Protein AF-0000000066325345 (afdb_homodimer)

InterPro domains:
  IPR009777 Cell division protein ZapD [MF_01092] (6-254)
  IPR009777 Cell division protein ZapD [PF07072] (21-230)
  IPR009777 Cell division protein ZapD [PTHR39455] (7-254)
  IPR027462 Z ring-associated protein D, C-terminal [G3DSA:2.60.440.10] (178-254)
  IPR036268 ZapD domain superfamily [SSF160950] (6-254)

Radius of gyration: 27.65 Å; Cα contacts (8 Å, |Δi|>4): 750; chains: 2; bounding box: 58×88×64 Å

pLDDT: mean 92.8, std 8.81, range [29.48, 98.69]

Structure (mmCIF, N/CA/C/O backbone):
data_AF-0000000066325345-model_v1
#
loop_
_entity.id
_entity.type
_entity.pdbx_description
1 polymer 'Cell division protein ZapD'
#
loop_
_atom_site.group_PDB
_atom_site.id
_atom_site.type_symbol
_atom_site.label_atom_id
_atom_site.label_alt_id
_atom_site.label_comp_id
_atom_site.label_asym_id
_atom_site.label_entity_id
_atom_site.label_seq_id
_atom_site.pdbx_PDB_ins_code
_atom_site.Cartn_x
_atom_site.Cartn_y
_atom_site.Cartn_z
_atom_site.occupancy
_atom_site.B_iso_or_equiv
_atom_site.auth_seq_id
_atom_site.auth_comp_id
_atom_site.auth_asym_id
_atom_site.auth_atom_id
_atom_site.pdbx_PDB_model_num
ATOM 1 N N . MET A 1 1 ? 19.5 -32.844 7.855 1 29.48 1 MET A N 1
ATOM 2 C CA . MET A 1 1 ? 20 -31.844 6.93 1 29.48 1 MET A CA 1
ATOM 3 C C . MET A 1 1 ? 19.016 -30.703 6.785 1 29.48 1 MET A C 1
ATOM 5 O O . MET A 1 1 ? 17.875 -30.906 6.383 1 29.48 1 MET A O 1
ATOM 9 N N . ARG A 1 2 ? 19.109 -29.625 7.355 1 42.72 2 ARG A N 1
ATOM 10 C CA . ARG A 1 2 ? 18.156 -28.516 7.395 1 42.72 2 ARG A CA 1
ATOM 11 C C . ARG A 1 2 ? 17.844 -28.016 5.988 1 42.72 2 ARG A C 1
ATOM 13 O O . ARG A 1 2 ? 18.75 -27.828 5.172 1 42.72 2 ARG A O 1
ATOM 20 N N . ALA A 1 3 ? 16.625 -28.297 5.566 1 53.5 3 ALA A N 1
ATOM 21 C CA . ALA A 1 3 ? 16.266 -27.938 4.195 1 53.5 3 ALA A CA 1
ATOM 22 C C . ALA A 1 3 ? 16.859 -26.594 3.805 1 53.5 3 ALA A C 1
ATOM 24 O O . ALA A 1 3 ? 16.766 -25.625 4.562 1 53.5 3 ALA A O 1
ATOM 25 N N . GLN A 1 4 ? 17.969 -26.531 2.982 1 66.69 4 GLN A N 1
ATOM 26 C CA . GLN A 1 4 ? 18.609 -25.312 2.518 1 66.69 4 GLN A CA 1
ATOM 27 C C . GLN A 1 4 ? 17.578 -24.328 1.979 1 66.69 4 GLN A C 1
ATOM 29 O O . GLN A 1 4 ? 16.609 -24.719 1.317 1 66.69 4 GLN A O 1
ATOM 34 N N . PRO A 1 5 ? 17.547 -23.094 2.412 1 80.5 5 PRO A N 1
ATOM 35 C CA . PRO A 1 5 ? 16.594 -22.109 1.924 1 80.5 5 PRO A CA 1
ATOM 36 C C . PRO A 1 5 ? 16.531 -22.031 0.399 1 80.5 5 PRO A C 1
ATOM 38 O O . PRO A 1 5 ? 17.547 -22.25 -0.271 1 80.5 5 PRO A O 1
ATOM 41 N N . VAL A 1 6 ? 15.383 -22.094 -0.217 1 91.75 6 VAL A N 1
ATOM 42 C CA . VAL A 1 6 ? 15.18 -22.047 -1.661 1 91.75 6 VAL A CA 1
ATOM 43 C C . VAL A 1 6 ? 14.227 -20.906 -2.01 1 91.75 6 VAL A C 1
ATOM 45 O O . VAL A 1 6 ? 13.297 -20.609 -1.252 1 91.75 6 VAL A O 1
ATOM 48 N N . ILE A 1 7 ? 14.57 -20.266 -3.086 1 95.69 7 ILE A N 1
ATOM 49 C CA . ILE A 1 7 ? 13.641 -19.281 -3.646 1 95.69 7 ILE A CA 1
ATOM 50 C C . ILE A 1 7 ? 12.906 -19.891 -4.836 1 95.69 7 ILE A C 1
ATOM 52 O O . ILE A 1 7 ? 13.531 -20.484 -5.727 1 95.69 7 ILE A O 1
ATOM 56 N N . SER A 1 8 ? 11.656 -19.781 -4.801 1 96.88 8 SER A N 1
ATOM 57 C CA . SER A 1 8 ? 10.836 -20.328 -5.875 1 96.88 8 SER A CA 1
ATOM 58 C C . SER A 1 8 ? 10.344 -19.219 -6.812 1 96.88 8 SER A C 1
ATOM 60 O 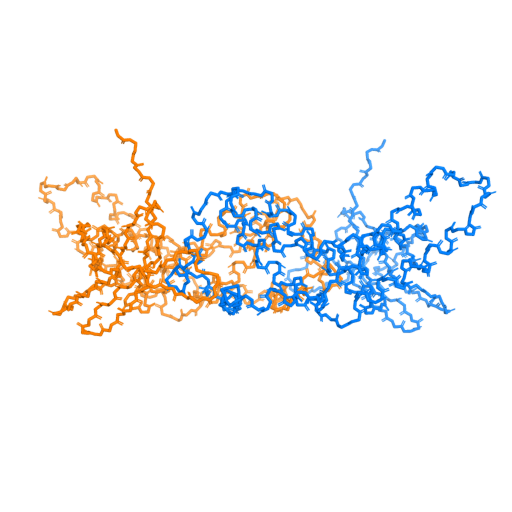O . SER A 1 8 ? 9.914 -18.156 -6.355 1 96.88 8 SER A O 1
ATOM 62 N N . TYR A 1 9 ? 10.492 -19.438 -8.109 1 97.5 9 TYR A N 1
ATOM 63 C CA . TYR A 1 9 ? 9.969 -18.578 -9.156 1 97.5 9 TYR A CA 1
ATOM 64 C C . TYR A 1 9 ? 8.922 -19.312 -9.992 1 97.5 9 TYR A C 1
ATOM 66 O O . TYR A 1 9 ? 9.18 -20.406 -10.5 1 97.5 9 TYR A O 1
ATOM 74 N N . GLU A 1 10 ? 7.793 -18.688 -10.117 1 97.62 10 GLU A N 1
ATOM 75 C CA . GLU A 1 10 ? 6.734 -19.281 -10.93 1 97.62 10 GLU A CA 1
ATOM 76 C C . GLU A 1 10 ? 6.418 -18.406 -12.141 1 97.62 10 GLU A C 1
ATOM 78 O O . GLU A 1 10 ? 6.234 -17.188 -12 1 97.62 10 GLU A O 1
ATOM 83 N N . TYR A 1 11 ? 6.379 -19 -13.328 1 97.12 11 TYR A N 1
ATOM 84 C CA . TYR A 1 11 ? 6.164 -18.297 -14.586 1 97.12 11 TYR A CA 1
ATOM 85 C C . TYR A 1 11 ? 4.984 -18.875 -15.352 1 97.12 11 TYR A C 1
ATOM 87 O O . TYR A 1 11 ? 5.047 -20.016 -15.82 1 97.12 11 TYR A O 1
ATOM 95 N N . PRO A 1 12 ? 3.938 -18.078 -15.5 1 96.75 12 PRO A N 1
ATOM 96 C CA . PRO A 1 12 ? 2.756 -18.547 -16.219 1 96.75 12 PRO A CA 1
ATOM 97 C C . PRO A 1 12 ? 2.982 -18.625 -17.734 1 96.75 12 PRO A C 1
ATOM 99 O O . PRO A 1 12 ? 3.6 -17.734 -18.312 1 96.75 12 PRO A O 1
ATOM 102 N N . LEU A 1 13 ? 2.463 -19.672 -18.312 1 94.94 13 LEU A N 1
ATOM 103 C CA . LEU A 1 13 ? 2.631 -19.844 -19.75 1 94.94 13 LEU A CA 1
ATOM 104 C C . LEU A 1 13 ? 1.338 -19.531 -20.5 1 94.94 13 LEU A C 1
ATOM 106 O O . LEU A 1 13 ? 1.25 -19.719 -21.719 1 94.94 13 LEU A O 1
ATOM 110 N N . ASN A 1 14 ? 0.328 -19.109 -19.797 1 93.12 14 ASN A N 1
ATOM 111 C CA . ASN A 1 14 ? -0.905 -18.594 -20.391 1 93.12 14 ASN A CA 1
ATOM 112 C C . ASN A 1 14 ? -1.579 -17.562 -19.484 1 93.12 14 ASN A C 1
ATOM 114 O O . ASN A 1 14 ? -1.212 -17.422 -18.312 1 93.12 14 ASN A O 1
ATOM 118 N N . GLU A 1 15 ? -2.553 -16.875 -20.031 1 92.62 15 GLU A N 1
ATOM 119 C CA . GLU A 1 15 ? -3.174 -15.742 -19.359 1 92.62 15 GLU A CA 1
ATOM 120 C C . GLU A 1 15 ? -3.992 -16.203 -18.156 1 92.62 15 GLU A C 1
ATOM 122 O O . GLU A 1 15 ? -4.082 -15.484 -17.156 1 92.62 15 GLU A O 1
ATOM 127 N N . ARG A 1 16 ? -4.531 -17.312 -18.25 1 94.12 16 ARG A N 1
ATOM 128 C CA . ARG A 1 16 ? -5.332 -17.828 -17.141 1 94.12 16 ARG A CA 1
ATOM 129 C C . ARG A 1 16 ? -4.484 -18.016 -15.891 1 94.12 16 ARG A C 1
ATOM 131 O O . ARG A 1 16 ? -4.844 -17.531 -14.812 1 94.12 16 ARG A O 1
ATOM 138 N N . ILE A 1 17 ? -3.365 -18.641 -16.047 1 96.25 17 ILE A N 1
ATOM 139 C CA . ILE A 1 17 ? -2.48 -18.891 -14.906 1 96.25 17 ILE A CA 1
ATOM 140 C C . ILE A 1 17 ? -1.883 -17.578 -14.414 1 96.25 17 ILE A C 1
ATOM 142 O O . ILE A 1 17 ? -1.684 -17.406 -13.211 1 96.25 17 ILE A O 1
ATOM 146 N N . ARG A 1 18 ? -1.647 -16.703 -15.398 1 96.25 18 ARG A N 1
ATOM 147 C CA . ARG A 1 18 ? -1.154 -15.375 -15.016 1 96.25 18 ARG A CA 1
ATOM 148 C C . ARG A 1 18 ? -2.115 -14.695 -14.055 1 96.25 18 ARG A C 1
ATOM 150 O O . ARG A 1 18 ? -1.7 -14.188 -13.008 1 96.25 18 ARG A O 1
ATOM 157 N N . THR A 1 19 ? -3.338 -14.727 -14.344 1 96.38 19 THR A N 1
ATOM 158 C CA . THR A 1 19 ? -4.371 -14.102 -13.531 1 96.38 19 THR A CA 1
ATOM 159 C C . THR A 1 19 ? -4.469 -14.781 -12.164 1 96.38 19 THR A C 1
ATOM 161 O O . THR A 1 19 ? -4.559 -14.102 -11.141 1 96.38 19 THR A O 1
ATOM 164 N N . LEU A 1 20 ? -4.406 -16.062 -12.164 1 97.25 20 LEU A N 1
ATOM 165 C CA . LEU A 1 20 ? -4.523 -16.812 -10.906 1 97.25 20 LEU A CA 1
ATOM 166 C C . LEU A 1 20 ? -3.348 -16.5 -9.984 1 97.25 20 LEU A C 1
ATOM 168 O O . LEU A 1 20 ? -3.531 -16.328 -8.781 1 97.25 20 LEU A O 1
ATOM 172 N N . LEU A 1 21 ? -2.166 -16.422 -10.516 1 97.62 21 LEU A N 1
ATOM 173 C CA . LEU A 1 21 ? -0.981 -16.141 -9.719 1 97.62 21 LEU A CA 1
ATOM 174 C C . LEU A 1 21 ? -1.041 -14.727 -9.148 1 97.62 21 LEU A C 1
ATOM 176 O O . LEU A 1 21 ? -0.657 -14.492 -8 1 97.62 21 LEU A O 1
ATOM 180 N N . ARG A 1 22 ? -1.51 -13.805 -10 1 97.31 22 ARG A N 1
ATOM 181 C CA . ARG A 1 22 ? -1.668 -12.43 -9.547 1 97.31 22 ARG A CA 1
ATOM 182 C C . ARG A 1 22 ? -2.654 -12.352 -8.383 1 97.31 22 ARG A C 1
ATOM 184 O O . ARG A 1 22 ? -2.379 -11.703 -7.371 1 97.31 22 ARG A O 1
ATOM 191 N N . LEU A 1 23 ? -3.75 -13.031 -8.516 1 97.75 23 LEU A N 1
ATOM 192 C CA . LEU A 1 23 ? -4.773 -13.008 -7.473 1 97.75 23 LEU A CA 1
ATOM 193 C C . LEU A 1 23 ? -4.273 -13.695 -6.207 1 97.75 23 LEU A C 1
ATOM 195 O O . LEU A 1 23 ? -4.566 -13.242 -5.098 1 97.75 23 LEU A O 1
ATOM 199 N N . GLU A 1 24 ? -3.562 -14.758 -6.383 1 98.06 24 GLU A N 1
ATOM 200 C CA . GLU A 1 24 ? -2.99 -15.43 -5.223 1 98.06 24 GLU A CA 1
ATOM 201 C C . GLU A 1 24 ? -2.115 -14.484 -4.406 1 98.06 24 GLU A C 1
ATOM 203 O O . GLU A 1 24 ? -2.223 -14.438 -3.178 1 98.06 24 GLU A O 1
ATOM 208 N N . ASP A 1 25 ? -1.308 -13.805 -5.125 1 97.19 25 ASP A N 1
ATOM 209 C CA . ASP A 1 25 ? -0.418 -12.844 -4.477 1 97.19 25 ASP A CA 1
ATOM 210 C C . ASP A 1 25 ? -1.212 -11.758 -3.756 1 97.19 25 ASP A C 1
ATOM 212 O O . ASP A 1 25 ? -0.903 -11.406 -2.615 1 97.19 25 ASP A O 1
ATOM 216 N N . LEU A 1 26 ? -2.219 -11.242 -4.352 1 98.06 26 LEU A N 1
ATOM 217 C CA . LEU A 1 26 ? -3.027 -10.164 -3.791 1 98.06 26 LEU A CA 1
ATOM 218 C C . LEU A 1 26 ? -3.785 -10.641 -2.555 1 98.06 26 LEU A C 1
ATOM 220 O O . LEU A 1 26 ? -3.842 -9.93 -1.548 1 98.06 26 LEU A O 1
ATOM 224 N N . TYR A 1 27 ? -4.324 -11.875 -2.621 1 98.25 27 TYR A N 1
ATOM 225 C CA . TYR A 1 27 ? -5.035 -12.406 -1.461 1 98.25 27 TYR A CA 1
ATOM 226 C C . TYR A 1 27 ? -4.082 -12.617 -0.29 1 98.25 27 TYR A C 1
ATOM 228 O O . TYR A 1 27 ? -4.449 -12.391 0.865 1 98.25 27 TYR A O 1
ATOM 236 N N . ALA A 1 28 ? -2.889 -13.031 -0.596 1 97.94 28 ALA A N 1
ATOM 237 C CA . ALA A 1 28 ? -1.89 -13.211 0.455 1 97.94 28 ALA A CA 1
ATOM 238 C C . ALA A 1 28 ? -1.544 -11.875 1.109 1 97.94 28 ALA A C 1
ATOM 240 O O . ALA A 1 28 ? -1.391 -11.797 2.33 1 97.94 28 ALA A O 1
ATOM 241 N N . LYS A 1 29 ? -1.437 -10.891 0.301 1 97.94 29 LYS A N 1
ATOM 242 C CA . LYS A 1 29 ? -1.147 -9.555 0.811 1 97.94 29 LYS A CA 1
ATOM 243 C C . LYS A 1 29 ? -2.279 -9.055 1.702 1 97.94 29 LYS A C 1
ATOM 245 O O . LYS A 1 29 ? -2.029 -8.5 2.777 1 97.94 29 LYS A O 1
ATOM 250 N N . ILE A 1 30 ? -3.512 -9.242 1.254 1 98.62 30 ILE A N 1
ATOM 251 C CA . ILE A 1 30 ? -4.652 -8.82 2.061 1 98.62 30 ILE A CA 1
ATOM 252 C C . ILE A 1 30 ? -4.617 -9.531 3.41 1 98.62 30 ILE A C 1
ATOM 254 O O . ILE A 1 30 ? -4.797 -8.906 4.457 1 98.62 30 ILE A O 1
ATOM 258 N N . ALA A 1 31 ? -4.395 -10.812 3.365 1 98.44 31 ALA A N 1
ATOM 259 C CA . ALA A 1 31 ? -4.379 -11.602 4.594 1 98.44 31 ALA A CA 1
ATOM 260 C C . ALA A 1 31 ? -3.332 -11.078 5.57 1 98.44 31 ALA A C 1
ATOM 262 O O . ALA A 1 31 ? -3.592 -10.969 6.773 1 98.44 31 ALA A O 1
ATOM 263 N N . HIS A 1 32 ? -2.18 -10.75 5.078 1 98.44 32 HIS A N 1
ATOM 264 C CA . HIS A 1 32 ? -1.106 -10.227 5.914 1 98.44 32 HIS A CA 1
ATOM 265 C C . HIS A 1 32 ? -1.533 -8.938 6.613 1 98.44 32 HIS A C 1
ATOM 267 O O . HIS A 1 32 ? -1.416 -8.82 7.836 1 98.44 32 HIS A O 1
ATOM 273 N N . PHE A 1 33 ? -2.102 -8.062 5.914 1 98.62 33 PHE A N 1
ATOM 274 C CA . PHE A 1 33 ? -2.391 -6.738 6.453 1 98.62 33 PHE A CA 1
ATOM 275 C C . PHE A 1 33 ? -3.691 -6.75 7.25 1 98.62 33 PHE A C 1
ATOM 277 O O . PHE A 1 33 ? -3.857 -5.965 8.188 1 98.62 33 PHE A O 1
ATOM 284 N N . LEU A 1 34 ? -4.566 -7.629 6.895 1 98.25 34 LEU A N 1
ATOM 285 C CA . LEU A 1 34 ? -5.793 -7.797 7.664 1 98.25 34 LEU A CA 1
ATOM 286 C C . LEU A 1 34 ? -5.48 -8.18 9.109 1 98.25 34 LEU A C 1
ATOM 288 O O . LEU A 1 34 ? -6.215 -7.812 10.023 1 98.25 34 LEU A O 1
ATOM 292 N N . GLY A 1 35 ? -4.418 -8.82 9.266 1 97.12 35 GLY A N 1
ATOM 293 C CA . GLY A 1 35 ? -4.055 -9.32 10.586 1 97.12 35 GLY A CA 1
ATOM 294 C C . GLY A 1 35 ? -3.506 -8.25 11.5 1 97.12 35 GLY A C 1
ATOM 295 O O . GLY A 1 35 ? -3.449 -8.43 12.719 1 97.12 35 GLY A O 1
ATOM 296 N N . GLY A 1 36 ? -3.096 -7.117 10.945 1 97.12 36 GLY A N 1
ATOM 297 C CA . GLY A 1 36 ? -2.578 -6.02 11.75 1 97.12 36 GLY A CA 1
ATOM 298 C C . GLY A 1 36 ? -3.668 -5.223 12.438 1 97.12 36 GLY A C 1
ATOM 299 O O . GLY A 1 36 ? -4.855 -5.445 12.203 1 97.12 36 GLY A O 1
ATOM 300 N N . ASP A 1 37 ? -3.217 -4.293 13.344 1 97.69 37 ASP A N 1
ATOM 301 C CA . ASP A 1 37 ? -4.176 -3.457 14.062 1 97.69 37 ASP A CA 1
ATOM 302 C C . ASP A 1 37 ? -4.02 -1.988 13.672 1 97.69 37 ASP A C 1
ATOM 304 O O . ASP A 1 37 ? -4.93 -1.185 13.891 1 97.69 37 ASP A O 1
ATOM 308 N N . ALA A 1 38 ? -2.895 -1.674 13.172 1 98 38 ALA A N 1
ATOM 309 C CA . ALA A 1 38 ? -2.635 -0.272 12.852 1 98 38 ALA A CA 1
ATOM 310 C C . ALA A 1 38 ? -3.492 0.191 11.68 1 98 38 ALA A C 1
ATOM 312 O O . ALA A 1 38 ? -3.748 -0.577 10.75 1 98 38 ALA A O 1
ATOM 313 N N . PRO A 1 39 ? -3.949 1.442 11.68 1 97.56 39 PRO A N 1
ATOM 314 C CA . PRO A 1 39 ? -4.715 1.965 10.547 1 97.56 39 PRO A CA 1
ATOM 315 C C . PRO A 1 39 ? -3.969 1.832 9.219 1 97.56 39 PRO A C 1
ATOM 317 O O . PRO A 1 39 ? -4.594 1.627 8.172 1 97.56 39 PRO A O 1
ATOM 320 N N . GLN A 1 40 ? -2.637 1.93 9.312 1 98.19 40 GLN A N 1
ATOM 321 C CA . GLN A 1 40 ? -1.834 1.807 8.102 1 98.19 40 GLN A CA 1
ATOM 322 C C . GLN A 1 40 ? -1.985 0.421 7.477 1 98.19 40 GLN A C 1
ATOM 324 O O . GLN A 1 40 ? -2.025 0.285 6.254 1 98.19 40 GLN A O 1
ATOM 329 N N . ASP A 1 41 ? -2.078 -0.599 8.305 1 98.62 41 ASP A N 1
ATOM 330 C CA . ASP A 1 41 ? -2.262 -1.962 7.816 1 98.62 41 ASP A CA 1
ATOM 331 C C . ASP A 1 41 ? -3.598 -2.111 7.094 1 98.62 41 ASP A C 1
ATOM 333 O O . ASP A 1 41 ? -3.654 -2.658 5.992 1 98.62 41 ASP A O 1
ATOM 337 N N . HIS A 1 42 ? -4.621 -1.604 7.711 1 98.56 42 HIS A N 1
ATOM 338 C CA . HIS A 1 42 ? -5.961 -1.746 7.156 1 98.56 42 HIS A CA 1
ATOM 339 C C . HIS A 1 42 ? -6.145 -0.856 5.93 1 98.56 42 HIS A C 1
ATOM 341 O O . HIS A 1 42 ? -6.887 -1.207 5.008 1 98.56 42 HIS A O 1
ATOM 347 N N . HIS A 1 43 ? -5.398 0.254 5.914 1 98.31 43 HIS A N 1
ATOM 348 C CA . HIS A 1 43 ? -5.316 1.065 4.703 1 98.31 43 HIS A CA 1
ATOM 349 C C . HIS A 1 43 ? -4.789 0.25 3.529 1 98.31 43 HIS A C 1
ATOM 351 O O . HIS A 1 43 ? -5.395 0.238 2.453 1 98.31 43 HIS A O 1
ATOM 357 N N . VAL A 1 44 ? -3.76 -0.495 3.732 1 98.44 44 VAL A N 1
ATOM 358 C CA . VAL A 1 44 ? -3.145 -1.283 2.67 1 98.44 44 VAL A CA 1
ATOM 359 C C . VAL A 1 44 ? -4.062 -2.439 2.285 1 98.44 44 VAL A C 1
ATOM 361 O O . VAL A 1 44 ? -4.203 -2.764 1.103 1 98.44 44 VAL A O 1
ATOM 364 N N . ALA A 1 45 ? -4.68 -3.051 3.264 1 98.69 45 ALA A N 1
ATOM 365 C CA . ALA A 1 45 ? -5.625 -4.129 2.982 1 98.69 45 ALA A CA 1
ATOM 366 C C . ALA A 1 45 ? -6.742 -3.648 2.061 1 98.69 45 ALA A C 1
ATOM 368 O O . ALA A 1 45 ? -7.102 -4.332 1.1 1 98.69 45 ALA A O 1
ATOM 369 N N . LEU A 1 46 ? -7.246 -2.451 2.338 1 98.25 46 LEU A N 1
ATOM 370 C CA . LEU A 1 46 ? -8.328 -1.897 1.535 1 98.25 46 LEU A CA 1
ATOM 371 C C . LEU A 1 46 ? -7.863 -1.609 0.113 1 98.25 46 LEU A C 1
ATOM 373 O O . LEU A 1 46 ? -8.547 -1.954 -0.853 1 98.25 46 LEU A O 1
ATOM 377 N N . LEU A 1 47 ? -6.695 -1.002 0.011 1 97.81 47 LEU A N 1
ATOM 378 C CA . LEU A 1 47 ? -6.172 -0.694 -1.315 1 97.81 47 LEU A CA 1
ATOM 379 C C . LEU A 1 47 ? -5.922 -1.972 -2.111 1 97.81 47 LEU A C 1
ATOM 381 O O . LEU A 1 47 ? -6.172 -2.014 -3.318 1 97.81 47 LEU A O 1
ATOM 385 N N . THR A 1 48 ? -5.43 -2.99 -1.452 1 98.12 48 THR A N 1
ATOM 386 C CA . THR A 1 48 ? -5.184 -4.273 -2.105 1 98.12 48 THR A CA 1
ATOM 387 C C . THR A 1 48 ? -6.496 -4.91 -2.553 1 98.12 48 THR A C 1
ATOM 389 O O . THR A 1 48 ? -6.555 -5.555 -3.602 1 98.12 48 THR A O 1
A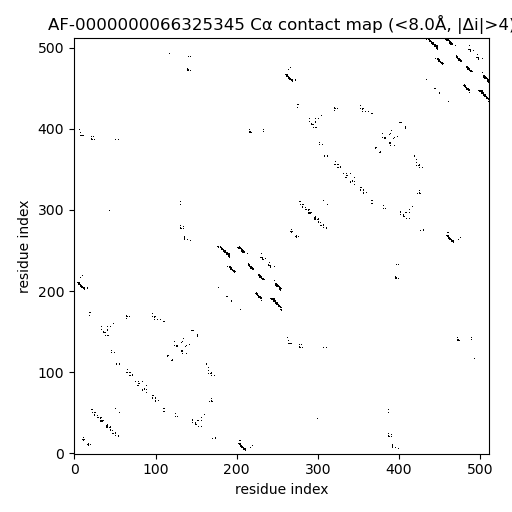TOM 392 N N . LEU A 1 49 ? -7.527 -4.711 -1.784 1 98.12 49 LEU A N 1
ATOM 393 C CA . LEU A 1 49 ? -8.859 -5.191 -2.145 1 98.12 49 LEU A CA 1
ATOM 394 C C . LEU A 1 49 ? -9.312 -4.582 -3.465 1 98.12 49 LEU A C 1
ATOM 396 O O . LEU A 1 49 ? -9.914 -5.266 -4.297 1 98.12 49 LEU A O 1
ATOM 400 N N . PHE A 1 50 ? -9 -3.299 -3.635 1 97.06 50 PHE A N 1
ATOM 401 C CA . PHE A 1 50 ? -9.344 -2.648 -4.895 1 97.06 50 PHE A CA 1
ATOM 402 C C . PHE A 1 50 ? -8.586 -3.279 -6.055 1 97.06 50 PHE A C 1
ATOM 404 O O . PHE A 1 50 ? -9.117 -3.377 -7.168 1 97.06 50 PHE A O 1
ATOM 411 N N . GLU A 1 51 ? -7.395 -3.709 -5.812 1 96.62 51 GLU A N 1
ATOM 412 C CA . GLU A 1 51 ? -6.637 -4.387 -6.859 1 96.62 51 GLU A CA 1
ATOM 413 C C . GLU A 1 51 ? -7.254 -5.738 -7.199 1 96.62 51 GLU A C 1
ATOM 415 O O . GLU A 1 51 ? -7.324 -6.117 -8.375 1 96.62 51 GLU A O 1
ATOM 420 N N . VAL A 1 52 ? -7.664 -6.453 -6.191 1 97.38 52 VAL A N 1
ATOM 421 C CA . VAL A 1 52 ? -8.352 -7.719 -6.422 1 97.38 52 VAL A CA 1
ATOM 422 C C . VAL A 1 52 ? -9.586 -7.488 -7.285 1 97.38 52 VAL A C 1
ATOM 424 O O . VAL A 1 52 ? -9.844 -8.234 -8.227 1 97.38 52 VAL A O 1
ATOM 427 N N . LEU A 1 53 ? -10.305 -6.438 -6.941 1 95.62 53 LEU A N 1
ATOM 428 C CA . LEU A 1 53 ? -11.5 -6.074 -7.691 1 95.62 53 LEU A CA 1
ATOM 429 C C . LEU A 1 53 ? -11.18 -5.887 -9.172 1 95.62 53 LEU A C 1
ATOM 431 O O . LEU A 1 53 ? -11.906 -6.375 -10.031 1 95.62 53 LEU A O 1
ATOM 435 N N . GLU A 1 54 ? -10.086 -5.27 -9.43 1 94.12 54 GLU A N 1
ATOM 436 C CA . GLU A 1 54 ? -9.703 -4.969 -10.805 1 94.12 54 GLU A CA 1
ATOM 437 C C . GLU A 1 54 ? -9.242 -6.23 -11.539 1 94.12 54 GLU A C 1
ATOM 439 O O . GLU A 1 54 ? -9.617 -6.457 -12.688 1 94.12 54 GLU A O 1
ATOM 444 N N . VAL A 1 55 ? -8.484 -7.07 -10.898 1 95.12 55 VAL A N 1
ATOM 445 C CA . VAL A 1 55 ? -7.902 -8.25 -11.523 1 95.12 55 VAL A CA 1
ATOM 446 C C . VAL A 1 55 ? -8.977 -9.328 -11.688 1 95.12 55 VAL A C 1
ATOM 448 O O . VAL A 1 55 ? -9.031 -10.008 -12.719 1 95.12 55 VAL A O 1
ATOM 451 N N . ALA A 1 56 ? -9.812 -9.422 -10.688 1 93.88 56 ALA A N 1
ATOM 452 C CA . ALA A 1 56 ? -10.836 -10.469 -10.68 1 93.88 56 ALA A CA 1
ATOM 453 C C . ALA A 1 56 ? -12.031 -10.078 -11.547 1 93.88 56 ALA A C 1
ATOM 455 O O . ALA A 1 56 ? -12.844 -10.93 -11.914 1 93.88 56 ALA A O 1
ATOM 456 N N . GLY A 1 57 ? -12.203 -8.797 -11.805 1 85 57 GLY A N 1
ATOM 457 C CA . GLY A 1 57 ? -13.352 -8.312 -12.547 1 85 57 GLY A CA 1
ATOM 458 C C . GLY A 1 57 ? -13.344 -8.75 -14 1 85 57 GLY A C 1
ATOM 459 O O . GLY A 1 57 ? -14.297 -8.469 -14.742 1 85 57 GLY A O 1
ATOM 460 N N . ARG A 1 58 ? -12.398 -9.5 -14.344 1 75.25 58 ARG A N 1
ATOM 461 C CA . ARG A 1 58 ? -12.375 -10.031 -15.703 1 75.25 58 ARG A CA 1
ATOM 462 C C . ARG A 1 58 ? -13.492 -11.039 -15.922 1 75.25 58 ARG A C 1
ATOM 464 O O . ARG A 1 58 ? -13.828 -11.812 -15.016 1 75.25 58 ARG A O 1
ATOM 471 N N . ALA A 1 59 ? -14.281 -11.008 -16.891 1 67 59 ALA A N 1
ATOM 472 C CA . ALA A 1 59 ? -15.586 -11.586 -17.188 1 67 59 ALA A CA 1
ATOM 473 C C . ALA A 1 59 ? -15.539 -13.109 -17.141 1 67 59 ALA A C 1
ATOM 475 O O . ALA A 1 59 ? -16.516 -13.758 -16.75 1 67 59 ALA A O 1
ATOM 476 N N . ASP A 1 60 ? -14.453 -13.703 -17.281 1 85.75 60 ASP A N 1
ATOM 477 C CA . ASP A 1 60 ? -14.547 -15.148 -17.484 1 85.75 60 ASP A CA 1
ATOM 478 C C . ASP A 1 60 ? -13.859 -15.906 -16.344 1 85.75 60 ASP A C 1
ATOM 480 O O . ASP A 1 60 ? -13.727 -17.125 -16.406 1 85.75 60 ASP A O 1
ATOM 484 N N . LEU A 1 61 ? -13.602 -15.242 -15.266 1 93.62 61 LEU A N 1
ATOM 485 C CA . LEU A 1 61 ? -12.797 -15.875 -14.227 1 93.62 61 LEU A CA 1
ATOM 486 C C . LEU A 1 61 ? -13.602 -16.938 -13.492 1 93.62 61 LEU A C 1
ATOM 488 O O . LEU A 1 61 ? -13.133 -18.078 -13.32 1 93.62 61 LEU A O 1
ATOM 492 N N . LYS A 1 62 ? -14.766 -16.531 -13.094 1 93.12 62 LYS A N 1
ATOM 493 C CA . LYS A 1 62 ? -15.617 -17.469 -12.352 1 93.12 62 LYS A CA 1
ATOM 494 C C . LYS A 1 62 ? -15.914 -18.719 -13.172 1 93.12 62 LYS A C 1
ATOM 496 O O . LYS A 1 62 ? -15.75 -19.828 -12.688 1 93.12 62 LYS A O 1
ATOM 501 N N . VAL A 1 63 ? -16.328 -18.531 -14.359 1 92.19 63 VAL A N 1
ATOM 502 C CA . VAL A 1 63 ? -16.672 -19.641 -15.25 1 92.19 63 VAL A CA 1
ATOM 503 C C . VAL A 1 63 ? -15.445 -20.516 -15.484 1 92.19 63 VAL A C 1
ATOM 505 O O . VAL A 1 63 ? -15.539 -21.75 -15.414 1 92.19 63 VAL A O 1
ATOM 508 N N . ASP A 1 64 ? -14.352 -19.906 -15.711 1 94.5 64 ASP A N 1
ATOM 509 C CA . ASP A 1 64 ? -13.102 -20.625 -15.945 1 94.5 64 ASP A CA 1
ATOM 510 C C . ASP A 1 64 ? -12.711 -21.469 -14.734 1 94.5 64 ASP A C 1
ATOM 512 O O . ASP A 1 64 ? -12.289 -22.625 -14.883 1 94.5 64 ASP A O 1
ATOM 516 N N . LEU A 1 65 ? -12.867 -20.922 -13.594 1 96.75 65 LEU A N 1
ATOM 517 C CA . LEU A 1 65 ? -12.516 -21.625 -12.367 1 96.75 65 LEU A CA 1
ATOM 518 C C . LEU A 1 65 ? -13.445 -22.828 -12.148 1 96.75 65 LEU A C 1
ATOM 520 O O . LEU A 1 65 ? -12.984 -23.922 -11.828 1 96.75 65 LEU A O 1
ATOM 524 N N . VAL A 1 66 ? -14.734 -22.578 -12.367 1 96.56 66 VAL A N 1
ATOM 525 C CA . VAL A 1 66 ? -15.711 -23.641 -12.18 1 96.56 66 VAL A CA 1
ATOM 526 C C . VAL A 1 66 ? -15.43 -24.781 -13.156 1 96.56 66 VAL A C 1
ATOM 528 O O . VAL A 1 66 ? -15.43 -25.953 -12.766 1 96.56 66 VAL A O 1
ATOM 531 N N . GLN A 1 67 ? -15.188 -24.438 -14.336 1 96.88 67 GLN A N 1
ATOM 532 C CA . GLN A 1 67 ? -14.914 -25.438 -15.367 1 96.88 67 GLN A CA 1
ATOM 533 C C . GLN A 1 67 ? -13.648 -26.219 -15.047 1 96.88 67 GLN A C 1
ATOM 535 O O . GLN A 1 67 ? -13.625 -27.453 -15.18 1 96.88 67 GLN A O 1
ATOM 540 N N . GLU A 1 68 ? -12.656 -25.516 -14.664 1 97.12 68 GLU A N 1
ATOM 541 C CA . GLU A 1 68 ? -11.398 -26.172 -14.336 1 97.12 68 GLU A CA 1
ATOM 542 C C . GLU A 1 68 ? -11.562 -27.094 -13.125 1 97.12 68 GLU A C 1
ATOM 544 O O . GLU A 1 68 ? -11.031 -28.203 -13.109 1 97.12 68 GLU A O 1
ATOM 549 N N . LEU A 1 69 ? -12.25 -26.656 -12.133 1 98 69 LEU A N 1
ATOM 550 C CA . LEU A 1 69 ? -12.5 -27.469 -10.953 1 98 69 LEU A CA 1
ATOM 551 C C . LEU A 1 69 ? -13.266 -28.734 -11.32 1 98 69 LEU A C 1
ATOM 553 O O . LEU A 1 69 ? -12.938 -29.828 -10.836 1 98 69 LEU A O 1
ATOM 557 N N . GLU A 1 70 ? -14.227 -28.562 -12.211 1 97.06 70 GLU A N 1
ATOM 558 C CA . GLU A 1 70 ? -15 -29.719 -12.656 1 97.06 70 GLU A CA 1
ATOM 559 C C . GLU A 1 70 ? -14.125 -30.703 -13.438 1 97.06 70 GLU A C 1
ATOM 561 O O . GLU A 1 70 ? -14.234 -31.906 -13.258 1 97.06 70 GLU A O 1
ATOM 566 N N . ARG A 1 71 ? -13.344 -30.188 -14.234 1 96.88 71 ARG A N 1
ATOM 567 C CA . ARG A 1 71 ? -12.406 -31.031 -14.977 1 96.88 71 ARG A CA 1
ATOM 568 C C . ARG A 1 71 ? -11.5 -31.797 -14.031 1 96.88 71 ARG A C 1
ATOM 570 O O . ARG A 1 71 ? -11.32 -33 -14.188 1 96.88 71 ARG A O 1
ATOM 577 N N . GLN A 1 72 ? -10.953 -31.125 -13.031 1 96.12 72 GLN A N 1
ATOM 578 C CA . GLN A 1 72 ? -10.07 -31.75 -12.055 1 96.12 72 GLN A CA 1
ATOM 579 C C . GLN A 1 72 ? -10.82 -32.812 -11.242 1 96.12 72 GLN A C 1
ATOM 581 O O . GLN A 1 72 ? -10.258 -33.844 -10.914 1 96.12 72 GLN A O 1
ATOM 586 N N . ARG A 1 73 ? -12.016 -32.469 -10.922 1 96.44 73 ARG A N 1
ATOM 587 C CA . ARG A 1 73 ? -12.844 -33.438 -10.195 1 96.44 73 ARG A CA 1
ATOM 588 C C . ARG A 1 73 ? -12.984 -34.719 -10.977 1 96.44 73 ARG A C 1
ATOM 590 O O . ARG A 1 73 ? -12.797 -35.812 -10.414 1 96.44 73 ARG A O 1
ATOM 597 N N . GLN A 1 74 ? -13.266 -34.688 -12.25 1 95.81 74 GLN A N 1
ATOM 598 C CA . GLN A 1 74 ? -13.438 -35.844 -13.094 1 95.81 74 GLN A CA 1
ATOM 599 C C . GLN A 1 74 ? -12.148 -36.656 -13.18 1 95.81 74 GLN A C 1
ATOM 601 O O . GLN A 1 74 ? -12.18 -37.906 -13.133 1 95.81 74 GLN A O 1
ATOM 606 N N . ILE A 1 75 ? -11.094 -35.938 -13.273 1 93.75 75 ILE A N 1
ATOM 607 C CA . ILE A 1 75 ? -9.789 -36.594 -13.344 1 93.75 75 ILE A CA 1
ATOM 608 C C . ILE A 1 75 ? -9.523 -37.344 -12.039 1 93.75 75 ILE A C 1
ATOM 610 O O . ILE A 1 75 ? -9.109 -38.5 -12.055 1 93.75 75 ILE A O 1
ATOM 614 N N . LEU A 1 76 ? -9.773 -36.688 -10.938 1 93.19 76 LEU A N 1
ATOM 615 C CA . LEU A 1 76 ? -9.5 -37.281 -9.625 1 93.19 76 LEU A CA 1
ATOM 616 C C . LEU A 1 76 ? -10.406 -38.469 -9.367 1 93.19 76 LEU A C 1
ATOM 618 O O . LEU A 1 76 ? -9.992 -39.438 -8.742 1 93.19 76 LEU A O 1
ATOM 622 N N . ILE A 1 77 ? -11.617 -38.406 -9.891 1 93.56 77 ILE A N 1
ATOM 623 C CA . ILE A 1 77 ? -12.562 -39.5 -9.734 1 93.56 77 ILE A CA 1
ATOM 624 C C . ILE A 1 77 ? -12.008 -40.75 -10.414 1 93.56 77 ILE A C 1
ATOM 626 O O . ILE A 1 77 ? -12.203 -41.875 -9.922 1 93.56 77 ILE A O 1
ATOM 630 N N . SER A 1 78 ? -11.297 -40.531 -11.477 1 91 78 SER A N 1
ATOM 631 C CA . SER A 1 78 ? -10.766 -41.656 -12.227 1 91 78 SER A CA 1
ATOM 632 C C . SER A 1 78 ? -9.68 -42.375 -11.445 1 91 78 SER A C 1
ATOM 634 O O . SER A 1 78 ? -9.312 -43.5 -11.773 1 91 78 SER A O 1
ATOM 636 N N . PHE A 1 79 ? -9.211 -41.75 -10.391 1 87.75 79 PHE A N 1
ATOM 637 C CA . PHE A 1 79 ? -8.172 -42.375 -9.57 1 87.75 79 PHE A CA 1
ATOM 638 C C . PHE A 1 79 ? -8.797 -43.156 -8.43 1 87.75 79 PHE A C 1
ATOM 640 O O . PHE A 1 79 ? -8.078 -43.75 -7.613 1 87.75 79 PHE A O 1
ATOM 647 N N . ARG A 1 80 ? -10.078 -43.156 -8.492 1 85.12 80 ARG A N 1
ATOM 648 C CA . ARG A 1 80 ? -10.758 -43.938 -7.453 1 85.12 80 ARG A CA 1
ATOM 649 C C . ARG A 1 80 ? -10.383 -45.406 -7.531 1 85.12 80 ARG A C 1
ATOM 651 O O . ARG A 1 80 ? -10.305 -45.969 -8.625 1 85.12 80 ARG A O 1
ATOM 658 N N . HIS A 1 81 ? -10.023 -46.062 -6.516 1 83 81 HIS A N 1
ATOM 659 C CA . HIS A 1 81 ? -9.68 -47.469 -6.367 1 83 81 HIS A CA 1
ATOM 660 C C . HIS A 1 81 ? -8.242 -47.75 -6.797 1 83 81 HIS A C 1
ATOM 662 O O . HIS A 1 81 ? -7.863 -48.875 -7.039 1 83 81 HIS A O 1
ATOM 668 N N . ASN A 1 82 ? -7.648 -46.719 -7.176 1 85.5 82 ASN A N 1
ATOM 669 C CA . ASN A 1 82 ? -6.211 -46.875 -7.359 1 85.5 82 ASN A CA 1
ATOM 670 C C . ASN A 1 82 ? -5.512 -47.188 -6.043 1 85.5 82 ASN A C 1
ATOM 672 O O . ASN A 1 82 ? -5.523 -46.375 -5.113 1 85.5 82 ASN A O 1
ATOM 676 N N . PRO A 1 83 ? -4.969 -48.312 -5.902 1 86 83 PRO A N 1
ATOM 677 C CA . PRO A 1 83 ? -4.379 -48.75 -4.633 1 86 83 PRO A CA 1
ATOM 678 C C . PRO A 1 83 ? -3.221 -47.844 -4.191 1 86 83 PRO A C 1
ATOM 680 O O . PRO A 1 83 ? -2.85 -47.844 -3.016 1 86 83 PRO A O 1
ATOM 683 N N . GLU A 1 84 ? -2.637 -47.062 -5.043 1 87.5 84 GLU A N 1
ATOM 684 C CA . GLU A 1 84 ? -1.488 -46.219 -4.719 1 87.5 84 GLU A CA 1
ATOM 685 C C . GLU A 1 84 ? -1.932 -44.875 -4.16 1 87.5 84 GLU A C 1
ATOM 687 O O . GLU A 1 84 ? -1.102 -44.062 -3.729 1 87.5 84 GLU A O 1
ATOM 692 N N . ILE A 1 85 ? -3.217 -44.688 -4.195 1 86.31 85 ILE A N 1
ATOM 693 C CA . ILE A 1 85 ? -3.736 -43.375 -3.76 1 86.31 85 ILE A CA 1
ATOM 694 C C . ILE A 1 85 ? -4.594 -43.562 -2.51 1 86.31 85 ILE A C 1
ATOM 696 O O . ILE A 1 85 ? -5.449 -44.469 -2.463 1 86.31 85 ILE A O 1
ATOM 700 N N . SER A 1 86 ? -4.285 -42.75 -1.505 1 89.38 86 SER A N 1
ATOM 701 C CA . SER A 1 86 ? -5.086 -42.781 -0.284 1 89.38 86 SER A CA 1
ATOM 702 C C . SER A 1 86 ? -6.535 -42.406 -0.566 1 89.38 86 SER A C 1
ATOM 704 O O . SER A 1 86 ? -6.809 -41.281 -1.041 1 89.38 86 SER A O 1
ATOM 706 N N . GLU A 1 87 ? -7.367 -43.281 -0.263 1 88.38 87 GLU A N 1
ATOM 707 C CA . GLU A 1 87 ? -8.789 -43.031 -0.471 1 88.38 87 GLU A CA 1
ATOM 708 C C . GLU A 1 87 ? -9.258 -41.844 0.355 1 88.38 87 GLU A C 1
ATOM 710 O O . GLU A 1 87 ? -10.109 -41.062 -0.091 1 88.38 87 GLU A O 1
ATOM 715 N N . GLN A 1 88 ? -8.75 -41.75 1.505 1 91.44 88 GLN A N 1
ATOM 716 C CA . GLN A 1 88 ? -9.109 -40.625 2.371 1 91.44 88 GLN A CA 1
ATOM 717 C C . GLN A 1 88 ? -8.648 -39.312 1.773 1 91.44 88 GLN A C 1
ATOM 719 O O . GLN A 1 88 ? -9.406 -38.344 1.754 1 91.44 88 GLN A O 1
ATOM 724 N N . ALA A 1 89 ? -7.422 -39.281 1.277 1 89.44 89 ALA A N 1
ATOM 725 C CA . ALA A 1 89 ? -6.883 -38.094 0.656 1 89.44 89 ALA A CA 1
ATOM 726 C C . ALA A 1 89 ? -7.688 -37.719 -0.583 1 89.44 89 ALA A C 1
ATOM 728 O O . ALA A 1 89 ? -7.996 -36.531 -0.791 1 89.44 89 ALA A O 1
ATOM 729 N N . LEU A 1 90 ? -7.988 -38.688 -1.324 1 93.31 90 LEU A N 1
ATOM 730 C CA . LEU A 1 90 ? -8.758 -38.469 -2.545 1 93.31 90 LEU A CA 1
ATOM 731 C C . LEU A 1 90 ? -10.148 -37.938 -2.223 1 93.31 90 LEU A C 1
ATOM 733 O O . LEU A 1 90 ? -10.594 -36.969 -2.836 1 93.31 90 LEU A O 1
ATOM 737 N N . SER A 1 91 ? -10.789 -38.5 -1.243 1 93.75 91 SER A N 1
ATOM 738 C CA . SER A 1 91 ? -12.117 -38.062 -0.835 1 93.75 91 SER A CA 1
ATOM 739 C C . SER A 1 91 ? -12.086 -36.625 -0.309 1 93.75 91 SER A C 1
ATOM 741 O O . SER A 1 91 ? -13 -35.844 -0.575 1 93.75 91 SER A O 1
ATOM 743 N N . GLY A 1 92 ? -11.086 -36.375 0.396 1 94.31 92 GLY A N 1
ATOM 744 C CA . GLY A 1 92 ? -10.922 -35 0.888 1 94.31 92 GLY A CA 1
ATOM 745 C C . GLY A 1 92 ? -10.766 -34 -0.222 1 94.31 92 GLY A C 1
ATOM 746 O O . GLY A 1 92 ? -11.391 -32.938 -0.193 1 94.31 92 GLY A O 1
ATOM 747 N N . ALA A 1 93 ? -9.953 -34.312 -1.16 1 94.12 93 ALA A N 1
ATOM 748 C CA . ALA A 1 93 ? -9.719 -33.406 -2.295 1 94.12 93 ALA A CA 1
ATOM 749 C C . ALA A 1 93 ? -11 -33.219 -3.098 1 94.12 93 ALA A C 1
ATOM 751 O O . ALA A 1 93 ? -11.312 -32.094 -3.502 1 94.12 93 ALA A O 1
ATOM 752 N N . LEU A 1 94 ? -11.703 -34.312 -3.309 1 96.31 94 LEU A N 1
ATOM 753 C CA . LEU A 1 94 ? -12.953 -34.25 -4.062 1 96.31 94 LEU A CA 1
ATOM 754 C C . LEU A 1 94 ? -13.984 -33.406 -3.334 1 96.31 94 LEU A C 1
ATOM 756 O O . LEU A 1 94 ? -14.703 -32.625 -3.957 1 96.31 94 LEU A O 1
ATOM 760 N N . TYR A 1 95 ? -13.992 -33.531 -2.061 1 97 95 TYR A N 1
ATOM 761 C CA . TYR A 1 95 ? -14.922 -32.75 -1.252 1 97 95 TYR A CA 1
ATOM 762 C C . TYR A 1 95 ? -14.586 -31.266 -1.333 1 97 95 TYR A C 1
ATOM 764 O O . TYR A 1 95 ? -15.477 -30.438 -1.516 1 97 95 TYR A O 1
ATOM 772 N N . GLU A 1 96 ? -13.352 -30.938 -1.245 1 97.31 96 GLU A N 1
ATOM 773 C CA . GLU A 1 96 ? -12.906 -29.562 -1.327 1 97.31 96 GLU A CA 1
ATOM 774 C C . GLU A 1 96 ? -13.281 -28.938 -2.67 1 97.31 96 GLU A C 1
ATOM 776 O O . GLU A 1 96 ? -13.727 -27.781 -2.723 1 97.31 96 GLU A O 1
ATOM 781 N N . ILE A 1 97 ? -13.078 -29.641 -3.689 1 98.12 97 ILE A N 1
ATOM 782 C CA . ILE A 1 97 ? -13.375 -29.156 -5.039 1 98.12 97 ILE A CA 1
ATOM 783 C C . ILE A 1 97 ? -14.875 -28.906 -5.176 1 98.12 97 ILE A C 1
ATOM 785 O O . ILE A 1 97 ? -15.281 -27.875 -5.719 1 98.12 97 ILE A O 1
ATOM 789 N N . GLU A 1 98 ? -15.641 -29.828 -4.652 1 97.62 98 GLU A N 1
ATOM 790 C CA . GLU A 1 98 ? -17.094 -29.688 -4.723 1 97.62 98 GLU A CA 1
ATOM 791 C C . GLU A 1 98 ? -17.562 -28.453 -3.965 1 97.62 98 GLU A C 1
ATOM 793 O O . GLU A 1 98 ? -18.422 -27.703 -4.457 1 97.62 98 GLU A O 1
ATOM 798 N N . GLN A 1 99 ? -17.031 -28.312 -2.852 1 98.06 99 GLN A N 1
ATOM 799 C CA . GLN A 1 99 ? -17.391 -27.141 -2.047 1 98.06 99 GLN A CA 1
ATOM 800 C C . GLN A 1 99 ? -17.016 -25.844 -2.746 1 98.06 99 GLN A C 1
ATOM 802 O O . GLN A 1 99 ? -17.797 -24.906 -2.787 1 98.06 99 GLN A O 1
ATOM 807 N N . ALA A 1 100 ? -15.82 -25.75 -3.275 1 98.19 100 ALA A N 1
ATOM 808 C CA . ALA A 1 100 ? -15.344 -24.562 -3.967 1 98.19 100 ALA A CA 1
ATOM 809 C C . ALA A 1 100 ? -16.203 -24.266 -5.195 1 98.19 100 ALA A C 1
ATOM 811 O O . ALA A 1 100 ? -16.578 -23.109 -5.434 1 98.19 100 ALA A O 1
ATOM 812 N N . SER A 1 101 ? -16.5 -25.328 -5.953 1 97.69 101 SER A N 1
ATOM 813 C CA . SER A 1 101 ? -17.328 -25.172 -7.137 1 97.69 101 SER A CA 1
ATOM 814 C C . SER A 1 101 ? -18.719 -24.656 -6.77 1 97.69 101 SER A C 1
ATOM 816 O O . SER A 1 101 ? -19.219 -23.734 -7.414 1 97.69 101 SER A O 1
ATOM 818 N N . SER A 1 102 ? -19.281 -25.234 -5.719 1 97.75 102 SER A N 1
ATOM 819 C CA . SER A 1 102 ? -20.609 -24.828 -5.273 1 97.75 102 SER A CA 1
ATOM 820 C C . SER A 1 102 ? -20.609 -23.375 -4.816 1 97.75 102 SER A C 1
ATOM 822 O O . SER A 1 102 ? -21.531 -22.625 -5.129 1 97.75 102 SER A O 1
ATOM 824 N N . SER A 1 103 ? -19.594 -23 -4.133 1 97.62 103 SER A N 1
ATOM 825 C CA . SER A 1 103 ? -19.484 -21.641 -3.639 1 97.62 103 SER A CA 1
ATOM 826 C C . SER A 1 103 ? -19.344 -20.641 -4.789 1 97.62 103 SER A C 1
ATOM 828 O O . SER A 1 103 ? -19.906 -19.547 -4.75 1 97.62 103 SER A O 1
ATOM 830 N N . LEU A 1 104 ? -18.594 -20.984 -5.793 1 96.88 104 LEU A N 1
ATOM 831 C CA . LEU A 1 104 ? -18.391 -20.141 -6.965 1 96.88 104 LEU A CA 1
ATOM 832 C C . LEU A 1 104 ? -19.703 -19.953 -7.723 1 96.88 104 LEU A C 1
ATOM 834 O O . LEU A 1 104 ? -20.062 -18.828 -8.117 1 96.88 104 LEU A O 1
ATOM 838 N N . LEU A 1 105 ? -20.391 -21.047 -7.852 1 95.31 105 LEU A N 1
ATOM 839 C CA . LEU A 1 105 ? -21.656 -21 -8.586 1 95.31 105 LEU A CA 1
ATOM 840 C C . LEU A 1 105 ? -22.703 -20.188 -7.84 1 95.31 105 LEU A C 1
ATOM 842 O O . LEU A 1 105 ? -23.594 -19.594 -8.453 1 95.31 105 LEU A O 1
ATOM 846 N N . ALA A 1 106 ? -22.562 -20.125 -6.555 1 95.12 106 ALA A N 1
ATOM 847 C CA . ALA A 1 106 ? -23.531 -19.422 -5.711 1 95.12 106 ALA A CA 1
ATOM 848 C C . ALA A 1 106 ? -23.281 -17.922 -5.727 1 95.12 106 ALA A C 1
ATOM 850 O O . ALA A 1 106 ? -24.109 -17.141 -5.246 1 95.12 106 ALA A O 1
ATOM 851 N N . MET A 1 107 ? -22.109 -17.547 -6.234 1 91.56 107 MET A N 1
ATOM 852 C CA . MET A 1 107 ? -21.812 -16.109 -6.285 1 91.56 107 MET A CA 1
ATOM 853 C C . MET A 1 107 ? -22.812 -15.383 -7.184 1 91.56 107 MET A C 1
ATOM 855 O O . MET A 1 107 ? -23.094 -15.836 -8.297 1 91.56 107 MET A O 1
ATOM 859 N N . ALA A 1 108 ? -23.359 -14.398 -6.656 1 81.81 108 ALA A N 1
ATOM 860 C CA . ALA A 1 108 ? -24.391 -13.656 -7.387 1 81.81 108 ALA A CA 1
ATOM 861 C C . ALA A 1 108 ? -23.781 -12.469 -8.125 1 81.81 108 ALA A C 1
ATOM 863 O O . ALA A 1 108 ? -22.906 -11.773 -7.594 1 81.81 108 ALA A O 1
ATOM 864 N N . GLY A 1 109 ? -24.281 -12.305 -9.414 1 81.75 109 GLY A N 1
ATOM 865 C CA . GLY A 1 109 ? -23.969 -11.078 -10.133 1 81.75 109 GLY A CA 1
ATOM 866 C C . GLY A 1 109 ? -22.531 -11.016 -10.617 1 81.75 109 GLY A C 1
ATOM 867 O O . GLY A 1 109 ? -21.844 -12.039 -10.656 1 81.75 109 GLY A O 1
ATOM 868 N N . LYS A 1 110 ? -22.094 -9.82 -11.086 1 88.94 110 LYS A N 1
ATOM 869 C CA . LYS A 1 110 ? -20.734 -9.57 -11.539 1 88.94 110 LYS A CA 1
ATOM 870 C C . LYS A 1 110 ? -19.766 -9.477 -10.367 1 88.94 110 LYS A C 1
ATOM 872 O O . LYS A 1 110 ? -20.094 -8.898 -9.328 1 88.94 110 LYS A O 1
ATOM 877 N N . ILE A 1 111 ? -18.672 -10.109 -10.531 1 92.25 111 ILE A N 1
ATOM 878 C CA . ILE A 1 111 ? -17.672 -10.133 -9.469 1 92.25 111 ILE A CA 1
ATOM 879 C C . ILE A 1 111 ? -17.375 -8.703 -9.016 1 92.25 111 ILE A C 1
ATOM 881 O O . ILE A 1 111 ? -17.031 -7.844 -9.828 1 92.25 111 ILE A O 1
ATOM 885 N N . GLY A 1 112 ? -17.547 -8.445 -7.73 1 92.19 112 GLY A N 1
ATOM 886 C CA . GLY A 1 112 ? -17.156 -7.18 -7.129 1 92.19 112 GLY A CA 1
ATOM 887 C C . GLY A 1 112 ? -18.141 -6.059 -7.391 1 92.19 112 GLY A C 1
ATOM 888 O O . GLY A 1 112 ? -17.891 -4.906 -7.027 1 92.19 112 GLY A O 1
ATOM 889 N N . GLN A 1 113 ? -19.297 -6.32 -8.016 1 92.88 113 GLN A N 1
ATOM 890 C CA . GLN A 1 113 ? -20.297 -5.297 -8.336 1 92.88 113 GLN A CA 1
ATOM 891 C C . GLN A 1 113 ? -20.734 -4.555 -7.078 1 92.88 113 GLN A C 1
ATOM 893 O O . GLN A 1 113 ? -20.938 -3.34 -7.105 1 92.88 113 GLN A O 1
ATOM 898 N N . TYR A 1 114 ? -20.859 -5.262 -6.027 1 93.38 114 TYR A N 1
ATOM 899 C CA . TYR A 1 114 ? -21.281 -4.66 -4.77 1 93.38 114 TYR A CA 1
ATOM 900 C C . TYR A 1 114 ? -20.281 -3.629 -4.281 1 93.38 114 TYR A C 1
ATOM 902 O O . TYR A 1 114 ? -20.656 -2.633 -3.656 1 93.38 114 TYR A O 1
ATOM 910 N N . LEU A 1 115 ? -19 -3.766 -4.539 1 94.19 115 LEU A N 1
ATOM 911 C CA . LEU A 1 115 ? -17.984 -2.777 -4.207 1 94.19 115 LEU A CA 1
ATOM 912 C C . LEU A 1 115 ? -18.094 -1.56 -5.121 1 94.19 115 LEU A C 1
ATOM 914 O O . LEU A 1 115 ? -18 -0.421 -4.652 1 94.19 115 LEU A O 1
ATOM 918 N N . ARG A 1 116 ? -18.328 -1.835 -6.395 1 94.06 116 ARG A N 1
ATOM 919 C CA . ARG A 1 116 ? -18.406 -0.767 -7.387 1 94.06 116 ARG A CA 1
ATOM 920 C C . ARG A 1 116 ? -19.609 0.131 -7.121 1 94.06 116 ARG A C 1
ATOM 922 O O . ARG A 1 116 ? -19.594 1.32 -7.445 1 94.06 116 ARG A O 1
ATOM 929 N N . GLU A 1 117 ? -20.562 -0.401 -6.527 1 93.62 117 GLU A N 1
ATOM 930 C CA . GLU A 1 117 ? -21.797 0.34 -6.258 1 93.62 117 GLU A CA 1
ATOM 931 C C . GLU A 1 117 ? -21.688 1.134 -4.961 1 93.62 117 GLU A C 1
ATOM 933 O O . GLU A 1 117 ? -22.547 1.957 -4.656 1 93.62 117 GLU A O 1
ATOM 938 N N . ASN A 1 118 ? -20.656 0.854 -4.234 1 93.69 118 ASN A N 1
ATOM 939 C CA . ASN A 1 118 ? -20.406 1.606 -3.01 1 93.69 118 ASN A CA 1
ATOM 940 C C . ASN A 1 118 ? -19.656 2.904 -3.293 1 93.69 118 ASN A C 1
ATOM 942 O O . ASN A 1 118 ? -18.438 2.889 -3.494 1 93.69 118 ASN A O 1
ATOM 946 N N . GLU A 1 119 ? -20.312 4.008 -3.229 1 92.44 119 GLU A N 1
ATOM 947 C CA . GLU A 1 119 ? -19.75 5.301 -3.621 1 92.44 119 GLU A CA 1
ATOM 948 C C . GLU A 1 119 ? -18.609 5.711 -2.705 1 92.44 119 GLU A C 1
ATOM 950 O O . GLU A 1 119 ? -17.625 6.316 -3.156 1 92.44 119 GLU A O 1
ATOM 955 N N . TRP A 1 120 ? -18.766 5.418 -1.431 1 93.44 120 TRP A N 1
ATOM 956 C CA . TRP A 1 120 ? -17.719 5.758 -0.467 1 93.44 120 TRP A CA 1
ATOM 957 C C . TRP A 1 120 ? -16.422 5.039 -0.798 1 93.44 120 TRP A C 1
ATOM 959 O O . TRP A 1 120 ? -15.352 5.664 -0.845 1 93.44 120 TRP A O 1
ATOM 969 N N . LEU A 1 121 ? -16.5 3.771 -1.089 1 95.44 121 LEU A N 1
ATOM 970 C CA . LEU A 1 121 ? -15.336 2.979 -1.447 1 95.44 121 LEU A CA 1
ATOM 971 C C . LEU A 1 121 ? -14.734 3.461 -2.766 1 95.44 121 LEU A C 1
ATOM 973 O O . LEU A 1 121 ? -13.516 3.568 -2.895 1 95.44 121 LEU A O 1
ATOM 977 N N . MET A 1 122 ? -15.57 3.777 -3.688 1 94.75 122 MET A N 1
ATOM 978 C CA . MET A 1 122 ? -15.094 4.207 -5 1 94.75 122 MET A CA 1
ATOM 979 C C . MET A 1 122 ? -14.414 5.574 -4.91 1 94.75 122 MET A C 1
ATOM 981 O O . MET A 1 122 ? -13.484 5.859 -5.668 1 94.75 122 MET A O 1
ATOM 985 N N . ALA A 1 123 ? -14.836 6.406 -3.953 1 93.44 123 ALA A N 1
ATOM 986 C CA . ALA A 1 123 ? -14.172 7.688 -3.729 1 93.44 123 ALA A CA 1
ATOM 987 C C . ALA A 1 123 ? -12.75 7.48 -3.211 1 93.44 123 ALA A C 1
ATOM 989 O O . ALA A 1 123 ? -11.82 8.156 -3.658 1 93.44 123 ALA A O 1
ATOM 990 N N . ILE A 1 124 ? -12.602 6.551 -2.348 1 95.81 124 ILE A N 1
ATOM 991 C CA . ILE A 1 124 ? -11.281 6.23 -1.81 1 95.81 124 ILE A CA 1
ATOM 992 C C . ILE A 1 124 ? -10.391 5.684 -2.922 1 95.81 124 ILE A C 1
ATOM 994 O O . ILE A 1 124 ? -9.242 6.109 -3.07 1 95.81 124 ILE A O 1
ATOM 998 N N . ARG A 1 125 ? -10.93 4.781 -3.67 1 95.88 125 ARG A N 1
ATOM 999 C CA . ARG A 1 125 ? -10.188 4.172 -4.77 1 95.88 125 ARG A CA 1
ATOM 1000 C C . ARG A 1 125 ? -9.703 5.23 -5.754 1 95.88 125 ARG A C 1
ATOM 1002 O O . ARG A 1 125 ? -8.555 5.188 -6.199 1 95.88 125 ARG A O 1
ATOM 1009 N N . SER A 1 126 ? -10.531 6.121 -6.098 1 94.5 126 SER A N 1
ATOM 1010 C CA . SER A 1 126 ? -10.203 7.18 -7.043 1 94.5 126 SER A CA 1
ATOM 1011 C C . SER A 1 126 ? -9.055 8.039 -6.527 1 94.5 126 SER A C 1
ATOM 1013 O O . SER A 1 126 ? -8.117 8.344 -7.27 1 94.5 126 SER A O 1
ATOM 1015 N N . ARG A 1 127 ? -9.062 8.367 -5.281 1 94.69 127 ARG A N 1
ATOM 1016 C CA . ARG A 1 127 ? -8.039 9.211 -4.676 1 94.69 127 ARG A CA 1
ATOM 1017 C C . ARG A 1 127 ? -6.734 8.445 -4.5 1 94.69 127 ARG A C 1
ATOM 1019 O O . ARG A 1 127 ? -5.652 9.031 -4.539 1 94.69 127 ARG A O 1
ATOM 1026 N N . ALA A 1 128 ? -6.832 7.141 -4.332 1 93.12 128 ALA A N 1
ATOM 1027 C CA . ALA A 1 128 ? -5.672 6.289 -4.078 1 93.12 128 ALA A CA 1
ATOM 1028 C C . ALA A 1 128 ? -4.766 6.223 -5.305 1 93.12 128 ALA A C 1
ATOM 1030 O O . ALA A 1 128 ? -3.586 5.875 -5.195 1 93.12 128 ALA A O 1
ATOM 1031 N N . SER A 1 129 ? -5.254 6.57 -6.441 1 89.88 129 SER A N 1
ATOM 1032 C CA . SER A 1 129 ? -4.473 6.52 -7.676 1 89.88 129 SER A CA 1
ATOM 1033 C C . SER A 1 129 ? -3.541 7.723 -7.789 1 89.88 129 SER A C 1
ATOM 1035 O O . SER A 1 129 ? -2.646 7.738 -8.633 1 89.88 129 SER A O 1
ATOM 1037 N N . ILE A 1 130 ? -3.707 8.68 -6.859 1 90.38 130 ILE A N 1
ATOM 1038 C CA . ILE A 1 130 ? -2.902 9.898 -6.852 1 90.38 130 ILE A CA 1
ATOM 1039 C C . ILE A 1 130 ? -1.86 9.82 -5.738 1 90.38 130 ILE A C 1
ATOM 1041 O O . ILE A 1 130 ? -2.193 9.531 -4.586 1 90.38 130 ILE A O 1
ATOM 1045 N N . PRO A 1 131 ? -0.589 10.062 -6.098 1 88.06 131 PRO A N 1
ATOM 1046 C CA . PRO A 1 131 ? 0.417 10.047 -5.035 1 88.06 131 PRO A CA 1
ATOM 1047 C C . PRO A 1 131 ? 0.074 10.992 -3.885 1 88.06 131 PRO A C 1
ATOM 1049 O O . PRO A 1 131 ? -0.11 12.195 -4.105 1 88.06 131 PRO A O 1
ATOM 1052 N N . GLY A 1 132 ? -0.038 10.406 -2.654 1 88.5 132 GLY A N 1
ATOM 1053 C CA . GLY A 1 132 ? -0.405 11.203 -1.493 1 88.5 132 GLY A CA 1
ATOM 1054 C C . GLY A 1 132 ? -1.868 11.609 -1.483 1 88.5 132 GLY A C 1
ATOM 1055 O O . GLY A 1 132 ? -2.27 12.492 -0.722 1 88.5 132 GLY A O 1
ATOM 1056 N N . GLY A 1 133 ? -2.629 11.008 -2.301 1 89.19 133 GLY A N 1
ATOM 1057 C CA . GLY A 1 133 ? -4.004 11.43 -2.514 1 89.19 133 GLY A CA 1
ATOM 1058 C C . GLY A 1 133 ? -4.938 11.016 -1.392 1 89.19 133 GLY A C 1
ATOM 1059 O O . GLY A 1 133 ? -6.023 11.578 -1.24 1 89.19 133 GLY A O 1
ATOM 1060 N N . VAL A 1 134 ? -4.516 10.047 -0.642 1 90.31 134 VAL A N 1
ATOM 1061 C CA . VAL A 1 134 ? -5.375 9.578 0.439 1 90.31 134 VAL A CA 1
ATOM 1062 C C . VAL A 1 134 ? -4.977 10.258 1.748 1 90.31 134 VAL A C 1
ATOM 1064 O O . VAL A 1 134 ? -4.355 9.641 2.611 1 90.31 134 VAL A O 1
ATOM 1067 N N . CYS A 1 135 ? -5.223 11.477 1.85 1 91.62 135 CYS A N 1
ATOM 1068 C CA . CYS A 1 135 ? -4.93 12.25 3.053 1 91.62 135 CYS A CA 1
ATOM 1069 C C . CYS A 1 135 ? -6.211 12.617 3.793 1 91.62 135 CYS A C 1
ATOM 1071 O O . CYS A 1 135 ? -7.293 12.617 3.205 1 91.62 135 CYS A O 1
ATOM 1073 N N . GLN A 1 136 ? -6.07 12.977 5 1 90.31 136 GLN A N 1
ATOM 1074 C CA . GLN A 1 136 ? -7.203 13.203 5.891 1 90.31 136 GLN A CA 1
ATOM 1075 C C . GLN A 1 136 ? -8.055 14.375 5.406 1 90.31 136 GLN A C 1
ATOM 1077 O O . GLN A 1 136 ? -9.266 14.391 5.594 1 90.31 136 GLN A O 1
ATOM 1082 N N . PHE A 1 137 ? -7.488 15.391 4.777 1 93.56 137 PHE A N 1
ATOM 1083 C CA . PHE A 1 137 ? -8.25 16.578 4.398 1 93.56 137 PHE A CA 1
ATOM 1084 C C . PHE A 1 137 ? -8.961 16.359 3.07 1 93.56 137 PHE A C 1
ATOM 1086 O O . PHE A 1 137 ? -9.914 17.062 2.746 1 93.56 137 PHE A O 1
ATOM 1093 N N . ASP A 1 138 ? -8.539 15.383 2.334 1 92.81 138 ASP A N 1
ATOM 1094 C CA . ASP A 1 138 ? -9.227 15.039 1.091 1 92.81 138 ASP A CA 1
ATOM 1095 C C . ASP A 1 138 ? -10.32 14.008 1.335 1 92.81 138 ASP A C 1
ATOM 1097 O O . ASP A 1 138 ? -11.297 13.938 0.585 1 92.81 138 ASP A O 1
ATOM 1101 N N . LEU A 1 139 ? -10.102 13.203 2.322 1 94.75 139 LEU A N 1
ATOM 1102 C CA . LEU A 1 139 ? -11.023 12.117 2.631 1 94.75 139 LEU A CA 1
ATOM 1103 C C . LEU A 1 139 ? -11.305 12.055 4.129 1 94.75 139 LEU A C 1
ATOM 1105 O O . LEU A 1 139 ? -10.945 11.078 4.793 1 94.75 139 LEU A O 1
ATOM 1109 N N . PRO A 1 140 ? -12.078 12.984 4.605 1 94.56 140 PRO A N 1
ATOM 1110 C CA . PRO A 1 140 ? -12.312 13.039 6.047 1 94.56 140 PRO A CA 1
ATOM 1111 C C . PRO A 1 140 ? -13.094 11.828 6.562 1 94.56 140 PRO A C 1
ATOM 1113 O O . PRO A 1 140 ? -12.836 11.359 7.676 1 94.56 140 PRO A O 1
ATOM 1116 N N . SER A 1 141 ? -14.016 11.383 5.773 1 93.62 141 SER A N 1
ATOM 1117 C CA . SER A 1 141 ? -14.773 10.203 6.172 1 93.62 141 SER A CA 1
ATOM 1118 C C . SER A 1 141 ? -13.875 8.977 6.285 1 93.62 141 SER A C 1
ATOM 1120 O O . SER A 1 141 ? -14.047 8.148 7.18 1 93.62 141 SER A O 1
ATOM 1122 N N . TYR A 1 142 ? -12.992 8.875 5.398 1 95.19 142 TYR A N 1
ATOM 1123 C CA . TYR A 1 142 ? -12.031 7.777 5.461 1 95.19 142 TYR A CA 1
ATOM 1124 C C . TYR A 1 142 ? -11.133 7.91 6.684 1 95.19 142 TYR A C 1
ATOM 1126 O O . TYR A 1 142 ? -10.812 6.91 7.336 1 95.19 142 TYR A O 1
ATOM 1134 N N . HIS A 1 143 ? -10.695 9.117 6.938 1 95.5 143 HIS A N 1
ATOM 1135 C CA . HIS A 1 143 ? -9.922 9.383 8.148 1 95.5 143 HIS A CA 1
ATOM 1136 C C . HIS A 1 143 ? -10.688 8.953 9.391 1 95.5 143 HIS A C 1
ATOM 1138 O O . HIS A 1 143 ? -10.109 8.352 10.305 1 95.5 143 HIS A O 1
ATOM 1144 N N . TYR A 1 144 ? -11.945 9.211 9.438 1 95.06 144 TYR A N 1
ATOM 1145 C CA . TYR A 1 144 ? -12.797 8.758 10.531 1 95.06 144 TYR A CA 1
ATOM 1146 C C . TYR A 1 144 ? -12.758 7.238 10.656 1 95.06 144 TYR A C 1
ATOM 1148 O O . TYR A 1 144 ? -12.555 6.699 11.75 1 95.06 144 TYR A O 1
ATOM 1156 N N . TRP A 1 145 ? -12.953 6.559 9.523 1 95.31 145 TRP A N 1
ATOM 1157 C CA . TRP A 1 145 ? -12.953 5.098 9.5 1 95.31 145 TRP A CA 1
ATOM 1158 C C . TRP A 1 145 ? -11.633 4.547 10.031 1 95.31 145 TRP A C 1
ATOM 1160 O O . TRP A 1 145 ? -11.617 3.605 10.82 1 95.31 145 TRP A O 1
ATOM 1170 N N . LEU A 1 146 ? -10.5 5.145 9.617 1 96.19 146 LEU A N 1
ATOM 1171 C CA . LEU A 1 146 ? -9.172 4.695 10.023 1 96.19 146 LEU A CA 1
ATOM 1172 C C . LEU A 1 146 ? -8.969 4.875 11.523 1 96.19 146 LEU A C 1
ATOM 1174 O O . LEU A 1 146 ? -8.109 4.223 12.117 1 96.19 146 LEU A O 1
ATOM 1178 N N . ASN A 1 147 ? -9.727 5.73 12.125 1 94.75 147 ASN A N 1
ATOM 1179 C CA . ASN A 1 147 ? -9.578 5.996 13.555 1 94.75 147 ASN A CA 1
ATOM 1180 C C . 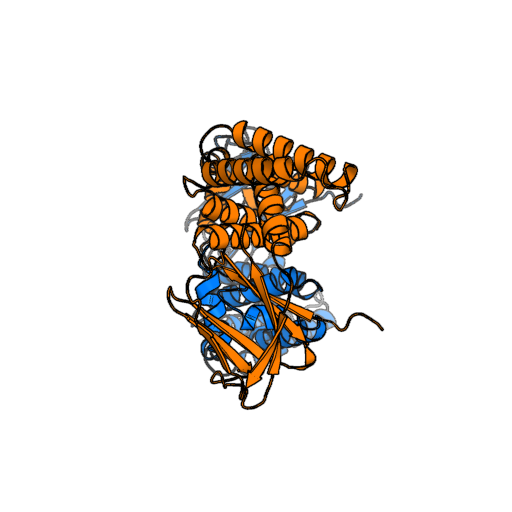ASN A 1 147 ? -10.516 5.133 14.383 1 94.75 147 ASN A C 1
ATOM 1182 O O . ASN A 1 147 ? -10.484 5.176 15.617 1 94.75 147 ASN A O 1
ATOM 1186 N N . ARG A 1 148 ? -11.312 4.352 13.75 1 93.88 148 ARG A N 1
ATOM 1187 C CA . ARG A 1 148 ? -12.188 3.434 14.477 1 93.88 148 ARG A CA 1
ATOM 1188 C C . ARG A 1 148 ? -11.391 2.293 15.102 1 93.88 148 ARG A C 1
ATOM 1190 O O . ARG A 1 148 ? -10.203 2.135 14.82 1 93.88 148 ARG A O 1
ATOM 1197 N N . ASP A 1 149 ? -12.094 1.54 15.906 1 95.5 149 ASP A N 1
ATOM 1198 C CA . ASP A 1 149 ? -11.5 0.363 16.531 1 95.5 149 ASP A CA 1
ATOM 1199 C C . ASP A 1 149 ? -11.023 -0.637 15.484 1 95.5 149 ASP A C 1
ATOM 1201 O O . ASP A 1 149 ? -11.711 -0.879 14.492 1 95.5 149 ASP A O 1
ATOM 1205 N N . PRO A 1 150 ? -9.844 -1.185 15.727 1 97.62 150 PRO A N 1
ATOM 1206 C CA . PRO A 1 150 ? -9.305 -2.125 14.742 1 97.62 150 PRO A CA 1
ATOM 1207 C C . PRO A 1 150 ? -10.266 -3.271 14.43 1 97.62 150 PRO A C 1
ATOM 1209 O O . PRO A 1 150 ? -10.32 -3.742 13.297 1 97.62 150 PRO A O 1
ATOM 1212 N N . GLU A 1 151 ? -10.945 -3.74 15.398 1 97.94 151 GLU A N 1
ATOM 1213 C CA . GLU A 1 151 ? -11.867 -4.852 15.172 1 97.94 151 GLU A CA 1
ATOM 1214 C C . GLU A 1 151 ? -13 -4.449 14.242 1 97.94 151 GLU A C 1
ATOM 1216 O O . GLU A 1 151 ? -13.469 -5.254 13.43 1 97.94 151 GLU A O 1
ATOM 1221 N N . GLN A 1 152 ? -13.422 -3.199 14.383 1 96 152 GLN A N 1
ATOM 1222 C CA . GLN A 1 152 ? -14.477 -2.697 13.508 1 96 152 GLN A CA 1
ATOM 1223 C C . GLN A 1 152 ? -13.969 -2.545 12.07 1 96 152 GLN A C 1
ATOM 1225 O O . GLN A 1 152 ? -14.656 -2.934 11.125 1 96 152 GLN A O 1
ATOM 1230 N N . ARG A 1 153 ? -12.789 -2.002 11.977 1 97.5 153 ARG A N 1
ATOM 1231 C CA . ARG A 1 153 ? -12.203 -1.88 10.648 1 97.5 153 ARG A CA 1
ATOM 1232 C C . ARG A 1 153 ? -12.008 -3.25 10.008 1 97.5 153 ARG A C 1
ATOM 1234 O O . ARG A 1 153 ? -12.367 -3.451 8.844 1 97.5 153 ARG A O 1
ATOM 1241 N N . ARG A 1 154 ? -11.492 -4.168 10.766 1 98.12 154 ARG A N 1
ATOM 1242 C CA . ARG A 1 154 ? -11.258 -5.527 10.281 1 98.12 154 ARG A CA 1
ATOM 1243 C C . ARG A 1 154 ? -12.57 -6.184 9.852 1 98.12 154 ARG A C 1
ATOM 1245 O O . ARG A 1 154 ? -12.617 -6.859 8.82 1 98.12 154 ARG A O 1
ATOM 1252 N N . GLY A 1 155 ? -13.562 -5.992 10.68 1 97.81 155 GLY A N 1
ATOM 1253 C CA . GLY A 1 155 ? -14.867 -6.516 10.328 1 97.81 155 GLY A CA 1
ATOM 1254 C C . GLY A 1 155 ? -15.383 -5.992 9 1 97.81 155 GLY A C 1
ATOM 1255 O O . GLY A 1 155 ? -15.922 -6.75 8.188 1 97.81 155 GLY A O 1
ATOM 1256 N N . ASP A 1 156 ? -15.266 -4.707 8.781 1 97.19 156 ASP A N 1
ATOM 1257 C CA . ASP A 1 156 ? -15.664 -4.105 7.508 1 97.19 156 ASP A CA 1
ATOM 1258 C C . ASP A 1 156 ? -14.883 -4.711 6.348 1 97.19 156 ASP A C 1
ATOM 1260 O O . ASP A 1 156 ? -15.469 -5.109 5.336 1 97.19 156 ASP A O 1
ATOM 1264 N N . LEU A 1 157 ? -13.602 -4.805 6.512 1 98.31 157 LEU A N 1
ATOM 1265 C CA . LEU A 1 157 ? -12.734 -5.328 5.469 1 98.31 157 LEU A CA 1
ATOM 1266 C C . LEU A 1 157 ? -13.094 -6.777 5.141 1 98.31 157 LEU A C 1
ATOM 1268 O O . LEU A 1 157 ? -13.195 -7.145 3.969 1 98.31 157 LEU A O 1
ATOM 1272 N N . GLU A 1 158 ? -13.258 -7.539 6.148 1 98.31 158 GLU A N 1
ATOM 1273 C CA . GLU A 1 158 ? -13.656 -8.93 5.953 1 98.31 158 GLU A CA 1
ATOM 1274 C C . GLU A 1 158 ? -15.023 -9.023 5.273 1 98.31 158 GLU A C 1
ATOM 1276 O O . GLU A 1 158 ? -15.234 -9.883 4.418 1 98.31 158 GLU A O 1
ATOM 1281 N N . GLY A 1 159 ? -15.891 -8.133 5.723 1 97.31 159 GLY A N 1
ATOM 1282 C CA . GLY A 1 159 ? -17.188 -8.078 5.082 1 97.31 159 GLY A CA 1
ATOM 1283 C C . GLY A 1 159 ? -17.109 -7.762 3.598 1 97.31 159 GLY A C 1
ATOM 1284 O O . GLY A 1 159 ? -17.828 -8.359 2.793 1 97.31 159 GLY A O 1
ATOM 1285 N N . TRP A 1 160 ? -16.25 -6.824 3.25 1 97.56 160 TRP A N 1
ATOM 1286 C CA . TRP A 1 160 ? -16.094 -6.43 1.855 1 97.56 160 TRP A CA 1
ATOM 1287 C C . TRP A 1 160 ? -15.375 -7.52 1.059 1 97.56 160 TRP A C 1
ATOM 1289 O O . TRP A 1 160 ? -15.594 -7.66 -0.147 1 97.56 160 TRP A O 1
ATOM 1299 N N . LEU A 1 161 ? -14.586 -8.344 1.698 1 97.5 161 LEU A N 1
ATOM 1300 C CA . LEU A 1 161 ? -13.805 -9.383 1.041 1 97.5 161 LEU A CA 1
ATOM 1301 C C . LEU A 1 161 ? -14.609 -10.672 0.909 1 97.5 161 LEU A C 1
ATOM 1303 O O . LEU A 1 161 ? -14.398 -11.445 -0.024 1 97.5 161 LEU A O 1
ATOM 1307 N N . ARG A 1 162 ? -15.539 -10.898 1.706 1 96.94 162 ARG A N 1
ATOM 1308 C CA . ARG A 1 162 ? -16.234 -12.172 1.912 1 96.94 162 ARG A CA 1
ATOM 1309 C C . ARG A 1 162 ? -16.844 -12.672 0.613 1 96.94 162 ARG A C 1
ATOM 1311 O O . ARG A 1 162 ? -16.688 -13.844 0.256 1 96.94 162 ARG A O 1
ATOM 1318 N N . PRO A 1 163 ? -17.5 -11.812 -0.132 1 95.94 163 PRO A N 1
ATOM 1319 C CA . PRO A 1 163 ? -18.156 -12.312 -1.344 1 95.94 163 PRO A CA 1
ATOM 1320 C C . PRO A 1 163 ? -17.156 -12.805 -2.391 1 95.94 163 PRO A C 1
ATOM 1322 O O . PRO A 1 163 ? -17.547 -13.492 -3.34 1 95.94 163 PRO A O 1
ATOM 1325 N N . MET A 1 164 ? -15.906 -12.484 -2.236 1 96.06 164 MET A N 1
ATOM 1326 C CA . MET A 1 164 ? -14.914 -12.875 -3.238 1 96.06 164 MET A CA 1
ATOM 1327 C C . MET A 1 164 ? -14.047 -14.016 -2.73 1 96.06 164 MET A C 1
ATOM 1329 O O . MET A 1 164 ? -13.125 -14.461 -3.42 1 96.06 164 MET A O 1
ATOM 1333 N N . ILE A 1 165 ? -14.32 -14.531 -1.572 1 97.38 165 ILE A N 1
ATOM 1334 C CA . ILE A 1 165 ? -13.547 -15.602 -0.956 1 97.38 165 ILE A CA 1
ATOM 1335 C C . ILE A 1 165 ? -13.672 -16.875 -1.791 1 97.38 165 ILE A C 1
ATOM 1337 O O . ILE A 1 165 ? -12.703 -17.625 -1.928 1 97.38 165 ILE A O 1
ATOM 1341 N N . PRO A 1 166 ? -14.836 -17.125 -2.389 1 97.5 166 PRO A N 1
ATOM 1342 C CA . PRO A 1 166 ? -14.93 -18.328 -3.232 1 97.5 166 PRO A CA 1
ATOM 1343 C C . PRO A 1 166 ? -13.906 -18.328 -4.363 1 97.5 166 PRO A C 1
ATOM 1345 O O . PRO A 1 166 ? -13.406 -19.391 -4.742 1 97.5 166 PRO A O 1
ATOM 1348 N N . ILE A 1 167 ? -13.609 -17.188 -4.895 1 97.62 167 ILE A N 1
ATOM 1349 C CA . ILE A 1 167 ? -12.594 -17.078 -5.934 1 97.62 167 ILE A CA 1
ATOM 1350 C C . ILE A 1 167 ? -11.242 -17.547 -5.379 1 97.62 167 ILE A C 1
ATOM 1352 O O . ILE A 1 167 ? -10.555 -18.359 -6.004 1 97.62 167 ILE A O 1
ATOM 1356 N N . ARG A 1 168 ? -10.898 -17.016 -4.215 1 98.19 168 ARG A N 1
ATOM 1357 C CA . ARG A 1 168 ? -9.641 -17.391 -3.564 1 98.19 168 ARG A CA 1
ATOM 1358 C C . ARG A 1 168 ? -9.57 -18.9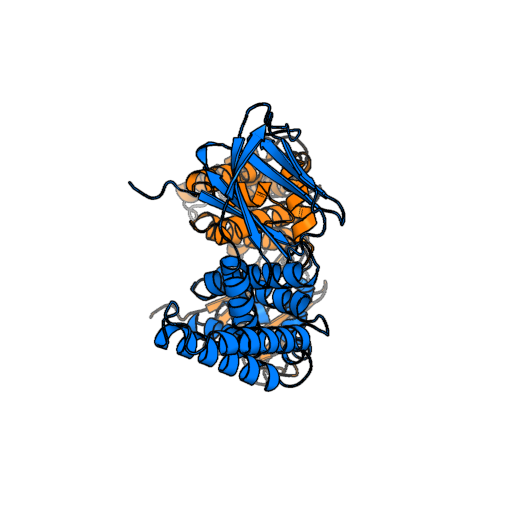06 -3.334 1 98.19 168 ARG A C 1
ATOM 1360 O O . ARG A 1 168 ? -8.547 -19.531 -3.605 1 98.19 168 ARG A O 1
ATOM 1367 N N . GLU A 1 169 ? -10.641 -19.469 -2.857 1 98.12 169 GLU A N 1
ATOM 1368 C CA . GLU A 1 169 ? -10.68 -20.906 -2.582 1 98.12 169 GLU A CA 1
ATOM 1369 C C . GLU A 1 169 ? -10.5 -21.719 -3.863 1 98.12 169 GLU A C 1
ATOM 1371 O O . GLU A 1 169 ? -9.742 -22.688 -3.889 1 98.12 169 GLU A O 1
ATOM 1376 N N . GLY A 1 170 ? -11.211 -21.281 -4.875 1 98.19 170 GLY A N 1
ATOM 1377 C CA . GLY A 1 170 ? -11.094 -21.969 -6.152 1 98.19 170 GLY A CA 1
ATOM 1378 C C . GLY A 1 170 ? -9.688 -21.906 -6.727 1 98.19 170 GLY A C 1
ATOM 1379 O O . GLY A 1 170 ? -9.125 -22.938 -7.105 1 98.19 170 GLY A O 1
ATOM 1380 N N . LEU A 1 171 ? -9.141 -20.703 -6.766 1 98.25 171 LEU A N 1
ATOM 1381 C CA . LEU A 1 171 ? -7.824 -20.562 -7.375 1 98.25 171 LEU A CA 1
ATOM 1382 C C . LEU A 1 171 ? -6.762 -21.266 -6.539 1 98.25 171 LEU A C 1
ATOM 1384 O O . LEU A 1 171 ? -5.781 -21.781 -7.078 1 98.25 171 LEU A O 1
ATOM 1388 N N . THR A 1 172 ? -6.945 -21.359 -5.242 1 98.5 172 THR A N 1
ATOM 1389 C CA . THR A 1 172 ? -6.012 -22.047 -4.363 1 98.5 172 THR A CA 1
ATOM 1390 C C . THR A 1 172 ? -5.945 -23.531 -4.703 1 98.5 172 THR A C 1
ATOM 1392 O O . THR A 1 172 ? -4.859 -24.109 -4.781 1 98.5 172 THR A O 1
ATOM 1395 N N . ILE A 1 173 ? -7.055 -24.125 -4.906 1 98.19 173 ILE A N 1
ATOM 1396 C CA . ILE A 1 173 ? -7.117 -25.531 -5.258 1 98.19 173 ILE A CA 1
ATOM 1397 C C . ILE A 1 173 ? -6.457 -25.766 -6.617 1 98.19 173 ILE A C 1
ATOM 1399 O O . ILE A 1 173 ? -5.613 -26.656 -6.766 1 98.19 173 ILE A O 1
ATOM 1403 N N . VAL A 1 174 ? -6.828 -24.938 -7.586 1 98.12 174 VAL A N 1
ATOM 1404 C CA . VAL A 1 174 ? -6.32 -25.078 -8.945 1 98.12 174 VAL A CA 1
ATOM 1405 C C . VAL A 1 174 ? -4.801 -24.953 -8.945 1 98.12 174 VAL A C 1
ATOM 1407 O O . VAL A 1 174 ? -4.102 -25.797 -9.531 1 98.12 174 VAL A O 1
ATOM 1410 N N . LEU A 1 175 ? -4.281 -23.984 -8.266 1 98.25 175 LEU A N 1
ATOM 1411 C CA . LEU A 1 175 ? -2.84 -23.75 -8.258 1 98.25 175 LEU A CA 1
ATOM 1412 C C . LEU A 1 175 ? -2.117 -24.828 -7.469 1 98.25 175 LEU A C 1
ATOM 1414 O O . LEU A 1 175 ? -0.991 -25.203 -7.809 1 98.25 175 LEU A O 1
ATOM 1418 N N . ARG A 1 176 ? -2.742 -25.297 -6.41 1 97.62 176 ARG A N 1
ATOM 1419 C CA . ARG A 1 176 ? -2.16 -26.406 -5.652 1 97.62 176 ARG A CA 1
ATOM 1420 C C . ARG A 1 176 ? -2.02 -27.656 -6.52 1 97.62 176 ARG A C 1
ATOM 1422 O O . ARG A 1 176 ? -0.966 -28.297 -6.531 1 97.62 176 ARG A O 1
ATOM 1429 N N . LEU A 1 177 ? -3.07 -27.984 -7.242 1 96.62 177 LEU A N 1
ATOM 1430 C CA . LEU A 1 177 ? -3.047 -29.141 -8.133 1 96.62 177 LEU A CA 1
ATOM 1431 C C . LEU A 1 177 ? -2.041 -28.938 -9.258 1 96.62 177 LEU A C 1
ATOM 1433 O O . LEU A 1 177 ? -1.334 -29.875 -9.641 1 96.62 177 LEU A O 1
ATOM 1437 N N . LEU A 1 178 ? -2.012 -27.734 -9.75 1 97.56 178 LEU A N 1
ATOM 1438 C CA . LEU A 1 178 ? -1.063 -27.406 -10.805 1 97.56 178 LEU A CA 1
ATOM 1439 C C . LEU A 1 178 ? 0.372 -27.609 -10.336 1 97.56 178 LEU A C 1
ATOM 1441 O O . LEU A 1 178 ? 1.164 -28.266 -11.016 1 97.56 178 LEU A O 1
ATOM 1445 N N . ARG A 1 179 ? 0.709 -27.125 -9.18 1 97.06 179 ARG A N 1
ATOM 1446 C CA . ARG A 1 179 ? 2.045 -27.219 -8.602 1 97.06 179 ARG A CA 1
ATOM 1447 C C . ARG A 1 179 ? 2.408 -28.672 -8.312 1 97.06 179 ARG A C 1
ATOM 1449 O O . ARG A 1 179 ? 3.582 -29.047 -8.375 1 97.06 179 ARG A O 1
ATOM 1456 N N . ALA A 1 180 ? 1.436 -29.5 -8.102 1 93.94 180 ALA A N 1
ATOM 1457 C CA . ALA A 1 180 ? 1.666 -30.891 -7.75 1 93.94 180 ALA A CA 1
ATOM 1458 C C . ALA A 1 180 ? 1.679 -31.781 -8.992 1 93.94 180 ALA A C 1
ATOM 1460 O O . ALA A 1 180 ? 1.934 -33 -8.906 1 93.94 180 ALA A O 1
ATOM 1461 N N . SER A 1 181 ? 1.423 -31.297 -10.125 1 93.69 181 SER A N 1
ATOM 1462 C CA . SER A 1 181 ? 1.158 -32.062 -11.336 1 93.69 181 SER A CA 1
ATOM 1463 C C . SER A 1 181 ? 2.443 -32.656 -11.914 1 93.69 181 SER A C 1
ATOM 1465 O O . SER A 1 181 ? 2.398 -33.531 -12.781 1 93.69 181 SER A O 1
ATOM 1467 N N . ALA A 1 182 ? 3.604 -32.156 -11.5 1 93.5 182 ALA A N 1
ATOM 1468 C CA . ALA A 1 182 ? 4.859 -32.625 -12.062 1 93.5 182 ALA A CA 1
ATOM 1469 C C . ALA A 1 182 ? 5.965 -32.656 -11.016 1 93.5 182 ALA A C 1
ATOM 1471 O O . ALA A 1 182 ? 5.82 -32.062 -9.945 1 93.5 182 ALA A O 1
ATOM 1472 N N . GLN A 1 183 ? 6.93 -33.375 -11.281 1 94.81 183 GLN A N 1
ATOM 1473 C CA . GLN A 1 183 ? 8.078 -33.469 -10.383 1 94.81 183 GLN A CA 1
ATOM 1474 C C . GLN A 1 183 ? 9.203 -32.531 -10.828 1 94.81 183 GLN A C 1
ATOM 1476 O O . GLN A 1 183 ? 9.422 -32.344 -12.031 1 94.81 183 GLN A O 1
ATOM 1481 N N . PRO A 1 184 ? 9.883 -31.984 -9.836 1 96.19 184 PRO A N 1
ATOM 1482 C CA . PRO A 1 184 ? 11.031 -31.141 -10.18 1 96.19 184 PRO A CA 1
ATOM 1483 C C . PRO A 1 184 ? 12.156 -31.922 -10.852 1 96.19 184 PRO A C 1
ATOM 1485 O O . PRO A 1 184 ? 12.398 -33.094 -10.5 1 96.19 184 PRO A O 1
ATOM 1488 N N . GLU A 1 185 ? 12.797 -31.359 -11.734 1 96.12 185 GLU A N 1
ATOM 1489 C CA . GLU A 1 185 ? 13.977 -31.906 -12.406 1 96.12 185 GLU A CA 1
ATOM 1490 C C . GLU A 1 185 ? 15.211 -31.047 -12.148 1 96.12 185 GLU A C 1
ATOM 1492 O O . GLU A 1 185 ? 15.141 -29.812 -12.258 1 96.12 185 GLU A O 1
ATOM 1497 N N . ARG A 1 186 ? 16.266 -31.734 -11.859 1 97.19 186 ARG A N 1
ATOM 1498 C CA . ARG A 1 186 ? 17.516 -31 -11.688 1 97.19 186 ARG A CA 1
ATOM 1499 C C . ARG A 1 186 ? 18.172 -30.703 -13.039 1 97.19 186 ARG A C 1
ATOM 1501 O O . ARG A 1 186 ? 18.297 -31.594 -13.883 1 97.19 186 ARG A O 1
ATOM 1508 N N . GLN A 1 187 ? 18.422 -29.438 -13.211 1 96.69 187 GLN A N 1
ATOM 1509 C CA . GLN A 1 187 ? 19.031 -29 -14.461 1 96.69 187 GLN A CA 1
ATOM 1510 C C . GLN A 1 187 ? 20.234 -28.094 -14.195 1 96.69 187 GLN A C 1
ATOM 1512 O O . GLN A 1 187 ? 20.469 -27.672 -13.055 1 96.69 187 GLN A O 1
ATOM 1517 N N . LEU A 1 188 ? 21.016 -27.906 -15.164 1 97.38 188 LEU A N 1
ATOM 1518 C CA . LEU A 1 188 ? 22.172 -27.031 -15.102 1 97.38 188 LEU A CA 1
ATOM 1519 C C . LEU A 1 188 ? 22.141 -26 -16.234 1 97.38 188 LEU A C 1
ATOM 1521 O O . LEU A 1 188 ? 22.062 -26.359 -17.406 1 97.38 188 LEU A O 1
ATOM 1525 N N . ALA A 1 189 ? 22.094 -24.766 -15.914 1 97.44 189 ALA A N 1
ATOM 1526 C CA . ALA A 1 189 ? 22.25 -23.703 -16.906 1 97.44 189 ALA A CA 1
ATOM 1527 C C . ALA A 1 189 ? 23.719 -23.453 -17.203 1 97.44 189 ALA A C 1
ATOM 1529 O O . ALA A 1 189 ? 24.438 -22.875 -16.375 1 97.44 189 ALA A O 1
ATOM 1530 N N . ARG A 1 190 ? 24.109 -23.781 -18.312 1 97 190 ARG A N 1
ATOM 1531 C CA . ARG A 1 190 ? 25.516 -23.609 -18.703 1 97 190 ARG A CA 1
ATOM 1532 C C . ARG A 1 190 ? 25.812 -22.156 -19.047 1 97 190 ARG A C 1
ATOM 1534 O O . ARG A 1 190 ? 25.156 -21.578 -19.922 1 97 190 ARG A O 1
ATOM 1541 N N . GLY A 1 191 ? 26.781 -21.672 -18.391 1 96.19 191 GLY A N 1
ATOM 1542 C CA . GLY A 1 191 ? 27.078 -20.266 -18.609 1 96.19 191 GLY A CA 1
ATOM 1543 C C . GLY A 1 191 ? 25.906 -19.344 -18.312 1 96.19 191 GLY A C 1
ATOM 1544 O O . GLY A 1 191 ? 25.719 -18.328 -18.984 1 96.19 191 GLY A O 1
ATOM 1545 N N . GLY A 1 192 ? 25.047 -19.828 -17.484 1 97.12 192 GLY A N 1
ATOM 1546 C CA . GLY A 1 192 ? 23.938 -19 -17.016 1 97.12 192 GLY A CA 1
ATOM 1547 C C . GLY A 1 192 ? 22.719 -19.078 -17.922 1 97.12 192 GLY A C 1
ATOM 1548 O O . GLY A 1 192 ? 21.734 -18.375 -17.688 1 97.12 192 GLY A O 1
ATOM 1549 N N . THR A 1 193 ? 22.812 -19.828 -18.906 1 97.19 193 THR A N 1
ATOM 1550 C CA . THR A 1 193 ? 21.703 -19.891 -19.859 1 97.19 193 THR A CA 1
ATOM 1551 C C . THR A 1 193 ? 21.188 -21.328 -19.984 1 97.19 193 THR A C 1
ATOM 1553 O O . THR A 1 193 ? 21.969 -22.281 -19.906 1 97.19 193 THR A O 1
ATOM 1556 N N . TYR A 1 194 ? 19.938 -21.453 -20.016 1 96.81 194 TYR A N 1
ATOM 1557 C CA . TYR A 1 194 ? 19.266 -22.734 -20.234 1 96.81 194 TYR A CA 1
ATOM 1558 C C . TYR A 1 194 ? 18.141 -22.578 -21.266 1 96.81 194 TYR A C 1
ATOM 1560 O O . TYR A 1 194 ? 17.344 -21.656 -21.188 1 96.81 194 TYR A O 1
ATOM 1568 N N . GLN A 1 195 ? 18.156 -23.438 -22.266 1 95.12 195 GLN A N 1
ATOM 1569 C CA . GLN A 1 195 ? 17.125 -23.406 -23.297 1 95.12 195 GLN A CA 1
ATOM 1570 C C . GLN A 1 195 ? 16.5 -24.781 -23.484 1 95.12 195 GLN A C 1
ATOM 1572 O O . GLN A 1 195 ? 17.188 -25.797 -23.453 1 95.12 195 GLN A O 1
ATOM 1577 N N . LEU A 1 196 ? 15.18 -24.719 -23.594 1 89.94 196 LEU A N 1
ATOM 1578 C CA . LEU A 1 196 ? 14.461 -25.969 -23.812 1 89.94 196 LEU A CA 1
ATOM 1579 C C . LEU A 1 196 ? 13.461 -25.828 -24.938 1 89.94 196 LEU A C 1
ATOM 1581 O O . LEU A 1 196 ? 12.703 -24.859 -25 1 89.94 196 LEU A O 1
ATOM 1585 N N . THR A 1 197 ? 13.469 -26.734 -25.859 1 88.62 197 THR A N 1
ATOM 1586 C CA . THR A 1 197 ? 12.477 -26.781 -26.938 1 88.62 197 THR A CA 1
ATOM 1587 C C . THR A 1 197 ? 11.211 -27.5 -26.453 1 88.62 197 THR A C 1
ATOM 1589 O O . THR A 1 197 ? 11.281 -28.578 -25.859 1 88.62 197 THR A O 1
ATOM 1592 N N . MET A 1 198 ? 10.039 -26.875 -26.438 1 79.19 198 MET A N 1
ATOM 1593 C CA . MET A 1 198 ? 8.781 -27.344 -25.859 1 79.19 198 MET A CA 1
ATOM 1594 C C . MET A 1 198 ? 8.164 -28.438 -26.734 1 79.19 198 MET A C 1
ATOM 1596 O O . MET A 1 198 ? 7.402 -29.281 -26.234 1 79.19 198 MET A O 1
ATOM 1600 N N . GLY A 1 199 ? 8.914 -29 -27.828 1 69.19 199 GLY A N 1
ATOM 1601 C CA . GLY A 1 199 ? 8.477 -30.094 -28.672 1 69.19 199 GLY A CA 1
ATOM 1602 C C . GLY A 1 199 ? 7.023 -30.469 -28.469 1 69.19 199 GLY A C 1
ATOM 1603 O O . GLY A 1 199 ? 6.68 -31.656 -28.453 1 69.19 199 GLY A O 1
ATOM 1604 N N . GLY A 1 200 ? 6.059 -29.625 -28.141 1 66.19 200 GLY A N 1
ATOM 1605 C CA . GLY A 1 200 ? 4.652 -29.969 -27.984 1 66.19 200 GLY A CA 1
ATOM 1606 C C . GLY A 1 200 ? 4.227 -30.094 -26.531 1 66.19 200 GLY A C 1
ATOM 1607 O O . GLY A 1 200 ? 3.098 -30.5 -26.25 1 66.19 200 GLY A O 1
ATOM 1608 N N . ARG A 1 201 ? 5.152 -29.953 -25.609 1 68.38 201 ARG A N 1
ATOM 1609 C CA . ARG A 1 201 ? 4.797 -30.047 -24.203 1 68.38 201 ARG A CA 1
ATOM 1610 C C . ARG A 1 201 ? 3.73 -29.031 -23.828 1 68.38 201 ARG A C 1
ATOM 1612 O O . ARG A 1 201 ? 3.805 -27.859 -24.25 1 68.38 201 ARG A O 1
ATOM 1619 N N . GLY A 1 202 ? 2.713 -29.422 -23.234 1 82.75 202 GLY A N 1
ATOM 1620 C CA . GLY A 1 202 ? 1.538 -28.656 -22.844 1 82.75 202 GLY A CA 1
ATOM 1621 C C . GLY A 1 202 ? 1.643 -28.047 -21.453 1 82.75 202 GLY A C 1
ATOM 1622 O O . GLY A 1 202 ? 0.668 -28.047 -20.703 1 82.75 202 GLY A O 1
ATOM 1623 N N . ALA A 1 203 ? 2.758 -27.453 -21.062 1 90.81 203 ALA A N 1
ATOM 1624 C CA . ALA A 1 203 ? 2.877 -26.906 -19.719 1 90.81 203 ALA A CA 1
ATOM 1625 C C . ALA A 1 203 ? 2.1 -25.594 -19.578 1 90.81 203 ALA A C 1
ATOM 1627 O O . ALA A 1 203 ? 1.957 -24.859 -20.547 1 90.81 203 ALA A O 1
ATOM 1628 N N . GLN A 1 204 ? 1.565 -25.391 -18.391 1 95.44 204 GLN A N 1
ATOM 1629 C CA . GLN A 1 204 ? 0.789 -24.188 -18.109 1 95.44 204 GLN A CA 1
ATOM 1630 C C . GLN A 1 204 ? 1.566 -23.219 -17.219 1 95.44 204 GLN A C 1
ATOM 1632 O O . GLN A 1 204 ? 1.236 -22.031 -17.141 1 95.44 204 GLN A O 1
ATOM 1637 N N . MET A 1 205 ? 2.619 -23.719 -16.531 1 96.75 205 MET A N 1
ATOM 1638 C CA . MET A 1 205 ? 3.432 -22.922 -15.609 1 96.75 205 MET A CA 1
ATOM 1639 C C . MET A 1 205 ? 4.797 -23.562 -15.398 1 96.75 205 MET A C 1
ATOM 1641 O O . MET A 1 205 ? 4.914 -24.797 -15.375 1 96.75 205 MET A O 1
ATOM 1645 N N . LEU A 1 206 ? 5.758 -22.75 -15.328 1 96.5 206 LEU A N 1
ATOM 1646 C CA . LEU A 1 206 ? 7.086 -23.203 -14.938 1 96.5 206 LEU A CA 1
ATOM 1647 C C . LEU A 1 206 ? 7.383 -22.812 -13.492 1 96.5 206 LEU A C 1
ATOM 1649 O O . LEU A 1 206 ? 7.047 -21.703 -13.062 1 96.5 206 LEU A O 1
ATOM 1653 N N . GLN A 1 207 ? 7.922 -23.672 -12.805 1 97.31 207 GLN A N 1
ATOM 1654 C CA . GLN A 1 207 ? 8.43 -23.375 -11.469 1 97.31 207 GLN A CA 1
ATOM 1655 C C . GLN A 1 207 ? 9.938 -23.609 -11.383 1 97.31 207 GLN A C 1
ATOM 1657 O O . GLN A 1 207 ? 10.414 -24.703 -11.719 1 97.31 207 GLN A O 1
ATOM 1662 N N . LEU A 1 208 ? 10.625 -22.609 -11.023 1 97.38 208 LEU A N 1
ATOM 1663 C CA . LEU A 1 208 ? 12.07 -22.719 -10.812 1 97.38 208 LEU A CA 1
ATOM 1664 C C . LEU A 1 208 ? 12.406 -22.594 -9.328 1 97.38 208 LEU A C 1
ATOM 1666 O O . LEU A 1 208 ? 11.828 -21.766 -8.625 1 97.38 208 LEU A O 1
ATOM 1670 N N . ARG A 1 209 ? 13.25 -23.375 -8.859 1 97 209 ARG A N 1
ATOM 1671 C CA . ARG A 1 209 ? 13.773 -23.297 -7.504 1 97 209 ARG A CA 1
ATOM 1672 C C . ARG A 1 209 ? 15.297 -23.156 -7.508 1 97 209 ARG A C 1
ATOM 1674 O O . ARG A 1 209 ? 15.992 -23.922 -8.18 1 97 209 ARG A O 1
ATOM 1681 N N . LEU A 1 210 ? 15.75 -22.203 -6.812 1 94.5 210 LEU A N 1
ATOM 1682 C CA . LEU A 1 210 ? 17.172 -21.859 -6.77 1 94.5 210 LEU A CA 1
ATOM 1683 C C . LEU A 1 210 ? 17.641 -21.656 -5.328 1 94.5 210 LEU A C 1
ATOM 1685 O O . LEU A 1 210 ? 16.891 -21.156 -4.492 1 94.5 210 LEU A O 1
ATOM 1689 N N . ALA A 1 211 ? 18.875 -22.078 -5.094 1 93.25 211 ALA A N 1
ATOM 1690 C CA . ALA A 1 211 ? 19.484 -21.734 -3.809 1 93.25 211 ALA A CA 1
ATOM 1691 C C . ALA A 1 211 ? 19.781 -20.25 -3.717 1 93.25 211 ALA A C 1
ATOM 1693 O O . ALA A 1 211 ? 20.344 -19.672 -4.641 1 93.25 211 ALA A O 1
ATOM 1694 N N . PRO A 1 212 ? 19.391 -19.672 -2.617 1 89.69 212 PRO A N 1
ATOM 1695 C CA . PRO A 1 212 ? 19.672 -18.234 -2.471 1 89.69 212 PRO A CA 1
ATOM 1696 C C . PRO A 1 212 ? 21.156 -17.906 -2.613 1 89.69 212 PRO A C 1
ATOM 1698 O O . PRO A 1 212 ? 21.516 -16.812 -3.053 1 89.69 212 PRO A O 1
ATOM 1701 N N . ALA A 1 213 ? 21.984 -18.812 -2.219 1 89.25 213 ALA A N 1
ATOM 1702 C CA . ALA A 1 213 ? 23.438 -18.594 -2.229 1 89.25 213 ALA A CA 1
ATOM 1703 C C . ALA A 1 213 ? 23.938 -18.375 -3.648 1 89.25 213 ALA A C 1
ATOM 1705 O O . ALA A 1 213 ? 25 -17.781 -3.846 1 89.25 213 ALA A O 1
ATOM 1706 N N . GLU A 1 214 ? 23.188 -18.828 -4.637 1 91.81 214 GLU A N 1
ATOM 1707 C CA . GLU A 1 214 ? 23.578 -18.641 -6.027 1 91.81 214 GLU A CA 1
ATOM 1708 C C . GLU A 1 214 ? 23.562 -17.156 -6.41 1 91.81 214 GLU A C 1
ATOM 1710 O O . GLU A 1 214 ? 24.234 -16.75 -7.367 1 91.81 214 GLU A O 1
ATOM 1715 N N . ALA A 1 215 ? 22.75 -16.359 -5.758 1 91.62 215 ALA A N 1
ATOM 1716 C CA . ALA A 1 215 ? 22.703 -14.914 -5.941 1 91.62 215 ALA A CA 1
ATOM 1717 C C . ALA A 1 215 ? 22.422 -14.555 -7.402 1 91.62 215 ALA A C 1
ATOM 1719 O O . ALA A 1 215 ? 23.125 -13.711 -7.98 1 91.62 215 ALA A O 1
ATOM 1720 N N . VAL A 1 216 ? 21.5 -15.242 -8.031 1 95.25 216 VAL A N 1
ATOM 1721 C CA . VAL A 1 216 ? 21.094 -14.969 -9.406 1 95.25 216 VAL A CA 1
ATOM 1722 C C . VAL A 1 216 ? 19.578 -14.883 -9.477 1 95.25 216 VAL A C 1
ATOM 1724 O O . VAL A 1 216 ? 18.875 -15.352 -8.578 1 95.25 216 VAL A O 1
ATOM 1727 N N . VAL A 1 217 ? 19.125 -14.273 -10.492 1 95.75 217 VAL A N 1
ATOM 1728 C CA . VAL A 1 217 ? 17.703 -14.086 -10.766 1 95.75 217 VAL A CA 1
ATOM 1729 C C . VAL A 1 217 ? 17.359 -14.648 -12.141 1 95.75 217 VAL A C 1
ATOM 1731 O O . VAL A 1 217 ? 17.984 -14.281 -13.141 1 95.75 217 VAL A O 1
ATOM 1734 N N . PRO A 1 218 ? 16.391 -15.477 -12.164 1 96.38 218 PRO A N 1
ATOM 1735 C CA . PRO A 1 218 ? 16.047 -16.016 -13.477 1 96.38 218 PRO A CA 1
ATOM 1736 C C . PRO A 1 218 ? 15.156 -15.07 -14.289 1 96.38 218 PRO A C 1
ATOM 1738 O O . PRO A 1 218 ? 14.164 -14.555 -13.766 1 96.38 218 PRO A O 1
ATOM 1741 N N . GLU A 1 219 ? 15.523 -14.852 -15.469 1 95.06 219 GLU A N 1
ATOM 1742 C CA . GLU A 1 219 ? 14.672 -14.227 -16.484 1 95.06 219 GLU A CA 1
ATOM 1743 C C . GLU A 1 219 ? 14.156 -15.25 -17.484 1 95.06 219 GLU A C 1
ATOM 1745 O O . GLU A 1 219 ? 14.945 -15.891 -18.172 1 95.06 219 GLU A O 1
ATOM 1750 N N . ILE A 1 220 ? 12.859 -15.352 -17.484 1 95.94 220 ILE A N 1
ATOM 1751 C CA . ILE A 1 220 ? 12.258 -16.422 -18.266 1 95.94 220 ILE A CA 1
ATOM 1752 C C . ILE A 1 220 ? 11.492 -15.844 -19.438 1 95.94 220 ILE A C 1
ATOM 1754 O O . ILE A 1 220 ? 10.773 -14.852 -19.297 1 95.94 220 ILE A O 1
ATOM 1758 N N . SER A 1 221 ? 11.734 -16.391 -20.578 1 93.81 221 SER A N 1
ATOM 1759 C CA . SER A 1 221 ? 10.922 -16.125 -21.766 1 93.81 221 SER A CA 1
ATOM 1760 C C . SER A 1 221 ? 10.43 -17.406 -22.406 1 93.81 221 SER A C 1
ATOM 1762 O O . SER A 1 221 ? 11.133 -18.422 -22.391 1 93.81 221 SER A O 1
ATOM 1764 N N . ALA A 1 222 ? 9.164 -17.312 -22.766 1 91.31 222 ALA A N 1
ATOM 1765 C CA . ALA A 1 222 ? 8.586 -18.516 -23.359 1 91.31 222 ALA A CA 1
ATOM 1766 C C . ALA A 1 222 ? 7.715 -18.141 -24.562 1 91.31 222 ALA A C 1
ATOM 1768 O O . ALA A 1 222 ? 7 -17.141 -24.547 1 91.31 222 ALA A O 1
ATOM 1769 N N . ASN A 1 223 ? 7.883 -18.891 -25.656 1 86.06 223 ASN A N 1
ATOM 1770 C CA . ASN A 1 223 ? 6.961 -18.859 -26.781 1 86.06 223 ASN A CA 1
ATOM 1771 C C . ASN A 1 223 ? 6.477 -20.266 -27.156 1 86.06 223 ASN A C 1
ATOM 1773 O O . ASN A 1 223 ? 6.703 -21.219 -26.406 1 86.06 223 ASN A O 1
ATOM 1777 N N . LYS A 1 224 ? 5.703 -20.375 -28.188 1 83.31 224 LYS A N 1
ATOM 1778 C CA . LYS A 1 224 ? 5.098 -21.656 -28.562 1 83.31 224 LYS A CA 1
ATOM 1779 C C . LYS A 1 224 ? 6.164 -22.703 -28.844 1 83.31 224 LYS A C 1
ATOM 1781 O O . LYS A 1 224 ? 5.898 -23.906 -28.75 1 83.31 224 LYS A O 1
ATOM 1786 N N . TYR A 1 225 ? 7.422 -22.266 -29.031 1 85.31 225 TYR A N 1
ATOM 1787 C CA . TYR A 1 225 ? 8.43 -23.188 -29.531 1 85.31 225 TYR A CA 1
ATOM 1788 C C . TYR A 1 225 ? 9.484 -23.469 -28.469 1 85.31 225 TYR A C 1
ATOM 1790 O O . TYR A 1 225 ? 10.008 -24.594 -28.375 1 85.31 225 TYR A O 1
ATOM 1798 N N . ALA A 1 226 ? 9.703 -22.469 -27.719 1 91.81 226 ALA A N 1
ATOM 1799 C CA . ALA A 1 226 ? 10.852 -22.672 -26.844 1 91.81 226 ALA A CA 1
ATOM 1800 C C . ALA A 1 226 ? 10.727 -21.844 -25.562 1 91.81 226 ALA A C 1
ATOM 1802 O O . ALA A 1 226 ? 10 -20.844 -25.516 1 91.81 226 ALA A O 1
ATOM 1803 N N . ILE A 1 227 ? 11.438 -22.328 -24.516 1 93.88 227 ILE A N 1
ATOM 1804 C CA . ILE A 1 227 ? 11.625 -21.625 -23.25 1 93.88 227 ILE A CA 1
ATOM 1805 C C . ILE A 1 227 ? 13.094 -21.219 -23.094 1 93.88 227 ILE A C 1
ATOM 1807 O O . ILE A 1 227 ? 13.984 -22.031 -23.344 1 93.88 227 ILE A O 1
ATOM 1811 N N . ASN A 1 228 ? 13.273 -19.984 -22.812 1 96.19 228 ASN A N 1
ATOM 1812 C CA . ASN A 1 228 ? 14.609 -19.469 -22.547 1 96.19 228 ASN A CA 1
ATOM 1813 C C . ASN A 1 228 ? 14.734 -18.938 -21.125 1 96.19 228 ASN A C 1
ATOM 1815 O O . ASN A 1 228 ? 13.945 -18.094 -20.703 1 96.19 228 ASN A O 1
ATOM 1819 N N . ILE A 1 229 ? 15.727 -19.453 -20.391 1 97.19 229 ILE A N 1
ATOM 1820 C CA . ILE A 1 229 ? 16 -19 -19.031 1 97.19 229 ILE A CA 1
ATOM 1821 C C . ILE A 1 229 ? 17.422 -18.422 -18.953 1 97.19 229 ILE A C 1
ATOM 1823 O O . ILE A 1 229 ? 18.375 -19.094 -19.328 1 97.19 229 ILE A O 1
ATOM 1827 N N . ARG A 1 230 ? 17.516 -17.188 -18.562 1 96.94 230 ARG A N 1
ATOM 1828 C CA . ARG A 1 230 ? 18.797 -16.531 -18.312 1 96.94 230 ARG A CA 1
ATOM 1829 C C . ARG A 1 230 ? 18.938 -16.156 -16.844 1 96.94 230 ARG A C 1
ATOM 1831 O O . ARG A 1 230 ? 18.078 -15.477 -16.281 1 96.94 230 ARG A O 1
ATOM 1838 N N . PHE A 1 231 ? 20.016 -16.641 -16.25 1 97.06 231 PHE A N 1
ATOM 1839 C CA . PHE A 1 231 ? 20.281 -16.297 -14.859 1 97.06 231 PHE A CA 1
ATOM 1840 C C . PHE A 1 231 ? 21.156 -15.055 -14.766 1 97.06 231 PHE A C 1
ATOM 1842 O O . PHE A 1 231 ? 22.328 -15.086 -15.156 1 97.06 231 PHE A O 1
ATOM 1849 N N . MET A 1 232 ? 20.531 -14.008 -14.203 1 95.44 232 MET A N 1
ATOM 1850 C CA . MET A 1 232 ? 21.203 -12.719 -14.102 1 95.44 232 MET A CA 1
ATOM 1851 C C . MET A 1 232 ? 21.766 -12.508 -12.695 1 95.44 232 MET A C 1
ATOM 1853 O O . MET A 1 232 ? 21.141 -12.891 -11.711 1 95.44 232 MET A O 1
ATOM 1857 N N . LEU A 1 233 ? 22.875 -11.844 -12.625 1 93.38 233 LEU A N 1
ATOM 1858 C CA . LEU A 1 233 ? 23.453 -11.531 -11.32 1 93.38 233 LEU A CA 1
ATOM 1859 C C . LEU A 1 233 ? 22.547 -10.578 -10.539 1 93.38 233 LEU A C 1
ATOM 1861 O O . LEU A 1 233 ? 22.016 -9.625 -11.102 1 93.38 233 LEU A O 1
ATOM 1865 N N . SER A 1 234 ? 22.453 -10.789 -9.289 1 85.94 234 SER A N 1
ATOM 1866 C CA . SER A 1 234 ? 21.531 -10.016 -8.461 1 85.94 234 SER A CA 1
ATOM 1867 C C . SER A 1 234 ? 22.094 -8.641 -8.133 1 85.94 234 SER A C 1
ATOM 1869 O O . SER A 1 234 ? 21.344 -7.691 -7.906 1 85.94 234 SER A O 1
ATOM 1871 N N . GLU A 1 235 ? 23.359 -8.586 -7.875 1 75.25 235 GLU A N 1
ATOM 1872 C CA . GLU A 1 235 ? 24.047 -7.379 -7.414 1 75.25 235 GLU A CA 1
ATOM 1873 C C . GLU A 1 235 ? 24.234 -6.379 -8.555 1 75.25 235 GLU A C 1
ATOM 1875 O O . GLU A 1 235 ? 24.672 -5.254 -8.328 1 75.25 235 GLU A O 1
ATOM 1880 N N . THR A 1 236 ? 23.359 -6.531 -9.523 1 63.41 236 THR A N 1
ATOM 1881 C CA . THR A 1 236 ? 23.672 -5.652 -10.641 1 63.41 236 THR A CA 1
ATOM 1882 C C . THR A 1 236 ? 23.156 -4.242 -10.383 1 63.41 236 THR A C 1
ATOM 1884 O O . THR A 1 236 ? 21.969 -4.055 -10.109 1 63.41 236 THR A O 1
ATOM 1887 N N . VAL A 1 237 ? 24.016 -3.16 -10.109 1 58.34 237 VAL A N 1
ATOM 1888 C CA . VAL A 1 237 ? 23.719 -1.772 -9.766 1 58.34 237 VAL A CA 1
ATOM 1889 C C . VAL A 1 237 ? 23.203 -1.037 -11 1 58.34 237 VAL A C 1
ATOM 1891 O O . VAL A 1 237 ? 22.219 -0.29 -10.914 1 58.34 237 VAL A O 1
ATOM 1894 N N . VAL A 1 238 ? 23.844 -1.259 -12.219 1 64.06 238 VAL A N 1
ATOM 1895 C CA . VAL A 1 238 ? 23.547 -0.375 -13.336 1 64.06 238 VAL A CA 1
ATOM 1896 C C . VAL A 1 238 ? 22.812 -1.154 -14.43 1 64.06 238 VAL A C 1
ATOM 1898 O O . VAL A 1 238 ? 21.766 -0.732 -14.898 1 64.06 238 VAL A O 1
ATOM 1901 N N . ARG A 1 239 ? 23.516 -2.287 -14.891 1 71.38 239 ARG A N 1
ATOM 1902 C CA . ARG A 1 239 ? 22.938 -3.09 -15.961 1 71.38 239 ARG A CA 1
ATOM 1903 C C . ARG A 1 239 ? 22.922 -4.57 -15.594 1 71.38 239 ARG A C 1
ATOM 1905 O O . ARG A 1 239 ? 23.922 -5.102 -15.117 1 71.38 239 ARG A O 1
ATOM 1912 N N . PRO A 1 240 ? 21.734 -5.137 -15.781 1 80.31 240 PRO A N 1
ATOM 1913 C CA . PRO A 1 240 ? 21.703 -6.574 -15.5 1 80.31 240 PRO A CA 1
ATOM 1914 C C . PRO A 1 240 ? 22.734 -7.359 -16.297 1 80.31 240 PRO A C 1
ATOM 1916 O O . PRO A 1 240 ? 22.922 -7.117 -17.484 1 80.31 240 PRO A O 1
ATOM 1919 N N . ARG A 1 241 ? 23.578 -8.109 -15.602 1 90.12 241 ARG A N 1
ATOM 1920 C CA . ARG A 1 241 ? 24.594 -8.945 -16.234 1 90.12 241 ARG A CA 1
ATOM 1921 C C . ARG A 1 241 ? 24.266 -10.422 -16.078 1 90.12 241 ARG A C 1
ATOM 1923 O O . ARG A 1 241 ? 23.797 -10.859 -15.016 1 90.12 241 ARG A O 1
ATOM 1930 N N . LEU A 1 242 ? 24.5 -11.156 -17.078 1 93.88 242 LEU A N 1
ATOM 1931 C CA . LEU A 1 242 ? 24.344 -12.609 -17.078 1 93.88 242 LEU A CA 1
ATOM 1932 C C . LEU A 1 242 ? 25.344 -13.258 -16.125 1 93.88 242 LEU A C 1
ATOM 1934 O O . LEU A 1 242 ? 26.484 -12.812 -16.031 1 93.88 242 LEU A O 1
ATOM 1938 N N . ALA A 1 243 ? 24.75 -14.359 -15.602 1 92.31 243 ALA A N 1
ATOM 1939 C CA . ALA A 1 243 ? 25.688 -15.172 -14.836 1 92.31 243 ALA A CA 1
ATOM 1940 C C . ALA A 1 243 ? 26.594 -15.977 -15.766 1 92.31 243 ALA A C 1
ATOM 1942 O O . ALA A 1 243 ? 26.109 -16.625 -16.703 1 92.31 243 ALA A O 1
ATOM 1943 N N . GLU A 1 244 ? 27.859 -15.758 -15.766 1 91.62 244 GLU A N 1
ATOM 1944 C CA . GLU A 1 244 ? 28.812 -16.422 -16.656 1 91.62 244 GLU A CA 1
ATOM 1945 C C . GLU A 1 244 ? 29.375 -17.688 -16.016 1 91.62 244 GLU A C 1
ATOM 1947 O O . GLU A 1 244 ? 30.531 -18.047 -16.25 1 91.62 244 GLU A O 1
ATOM 1952 N N . ARG A 1 245 ? 28.609 -18.391 -15.211 1 95.38 245 ARG A N 1
ATOM 1953 C CA . ARG A 1 245 ? 28.953 -19.672 -14.602 1 95.38 245 ARG A CA 1
ATOM 1954 C C . ARG A 1 245 ? 27.766 -20.641 -14.648 1 95.38 245 ARG A C 1
ATOM 1956 O O . ARG A 1 245 ? 26.641 -20.234 -14.961 1 95.38 245 ARG A O 1
ATOM 1963 N N . ASP A 1 246 ? 28.125 -21.859 -14.406 1 97.56 246 ASP A N 1
ATOM 1964 C CA . ASP A 1 246 ? 27.062 -22.859 -14.375 1 97.56 246 ASP A CA 1
ATOM 1965 C C . ASP A 1 246 ? 26.188 -22.703 -13.141 1 97.56 246 ASP A C 1
ATOM 1967 O O . ASP A 1 246 ? 26.688 -22.516 -12.031 1 97.56 246 ASP A O 1
ATOM 1971 N N . ILE A 1 247 ? 24.922 -22.688 -13.328 1 97.31 247 ILE A N 1
ATOM 1972 C CA . ILE A 1 247 ? 23.969 -22.5 -12.242 1 97.31 247 ILE A CA 1
ATOM 1973 C C . ILE A 1 247 ? 23.094 -23.75 -12.117 1 97.31 247 ILE A C 1
ATOM 1975 O O . ILE A 1 247 ? 22.281 -24.031 -13 1 97.31 247 ILE A O 1
ATOM 1979 N N . PRO A 1 248 ? 23.234 -24.422 -11.055 1 97.19 248 PRO A N 1
ATOM 1980 C CA . PRO A 1 248 ? 22.281 -25.516 -10.805 1 97.19 248 PRO A CA 1
ATOM 1981 C C . PRO A 1 248 ? 20.922 -25.016 -10.344 1 97.19 248 PRO A C 1
ATOM 1983 O O . PRO A 1 248 ? 20.828 -24.062 -9.578 1 97.19 248 PRO A O 1
ATOM 1986 N N . PHE A 1 249 ? 19.891 -25.609 -10.898 1 97.06 249 PHE A N 1
ATOM 1987 C CA . PHE A 1 249 ? 18.531 -25.25 -10.484 1 97.06 249 PHE A CA 1
ATOM 1988 C C . PHE A 1 249 ? 17.578 -26.406 -10.703 1 97.06 249 PHE A C 1
ATOM 1990 O O . PHE A 1 249 ? 17.953 -27.422 -11.289 1 97.06 249 PHE A O 1
ATOM 1997 N N . GLU A 1 250 ? 16.438 -26.266 -10.102 1 97.44 250 GLU A N 1
ATOM 1998 C CA . GLU A 1 250 ? 15.359 -27.203 -10.336 1 97.44 250 GLU A CA 1
ATOM 1999 C C . GLU A 1 250 ? 14.242 -26.578 -11.164 1 97.44 250 GLU A C 1
ATOM 2001 O O . GLU A 1 250 ? 13.898 -25.406 -10.961 1 97.44 250 GLU A O 1
ATOM 2006 N N . ILE A 1 251 ? 13.734 -27.359 -12.102 1 96.5 251 ILE A N 1
ATOM 2007 C CA . ILE A 1 251 ? 12.648 -26.875 -12.945 1 96.5 251 ILE A CA 1
ATOM 2008 C C . ILE A 1 251 ? 11.492 -27.875 -12.93 1 96.5 251 ILE A C 1
ATOM 2010 O O . ILE A 1 251 ? 11.711 -29.078 -12.945 1 96.5 251 ILE A O 1
ATOM 2014 N N . THR A 1 252 ? 10.328 -27.359 -12.789 1 96.44 252 THR A N 1
ATOM 2015 C CA . THR A 1 252 ? 9.117 -28.172 -12.859 1 96.44 252 THR A CA 1
ATOM 2016 C C . THR A 1 252 ? 8.188 -27.656 -13.953 1 96.44 252 THR A C 1
ATOM 2018 O O . THR A 1 252 ? 7.875 -26.469 -13.992 1 96.44 252 THR A O 1
ATOM 2021 N N . PHE A 1 253 ? 7.746 -28.531 -14.859 1 95.06 253 PHE A N 1
ATOM 2022 C CA . PHE A 1 253 ? 6.754 -28.219 -15.883 1 95.06 253 PHE A CA 1
ATOM 2023 C C . PHE A 1 253 ? 5.355 -28.609 -15.422 1 95.06 253 PHE A C 1
ATOM 2025 O O . PHE A 1 253 ? 4.973 -29.781 -15.5 1 95.06 253 PHE A O 1
ATOM 2032 N N . CYS A 1 254 ? 4.609 -27.578 -15.031 1 96.69 254 CYS A N 1
ATOM 2033 C CA . CYS A 1 254 ? 3.324 -27.844 -14.391 1 96.69 254 CYS A CA 1
ATOM 2034 C C . CYS A 1 254 ? 2.188 -27.781 -15.406 1 96.69 254 CYS A C 1
ATOM 2036 O O . CYS A 1 254 ? 2.117 -26.859 -16.219 1 96.69 254 CYS A O 1
ATOM 2038 N N . SER A 1 255 ? 1.322 -28.797 -15.312 1 94.56 255 SER A N 1
ATOM 2039 C CA . SER A 1 255 ? 0.168 -28.844 -16.203 1 94.56 255 SER A CA 1
ATOM 2040 C C . SER A 1 255 ? -0.993 -29.609 -15.57 1 94.56 255 SER A C 1
ATOM 2042 O O . SER A 1 255 ? -0.785 -30.578 -14.852 1 94.56 255 SER A O 1
ATOM 2044 N N . LEU A 1 256 ? -2.172 -29.062 -15.797 1 92 256 LEU A N 1
ATOM 2045 C CA . LEU A 1 256 ? -3.371 -29.734 -15.305 1 92 256 LEU A CA 1
ATOM 2046 C C . LEU A 1 256 ? -4.035 -30.547 -16.422 1 92 256 LEU A C 1
ATOM 2048 O O . LEU A 1 256 ? -3.904 -30.219 -17.594 1 92 256 LEU A O 1
ATOM 2052 N N . MET B 1 1 ? -9.242 12 35.188 1 29.8 1 MET B N 1
ATOM 2053 C CA . MET B 1 1 ? -10.195 11.938 34.094 1 29.8 1 MET B CA 1
ATOM 2054 C C . MET B 1 1 ? -9.516 11.477 32.812 1 29.8 1 MET B C 1
ATOM 2056 O O . MET B 1 1 ? -8.578 12.117 32.312 1 29.8 1 MET B O 1
ATOM 2060 N N . ARG B 1 2 ? -9.555 10.32 32.375 1 42.72 2 ARG B N 1
ATOM 2061 C CA . ARG B 1 2 ? -8.859 9.727 31.25 1 42.72 2 ARG B CA 1
ATOM 2062 C C . ARG B 1 2 ? -9.148 10.492 29.969 1 42.72 2 ARG B C 1
ATOM 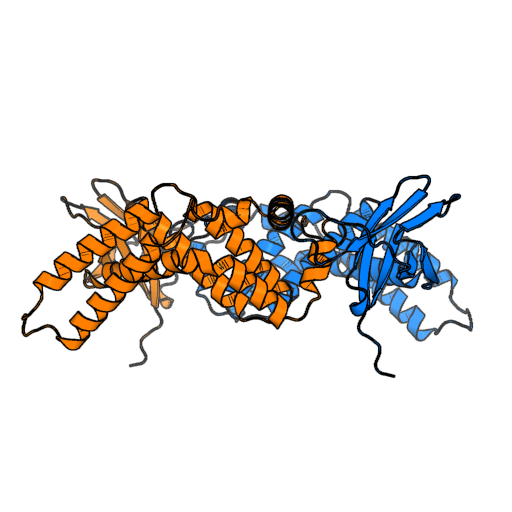2064 O O . ARG B 1 2 ? -10.305 10.82 29.672 1 42.72 2 ARG B O 1
ATOM 2071 N N . ALA B 1 3 ? -8.125 11.219 29.531 1 52.88 3 ALA B N 1
ATOM 2072 C CA . ALA B 1 3 ? -8.336 12.07 28.359 1 52.88 3 ALA B CA 1
ATOM 2073 C C . ALA B 1 3 ? -9.242 11.383 27.328 1 52.88 3 ALA B C 1
ATOM 2075 O O . ALA B 1 3 ? -9.031 10.211 27 1 52.88 3 ALA B O 1
ATOM 2076 N N . GLN B 1 4 ? -10.57 11.742 27.219 1 66.88 4 GLN B N 1
ATOM 2077 C CA . GLN B 1 4 ? -11.516 11.172 26.266 1 66.88 4 GLN B CA 1
ATOM 2078 C C . GLN B 1 4 ? -10.906 11.102 24.859 1 66.88 4 GLN B C 1
ATOM 2080 O O . GLN B 1 4 ? -10.195 12.016 24.438 1 66.88 4 GLN B O 1
ATOM 2085 N N . PRO B 1 5 ? -10.938 9.977 24.203 1 80.06 5 PRO B N 1
ATOM 2086 C CA . PRO B 1 5 ? -10.383 9.852 22.844 1 80.06 5 PRO B CA 1
ATOM 2087 C C . PRO B 1 5 ? -10.883 10.938 21.906 1 80.06 5 PRO B C 1
ATOM 2089 O O . PRO B 1 5 ? -12.023 11.391 22.031 1 80.06 5 PRO B O 1
ATOM 2092 N N . VAL B 1 6 ? -10.031 11.633 21.188 1 91.62 6 VAL B N 1
ATOM 2093 C CA . VAL B 1 6 ? -10.367 12.695 20.234 1 91.62 6 VAL B CA 1
ATOM 2094 C C . VAL B 1 6 ? -9.797 12.359 18.859 1 91.62 6 VAL B C 1
ATOM 2096 O O . VAL B 1 6 ? -8.727 11.758 18.75 1 91.62 6 VAL B O 1
ATOM 2099 N N . ILE B 1 7 ? -10.602 12.664 17.891 1 95.75 7 ILE B N 1
ATOM 2100 C CA . ILE B 1 7 ? -10.102 12.586 16.516 1 95.75 7 ILE B CA 1
ATOM 2101 C C . ILE B 1 7 ? -9.742 13.984 16.016 1 95.75 7 ILE B C 1
ATOM 2103 O O . ILE B 1 7 ? -10.531 14.922 16.156 1 95.75 7 ILE B O 1
ATOM 2107 N N . SER B 1 8 ? -8.602 14.094 15.508 1 96.94 8 SER B N 1
ATOM 2108 C CA . SER B 1 8 ? -8.133 15.375 15 1 96.94 8 SER B CA 1
ATOM 2109 C C . SER B 1 8 ? -8.188 15.422 13.477 1 96.94 8 SER B C 1
ATOM 2111 O O . SER B 1 8 ? -7.809 14.461 12.805 1 96.94 8 SER B O 1
ATOM 2113 N N . TYR B 1 9 ? -8.758 16.484 12.953 1 97.5 9 TYR B N 1
ATOM 2114 C CA . TYR B 1 9 ? -8.789 16.781 11.523 1 97.5 9 T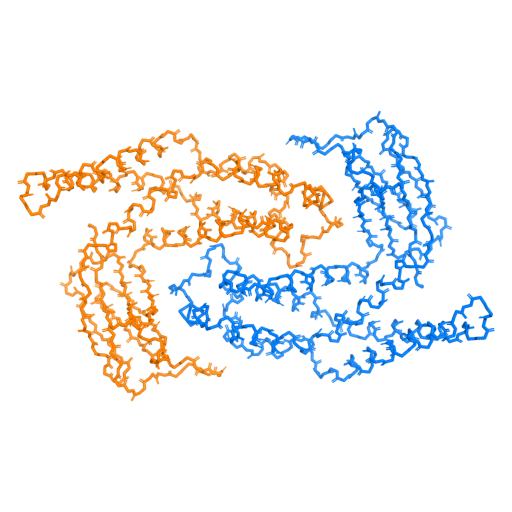YR B CA 1
ATOM 2115 C C . TYR B 1 9 ? -8 18.047 11.211 1 97.5 9 TYR B C 1
ATOM 2117 O O . TYR B 1 9 ? -8.234 19.094 11.812 1 97.5 9 TYR B O 1
ATOM 2125 N N . GLU B 1 10 ? -7.113 17.922 10.281 1 97.62 10 GLU B N 1
ATOM 2126 C CA . GLU B 1 10 ? -6.332 19.094 9.867 1 97.62 10 GLU B CA 1
ATOM 2127 C C . GLU B 1 10 ? -6.609 19.453 8.414 1 97.62 10 GLU B C 1
ATOM 2129 O O . GLU B 1 10 ? -6.598 18.594 7.535 1 97.62 10 GLU B O 1
ATOM 2134 N N . TYR B 1 11 ? -6.891 20.719 8.148 1 97.12 11 TYR B N 1
ATOM 2135 C CA . TYR B 1 11 ? -7.254 21.219 6.832 1 97.12 11 TYR B CA 1
ATOM 2136 C C . TYR B 1 11 ? -6.34 22.359 6.406 1 97.12 11 TYR B C 1
ATOM 2138 O O . TYR B 1 11 ? -6.379 23.453 6.992 1 97.12 11 TYR B O 1
ATOM 2146 N N . PRO B 1 12 ? -5.555 22.125 5.363 1 96.75 12 PRO B N 1
ATOM 2147 C CA . PRO B 1 12 ? -4.645 23.156 4.879 1 96.75 12 PRO B CA 1
ATOM 2148 C C . PRO B 1 12 ? -5.371 24.281 4.145 1 96.75 12 PRO B C 1
ATOM 2150 O O . PRO B 1 12 ? -6.285 24.031 3.359 1 96.75 12 PRO B O 1
ATOM 2153 N N . LEU B 1 13 ? -4.938 25.469 4.383 1 94.94 13 LEU B N 1
ATOM 2154 C CA . LEU B 1 13 ? -5.566 26.625 3.744 1 94.94 13 LEU B CA 1
ATOM 2155 C C . LEU B 1 13 ? -4.691 27.172 2.623 1 94.94 13 LEU B C 1
ATOM 2157 O O . LEU B 1 13 ? -5.004 28.203 2.037 1 94.94 13 LEU B O 1
ATOM 2161 N N . ASN B 1 14 ? -3.576 26.547 2.357 1 93.12 14 ASN B N 1
ATOM 2162 C CA . ASN B 1 14 ? -2.732 26.844 1.206 1 93.12 14 ASN B CA 1
ATOM 2163 C C . ASN B 1 14 ? -1.963 25.625 0.732 1 93.12 14 ASN B C 1
ATOM 2165 O O . ASN B 1 14 ? -1.918 24.609 1.429 1 93.12 14 ASN B O 1
ATOM 2169 N N . GLU B 1 15 ? -1.372 25.734 -0.427 1 92.69 15 GLU B N 1
ATOM 2170 C CA . GLU B 1 15 ? -0.75 24.594 -1.096 1 92.69 15 GLU B CA 1
ATOM 2171 C C . GLU B 1 15 ? 0.505 24.141 -0.356 1 92.69 15 GLU B C 1
ATOM 2173 O O . GLU B 1 15 ? 0.822 22.938 -0.337 1 92.69 15 GLU B O 1
ATOM 2178 N N . ARG B 1 16 ? 1.15 25.031 0.22 1 94.19 16 ARG B N 1
ATOM 2179 C CA . ARG B 1 16 ? 2.363 24.688 0.958 1 94.19 16 ARG B CA 1
ATOM 2180 C C . ARG B 1 16 ? 2.055 23.75 2.119 1 94.19 16 ARG B C 1
ATOM 2182 O O . ARG B 1 16 ? 2.688 22.703 2.26 1 94.19 16 ARG B O 1
ATOM 2189 N N . ILE B 1 17 ? 1.071 24.078 2.877 1 96.25 17 ILE B N 1
ATOM 2190 C CA . ILE B 1 17 ? 0.698 23.266 4.031 1 96.25 17 ILE B CA 1
ATOM 2191 C C . ILE B 1 17 ? 0.104 21.953 3.562 1 96.25 17 ILE B C 1
ATOM 2193 O O . ILE B 1 17 ? 0.315 20.906 4.191 1 96.25 17 ILE B O 1
ATOM 2197 N N . ARG B 1 18 ? -0.601 22.047 2.42 1 96.25 18 ARG B N 1
ATOM 2198 C CA . ARG B 1 18 ? -1.135 20.812 1.844 1 96.25 18 ARG B CA 1
ATOM 2199 C C . ARG B 1 18 ? -0.02 19.812 1.56 1 96.25 18 ARG B C 1
ATOM 2201 O O . ARG B 1 18 ? -0.114 18.656 1.944 1 96.25 18 ARG B O 1
ATOM 2208 N N . THR B 1 19 ? 1.004 20.266 0.983 1 96.44 19 THR B N 1
ATOM 2209 C CA . THR B 1 19 ? 2.143 19.422 0.63 1 96.44 19 THR B CA 1
ATOM 2210 C C . THR B 1 19 ? 2.82 18.875 1.883 1 96.44 19 THR B C 1
ATOM 2212 O O . THR B 1 19 ? 3.152 17.688 1.949 1 96.44 19 THR B O 1
ATOM 2215 N N . LEU B 1 20 ? 2.979 19.703 2.859 1 97.25 20 LEU B N 1
ATOM 2216 C CA . LEU B 1 20 ? 3.65 19.297 4.086 1 97.25 20 LEU B CA 1
ATOM 2217 C C . LEU B 1 20 ? 2.844 18.219 4.812 1 97.25 20 LEU B C 1
ATOM 2219 O O . LEU B 1 20 ? 3.406 17.25 5.309 1 97.25 20 LEU B O 1
ATOM 2223 N N . LEU B 1 21 ? 1.552 18.375 4.859 1 97.62 21 LEU B N 1
ATOM 2224 C CA . LEU B 1 21 ? 0.694 17.391 5.527 1 97.62 21 LEU B CA 1
ATOM 2225 C C . LEU B 1 21 ? 0.716 16.062 4.789 1 97.62 21 LEU B C 1
ATOM 2227 O O . LEU B 1 21 ? 0.731 15 5.422 1 97.62 21 LEU B O 1
ATOM 2231 N N . ARG B 1 22 ? 0.7 16.156 3.469 1 97.31 22 ARG B N 1
ATOM 2232 C CA . ARG B 1 22 ? 0.78 14.945 2.666 1 97.31 22 ARG B CA 1
ATOM 2233 C C . ARG B 1 22 ? 2.086 14.203 2.926 1 97.31 22 ARG B C 1
ATOM 2235 O O . ARG B 1 22 ? 2.084 12.984 3.135 1 97.31 22 ARG B O 1
ATOM 2242 N N . LEU B 1 23 ? 3.16 14.922 2.959 1 97.81 23 LEU B N 1
ATOM 2243 C CA . LEU B 1 23 ? 4.469 14.32 3.182 1 97.81 23 LEU B CA 1
ATOM 2244 C C . LEU B 1 23 ? 4.57 13.75 4.594 1 97.81 23 LEU B C 1
ATOM 2246 O O . LEU B 1 23 ? 5.16 12.688 4.801 1 97.81 23 LEU B O 1
ATOM 2250 N N . GLU B 1 24 ? 4.031 14.461 5.535 1 98.06 24 GLU B N 1
ATOM 2251 C CA . GLU B 1 24 ? 4.027 13.961 6.902 1 98.06 24 GLU B CA 1
ATOM 2252 C C . GLU B 1 24 ? 3.352 12.594 6.988 1 98.06 24 GLU B C 1
ATOM 2254 O O . GLU B 1 24 ? 3.877 11.672 7.621 1 98.06 24 GLU B O 1
ATOM 2259 N N . ASP B 1 25 ? 2.242 12.547 6.352 1 97.19 25 ASP B N 1
ATOM 2260 C CA . ASP B 1 25 ? 1.495 11.289 6.336 1 97.19 25 ASP B CA 1
ATOM 2261 C C . ASP B 1 25 ? 2.301 10.18 5.672 1 97.19 25 ASP B C 1
ATOM 2263 O O . ASP B 1 25 ? 2.369 9.062 6.188 1 97.19 25 ASP B O 1
ATOM 2267 N N . LEU B 1 26 ? 2.922 10.438 4.594 1 98.06 26 LEU B N 1
ATOM 2268 C CA . LEU B 1 26 ? 3.688 9.453 3.84 1 98.06 26 LEU B CA 1
ATOM 2269 C C . LEU B 1 26 ? 4.898 8.977 4.633 1 98.06 26 LEU B C 1
ATOM 2271 O O . LEU B 1 26 ? 5.188 7.781 4.68 1 98.06 26 LEU B O 1
ATOM 2275 N N . TYR B 1 27 ? 5.582 9.93 5.312 1 98.25 27 TYR B N 1
ATOM 2276 C CA . TYR B 1 27 ? 6.73 9.547 6.121 1 98.25 27 TYR B CA 1
ATOM 2277 C C . TYR B 1 27 ? 6.305 8.664 7.289 1 98.25 27 TYR B C 1
ATOM 2279 O O . TYR B 1 27 ? 7.016 7.727 7.664 1 98.25 27 TYR B O 1
ATOM 2287 N N . ALA B 1 28 ? 5.164 8.953 7.836 1 97.94 28 ALA B N 1
ATOM 2288 C CA . ALA B 1 28 ? 4.645 8.133 8.922 1 97.94 28 ALA B CA 1
ATOM 2289 C C . ALA B 1 28 ? 4.344 6.715 8.445 1 97.94 28 ALA B C 1
ATOM 2291 O O . ALA B 1 28 ? 4.629 5.742 9.148 1 97.94 28 ALA B O 1
ATOM 2292 N N . LYS B 1 29 ? 3.799 6.645 7.301 1 98.06 29 LYS B N 1
ATOM 2293 C CA . LYS B 1 29 ? 3.502 5.34 6.719 1 98.06 29 LYS B CA 1
ATOM 2294 C C . LYS B 1 29 ? 4.781 4.547 6.465 1 98.06 29 LYS B C 1
ATOM 2296 O O . LYS B 1 29 ? 4.852 3.355 6.773 1 98.06 29 LYS B O 1
ATOM 2301 N N . ILE B 1 30 ? 5.777 5.211 5.898 1 98.62 30 ILE B N 1
ATOM 2302 C CA . ILE B 1 30 ? 7.047 4.535 5.652 1 98.62 30 ILE B CA 1
ATOM 2303 C C . ILE B 1 30 ? 7.613 4.008 6.965 1 98.62 30 ILE B C 1
ATOM 2305 O O . ILE B 1 30 ? 8.047 2.855 7.043 1 98.62 30 ILE B O 1
ATOM 2309 N N . ALA B 1 31 ? 7.598 4.852 7.969 1 98.44 31 ALA B N 1
ATOM 2310 C CA . ALA B 1 31 ? 8.148 4.461 9.266 1 98.44 31 ALA B CA 1
ATOM 2311 C C . ALA B 1 31 ? 7.449 3.223 9.812 1 98.44 31 ALA B C 1
ATOM 2313 O O . ALA B 1 31 ? 8.102 2.314 10.336 1 98.44 31 ALA B O 1
ATOM 2314 N N . HIS B 1 32 ? 6.164 3.18 9.695 1 98.38 32 HIS B N 1
ATOM 2315 C CA . HIS B 1 32 ? 5.387 2.041 10.172 1 98.38 32 HIS B CA 1
ATOM 2316 C C . HIS B 1 32 ? 5.812 0.753 9.477 1 98.38 32 HIS B C 1
ATOM 2318 O O . HIS B 1 32 ? 6.121 -0.241 10.133 1 98.38 32 HIS B O 1
ATOM 2324 N N . PHE B 1 33 ? 5.941 0.785 8.227 1 98.62 33 PHE B N 1
ATOM 2325 C CA . PHE B 1 33 ? 6.18 -0.432 7.457 1 98.62 33 PHE B CA 1
ATOM 2326 C C . PHE B 1 33 ? 7.66 -0.797 7.465 1 98.62 33 PHE B C 1
ATOM 2328 O O . PHE B 1 33 ? 8.016 -1.975 7.375 1 98.62 33 PHE B O 1
ATOM 2335 N N . LEU B 1 34 ? 8.477 0.191 7.59 1 98.25 34 LEU B N 1
ATOM 2336 C CA . LEU B 1 34 ? 9.906 -0.064 7.723 1 98.25 34 LEU B CA 1
ATOM 2337 C C . LEU B 1 34 ? 10.195 -0.924 8.945 1 98.25 34 LEU B C 1
ATOM 2339 O O . LEU B 1 34 ? 11.133 -1.721 8.945 1 98.25 34 LEU B O 1
ATOM 2343 N N . GLY B 1 35 ? 9.383 -0.789 9.891 1 97.12 35 GLY B N 1
ATOM 2344 C CA . GLY B 1 35 ? 9.602 -1.487 11.148 1 97.12 35 GLY B CA 1
ATOM 2345 C C . GLY B 1 35 ? 9.242 -2.961 11.086 1 97.12 35 GLY B C 1
ATOM 2346 O O . GLY B 1 35 ? 9.656 -3.744 11.938 1 97.12 35 GLY B O 1
ATOM 2347 N N . GLY B 1 36 ? 8.477 -3.363 10.078 1 97.12 36 GLY B N 1
ATOM 2348 C CA . GLY B 1 36 ? 8.102 -4.762 9.914 1 97.12 36 GLY B CA 1
ATOM 2349 C C . GLY B 1 36 ? 9.219 -5.613 9.344 1 97.12 36 GLY B C 1
ATOM 2350 O O . GLY B 1 36 ? 10.258 -5.094 8.945 1 97.12 36 GLY B O 1
ATOM 2351 N N . ASP B 1 37 ? 8.969 -6.957 9.336 1 97.69 37 ASP B N 1
ATOM 2352 C CA . ASP B 1 37 ? 9.961 -7.879 8.805 1 97.69 37 ASP B CA 1
ATOM 2353 C C . ASP B 1 37 ? 9.438 -8.594 7.559 1 97.69 37 ASP B C 1
ATOM 2355 O O . ASP B 1 37 ? 10.219 -9.133 6.77 1 97.69 37 ASP B O 1
ATOM 2359 N N . ALA B 1 38 ? 8.18 -8.625 7.445 1 98 38 ALA B N 1
ATOM 2360 C CA . ALA B 1 38 ? 7.594 -9.359 6.324 1 98 38 ALA B CA 1
ATOM 2361 C C . ALA B 1 38 ? 7.891 -8.656 5 1 98 38 ALA B C 1
ATOM 2363 O O . ALA B 1 38 ? 7.93 -7.43 4.934 1 98 38 ALA B O 1
ATOM 2364 N N . PRO B 1 39 ? 8.102 -9.406 3.912 1 97.62 39 PRO B N 1
ATOM 2365 C CA . PRO B 1 39 ? 8.32 -8.789 2.6 1 97.62 39 PRO B CA 1
ATOM 2366 C C . PRO B 1 39 ? 7.188 -7.844 2.195 1 97.62 39 PRO B C 1
ATOM 2368 O O . PRO B 1 39 ? 7.43 -6.84 1.522 1 97.62 39 PRO B O 1
ATOM 2371 N N . GLN B 1 40 ? 5.973 -8.188 2.65 1 98.19 40 GLN B N 1
ATOM 2372 C CA . GLN B 1 40 ? 4.828 -7.348 2.322 1 98.19 40 GLN B CA 1
ATOM 2373 C C . GLN B 1 40 ? 4.98 -5.957 2.932 1 98.19 40 GLN B C 1
ATOM 2375 O O . GLN B 1 40 ? 4.609 -4.957 2.311 1 98.19 40 GLN B O 1
ATOM 2380 N N . ASP B 1 41 ? 5.531 -5.875 4.129 1 98.62 41 ASP B N 1
ATOM 2381 C CA . ASP B 1 41 ? 5.754 -4.594 4.785 1 98.62 41 ASP B CA 1
ATOM 2382 C C . ASP B 1 41 ? 6.75 -3.74 4.004 1 98.62 41 ASP B C 1
ATOM 2384 O O . ASP B 1 41 ? 6.5 -2.561 3.748 1 98.62 41 ASP B O 1
ATOM 2388 N N . HIS B 1 42 ? 7.824 -4.367 3.619 1 98.56 42 HIS B N 1
ATOM 2389 C CA . HIS B 1 42 ? 8.883 -3.643 2.928 1 98.56 42 HIS B CA 1
ATOM 2390 C C . HIS B 1 42 ? 8.477 -3.295 1.5 1 98.56 42 HIS B C 1
ATOM 2392 O O . HIS B 1 42 ? 8.891 -2.264 0.965 1 98.56 42 HIS B O 1
ATOM 2398 N N . HIS B 1 43 ? 7.602 -4.137 0.94 1 98.31 43 HIS B N 1
ATOM 2399 C CA . HIS B 1 43 ? 6.965 -3.795 -0.327 1 98.31 43 HIS B CA 1
ATOM 2400 C C . HIS B 1 43 ? 6.195 -2.482 -0.22 1 98.31 43 HIS B C 1
ATOM 2402 O O . HIS B 1 43 ? 6.371 -1.585 -1.047 1 98.31 43 HIS B O 1
ATOM 2408 N N . VAL B 1 44 ? 5.441 -2.314 0.808 1 98.44 44 VAL B N 1
ATOM 2409 C CA . VAL B 1 44 ? 4.625 -1.119 0.991 1 98.44 44 VAL B CA 1
ATOM 2410 C C . VAL B 1 44 ? 5.523 0.078 1.296 1 98.44 44 VAL B C 1
ATOM 2412 O O . VAL B 1 44 ? 5.281 1.183 0.803 1 98.44 44 VAL B O 1
ATOM 2415 N N . ALA B 1 45 ? 6.539 -0.136 2.092 1 98.69 45 ALA B N 1
ATOM 2416 C CA . ALA B 1 45 ? 7.484 0.936 2.389 1 98.69 45 ALA B CA 1
ATOM 2417 C C . ALA B 1 45 ? 8.109 1.484 1.11 1 98.69 45 ALA B C 1
ATOM 2419 O O . ALA B 1 45 ? 8.211 2.701 0.932 1 98.69 45 ALA B O 1
ATOM 2420 N N . LEU B 1 46 ? 8.477 0.579 0.21 1 98.31 46 LEU B N 1
ATOM 2421 C CA . LEU B 1 46 ? 9.102 0.987 -1.044 1 98.31 46 LEU B CA 1
ATOM 2422 C C . LEU B 1 46 ? 8.117 1.766 -1.913 1 98.31 46 LEU B C 1
ATOM 2424 O O . LEU B 1 46 ? 8.469 2.816 -2.459 1 98.31 46 LEU B O 1
ATOM 2428 N N . LEU B 1 47 ? 6.91 1.237 -2.004 1 97.81 47 LEU B N 1
ATOM 2429 C CA . LEU B 1 47 ? 5.906 1.921 -2.814 1 97.81 47 LEU B CA 1
ATOM 2430 C C . LEU B 1 47 ? 5.602 3.305 -2.248 1 97.81 47 LEU B C 1
ATOM 2432 O O . LEU B 1 47 ? 5.406 4.258 -3.004 1 97.81 47 LEU B O 1
ATOM 2436 N N . THR B 1 48 ? 5.555 3.412 -0.943 1 98.12 48 THR B N 1
ATOM 2437 C CA . THR B 1 48 ? 5.305 4.695 -0.291 1 98.12 48 THR B CA 1
ATOM 2438 C C . THR B 1 48 ? 6.461 5.66 -0.538 1 98.12 48 THR B C 1
ATOM 2440 O O . THR B 1 48 ? 6.246 6.867 -0.687 1 98.12 48 THR B O 1
ATOM 2443 N N . LEU B 1 49 ? 7.641 5.141 -0.613 1 98.19 49 LEU B N 1
ATOM 2444 C CA . LEU B 1 49 ? 8.812 5.941 -0.938 1 98.19 49 LEU B CA 1
ATOM 2445 C C . LEU B 1 49 ? 8.672 6.586 -2.312 1 98.19 49 LEU B C 1
ATOM 2447 O O . LEU B 1 49 ? 9.039 7.75 -2.498 1 98.19 49 LEU B O 1
ATOM 2451 N N . PHE B 1 50 ? 8.109 5.82 -3.238 1 97.06 50 PHE B N 1
ATOM 2452 C CA . PHE B 1 50 ? 7.879 6.379 -4.566 1 97.06 50 PHE B CA 1
ATOM 2453 C C . PHE B 1 50 ? 6.871 7.52 -4.504 1 97.06 50 PHE B C 1
ATOM 2455 O O . PHE B 1 50 ? 6.977 8.484 -5.266 1 97.06 50 PHE B O 1
ATOM 2462 N N . GLU B 1 51 ? 5.941 7.426 -3.623 1 96.62 51 GLU B N 1
ATOM 2463 C CA . GLU B 1 51 ? 4.98 8.516 -3.459 1 96.62 51 GLU B CA 1
ATOM 2464 C C . GLU B 1 51 ? 5.652 9.758 -2.881 1 96.62 51 GLU B C 1
ATOM 2466 O O . GLU B 1 51 ? 5.363 10.875 -3.303 1 96.62 51 GLU B O 1
ATOM 2471 N N . VAL B 1 52 ? 6.5 9.547 -1.924 1 97.44 52 VAL B N 1
ATOM 2472 C CA . VAL B 1 52 ? 7.258 10.664 -1.367 1 97.44 52 VAL B CA 1
ATOM 2473 C C . VAL B 1 52 ? 8.055 11.344 -2.475 1 97.44 52 VAL B C 1
ATOM 2475 O O . VAL B 1 52 ? 8.086 12.578 -2.559 1 97.44 52 VAL B O 1
ATOM 2478 N N . LEU B 1 53 ? 8.664 10.516 -3.299 1 95.62 53 LEU B N 1
ATOM 2479 C CA . LEU B 1 53 ? 9.438 11.031 -4.422 1 95.62 53 LEU B CA 1
ATOM 2480 C C . LEU B 1 53 ? 8.594 11.938 -5.301 1 95.62 53 LEU B C 1
ATOM 2482 O O . LEU B 1 53 ? 9.039 13.016 -5.703 1 95.62 53 LEU B O 1
ATOM 2486 N N . GLU B 1 54 ? 7.387 11.555 -5.516 1 94.25 54 GLU B N 1
ATOM 2487 C CA . GLU B 1 54 ? 6.5 12.305 -6.398 1 94.25 54 GLU B CA 1
ATOM 2488 C C . GLU B 1 54 ? 6.027 13.594 -5.734 1 94.25 54 GLU B C 1
ATOM 2490 O O . GLU B 1 54 ? 6.012 14.656 -6.363 1 94.25 54 GLU B O 1
ATOM 2495 N N . VAL B 1 55 ? 5.695 13.547 -4.484 1 95.19 55 VAL B N 1
ATOM 2496 C CA . VAL B 1 55 ? 5.137 14.695 -3.773 1 95.19 55 VAL B CA 1
ATOM 2497 C C . VAL B 1 55 ? 6.242 15.695 -3.453 1 95.19 55 VAL B C 1
ATOM 2499 O O . VAL B 1 55 ? 6.047 16.906 -3.568 1 95.19 55 VAL B O 1
ATOM 2502 N N . ALA B 1 56 ? 7.387 15.156 -3.102 1 94 56 ALA B N 1
ATOM 2503 C CA . ALA B 1 56 ? 8.5 16.016 -2.686 1 94 56 ALA B CA 1
ATOM 2504 C C . ALA B 1 56 ? 9.234 16.578 -3.895 1 94 56 ALA B C 1
ATOM 2506 O O . ALA B 1 56 ? 9.992 17.547 -3.768 1 94 56 ALA B O 1
ATOM 2507 N N . GLY B 1 57 ? 9.086 15.953 -5.047 1 85.31 57 GLY B N 1
ATOM 2508 C CA . GLY B 1 57 ? 9.812 16.375 -6.234 1 85.31 57 GLY B CA 1
ATOM 2509 C C . GLY B 1 57 ? 9.367 17.734 -6.758 1 85.31 57 GLY B C 1
ATOM 2510 O O . GLY B 1 57 ? 9.945 18.25 -7.711 1 85.31 57 GLY B O 1
ATOM 2511 N N . ARG B 1 58 ? 8.492 18.328 -6.078 1 75.19 58 ARG B N 1
ATOM 2512 C CA . ARG B 1 58 ? 8.078 19.672 -6.473 1 75.19 58 ARG B CA 1
ATOM 2513 C C . ARG B 1 58 ? 9.203 20.672 -6.242 1 75.19 58 ARG B C 1
ATOM 2515 O O . ARG B 1 58 ? 9.938 20.578 -5.258 1 75.19 58 ARG B O 1
ATOM 2522 N N . ALA B 1 59 ? 9.578 21.484 -7.094 1 66.81 59 ALA B N 1
ATOM 2523 C CA . ALA B 1 59 ? 10.773 22.297 -7.293 1 66.81 59 ALA B CA 1
ATOM 2524 C C . ALA B 1 59 ? 10.984 23.25 -6.129 1 66.81 59 ALA B C 1
ATOM 2526 O O . ALA B 1 59 ? 12.117 23.562 -5.762 1 66.81 59 ALA B O 1
ATOM 2527 N N . ASP B 1 60 ? 10.031 23.578 -5.398 1 85.81 60 ASP B N 1
ATOM 2528 C CA . ASP B 1 60 ? 10.266 24.703 -4.484 1 85.81 60 ASP B CA 1
ATOM 2529 C C . ASP B 1 60 ? 10.164 24.234 -3.029 1 85.81 60 ASP B C 1
ATOM 2531 O O . ASP B 1 60 ? 10.234 25.062 -2.109 1 85.81 60 ASP B O 1
ATOM 2535 N N . LEU B 1 61 ? 10.195 22.969 -2.793 1 93.69 61 LEU B N 1
ATOM 2536 C CA . LEU B 1 61 ? 9.93 22.484 -1.443 1 93.69 61 LEU B CA 1
ATOM 2537 C C . LEU B 1 61 ? 11.109 22.766 -0.519 1 93.69 61 LEU B C 1
ATOM 2539 O O . LEU B 1 61 ? 10.93 23.312 0.573 1 93.69 61 LEU B O 1
ATOM 2543 N N . LYS B 1 62 ? 12.25 22.422 -1.005 1 93.19 62 LYS B N 1
ATOM 2544 C CA . LYS B 1 62 ? 13.453 22.609 -0.199 1 93.19 62 LYS B CA 1
ATOM 2545 C C . LYS B 1 62 ? 13.648 24.094 0.145 1 93.19 62 LYS B C 1
ATOM 2547 O O . LYS B 1 62 ? 13.852 24.438 1.31 1 93.19 62 LYS B O 1
ATOM 2552 N N . VAL B 1 63 ? 13.57 24.906 -0.813 1 92.25 63 VAL B N 1
ATOM 2553 C CA . VAL B 1 63 ? 13.758 26.344 -0.64 1 92.25 63 VAL B CA 1
ATOM 2554 C C . VAL B 1 63 ? 12.695 26.906 0.306 1 92.25 63 VAL B C 1
ATOM 2556 O O . VAL B 1 63 ? 13 27.672 1.221 1 92.25 63 VAL B O 1
ATOM 2559 N N . ASP B 1 64 ? 11.5 26.484 0.117 1 94.56 64 ASP B N 1
ATOM 2560 C CA . ASP B 1 64 ? 10.383 26.922 0.953 1 94.56 64 ASP B CA 1
ATOM 2561 C C . ASP B 1 64 ? 10.602 26.516 2.41 1 94.56 64 ASP B C 1
ATOM 2563 O O . ASP B 1 64 ? 10.344 27.312 3.322 1 94.56 64 ASP B O 1
ATOM 2567 N N . LEU B 1 65 ? 11.055 25.344 2.602 1 96.81 65 LEU B N 1
ATOM 2568 C CA . LEU B 1 65 ? 11.289 24.844 3.955 1 96.81 65 LEU B CA 1
ATOM 2569 C C . LEU B 1 65 ? 12.414 25.625 4.629 1 96.81 65 LEU B C 1
ATOM 2571 O O . LEU B 1 65 ? 12.281 26.031 5.789 1 96.81 65 LEU B O 1
ATOM 2575 N N . VAL B 1 66 ? 13.484 25.844 3.877 1 96.56 66 VAL B N 1
ATOM 2576 C CA . VAL B 1 66 ? 14.625 26.562 4.422 1 96.56 66 VAL B CA 1
ATOM 2577 C C . VAL B 1 66 ? 14.211 27.984 4.797 1 96.56 66 VAL B C 1
ATOM 2579 O O . VAL B 1 66 ? 14.539 28.469 5.883 1 96.56 66 VAL B O 1
ATOM 2582 N N . GLN B 1 67 ? 13.508 28.578 3.947 1 96.88 67 GLN B N 1
ATOM 2583 C CA . GLN B 1 67 ? 13.055 29.953 4.188 1 96.88 67 GLN B CA 1
ATOM 2584 C C . GLN B 1 67 ? 12.133 30.016 5.398 1 96.88 67 GLN B C 1
ATOM 2586 O O . GLN B 1 67 ? 12.266 30.922 6.234 1 96.88 67 GLN B O 1
ATOM 2591 N N . GLU B 1 68 ? 11.242 29.109 5.441 1 97.12 68 GLU B N 1
ATOM 2592 C CA . GLU B 1 68 ? 10.312 29.094 6.566 1 97.12 68 GLU B CA 1
ATOM 2593 C C . GLU B 1 68 ? 11.039 28.828 7.883 1 97.12 68 GLU B C 1
ATOM 2595 O O . GLU B 1 68 ? 10.734 29.453 8.898 1 97.12 68 GLU B O 1
ATOM 2600 N N . LEU B 1 69 ? 11.953 27.922 7.879 1 98 69 LEU B N 1
ATOM 2601 C CA . LEU B 1 69 ? 12.742 27.641 9.078 1 98 69 LEU B CA 1
ATOM 2602 C C . LEU B 1 69 ? 13.516 28.875 9.523 1 98 69 LEU B C 1
ATOM 2604 O O . LEU B 1 69 ? 13.57 29.172 10.719 1 98 69 LEU B O 1
ATOM 2608 N N . GLU B 1 70 ? 14.055 29.562 8.547 1 97.06 70 GLU B N 1
ATOM 2609 C CA . GLU B 1 70 ? 14.797 30.781 8.867 1 97.06 70 GLU B CA 1
ATOM 2610 C C . GLU B 1 70 ? 13.875 31.844 9.453 1 97.06 70 GLU B C 1
ATOM 2612 O O . GLU B 1 70 ? 14.242 32.531 10.406 1 97.06 70 GLU B O 1
ATOM 2617 N N . ARG B 1 71 ? 12.797 31.984 8.891 1 96.88 71 ARG B N 1
ATOM 2618 C CA . ARG B 1 71 ? 11.805 32.906 9.414 1 96.88 71 ARG B CA 1
ATOM 2619 C C . ARG B 1 71 ? 11.438 32.562 10.859 1 96.88 71 ARG B C 1
ATOM 2621 O O . ARG B 1 71 ? 11.406 33.438 11.719 1 96.88 71 ARG B O 1
ATOM 2628 N N . GLN B 1 72 ? 11.18 31.297 11.117 1 96.12 72 GLN B N 1
ATOM 2629 C CA . GLN B 1 72 ? 10.82 30.844 12.453 1 96.12 72 GLN B CA 1
ATOM 2630 C C . GLN B 1 72 ? 11.969 31.062 13.438 1 96.12 72 GLN B C 1
ATOM 2632 O O . GLN B 1 72 ? 11.742 31.422 14.594 1 96.12 72 GLN B O 1
ATOM 2637 N N . ARG B 1 73 ? 13.133 30.812 12.961 1 96.44 73 ARG B N 1
ATOM 2638 C CA . ARG B 1 73 ? 14.305 31.047 13.789 1 96.44 73 ARG B CA 1
ATOM 2639 C C . ARG B 1 73 ? 14.367 32.5 14.25 1 96.44 73 ARG B C 1
ATOM 2641 O O . ARG B 1 73 ? 14.57 32.781 15.438 1 96.44 73 ARG B O 1
ATOM 2648 N N . GLN B 1 74 ? 14.156 33.438 13.375 1 95.81 74 GLN B N 1
ATOM 2649 C CA . GLN B 1 74 ? 14.211 34.875 13.688 1 95.81 74 GLN B CA 1
ATOM 2650 C C . GLN B 1 74 ? 13.125 35.25 14.703 1 95.81 74 GLN B C 1
ATOM 2652 O O . GLN B 1 74 ? 13.375 36.031 15.625 1 95.81 74 GLN B O 1
ATOM 2657 N N . ILE B 1 75 ? 12 34.656 14.484 1 93.75 75 ILE B N 1
ATOM 2658 C CA . ILE B 1 75 ? 10.891 34.938 15.391 1 93.75 75 ILE B CA 1
ATOM 2659 C C . ILE B 1 75 ? 11.227 34.406 16.781 1 93.75 75 ILE B C 1
ATOM 2661 O O . ILE B 1 75 ? 11.039 35.125 17.781 1 93.75 75 ILE B O 1
ATOM 2665 N N . LEU B 1 76 ? 11.758 33.219 16.844 1 93.12 76 LEU B N 1
ATOM 2666 C CA . LEU B 1 76 ? 12.062 32.594 18.125 1 93.12 76 LEU B CA 1
ATOM 2667 C C . LEU B 1 76 ? 13.188 33.344 18.844 1 93.12 76 LEU B C 1
ATOM 2669 O O . LEU B 1 76 ? 13.188 33.438 20.062 1 93.12 76 LEU B O 1
ATOM 2673 N N . ILE B 1 77 ? 14.094 33.875 18.062 1 93.56 77 ILE B N 1
ATOM 2674 C CA . ILE B 1 77 ? 15.195 34.656 18.625 1 93.56 77 ILE B CA 1
ATOM 2675 C C . ILE B 1 77 ? 14.648 35.875 19.344 1 93.56 77 ILE B C 1
ATOM 2677 O O . ILE B 1 77 ? 15.188 36.281 20.375 1 93.56 77 ILE B O 1
ATOM 2681 N N . SER B 1 78 ? 13.586 36.375 18.828 1 90.94 78 SER B N 1
ATOM 2682 C CA . SER B 1 78 ? 13.016 37.594 19.406 1 90.94 78 SER B CA 1
ATOM 2683 C C . SER B 1 78 ? 12.406 37.312 20.781 1 90.94 78 SER B C 1
ATOM 2685 O O . SER B 1 78 ? 12.141 38.219 21.547 1 90.94 78 SER B O 1
ATOM 2687 N N . PHE B 1 79 ? 12.242 36.031 21.078 1 87.62 79 PHE B N 1
ATOM 2688 C CA . PHE B 1 79 ? 11.688 35.688 22.375 1 87.62 79 PHE B CA 1
ATOM 2689 C C . PHE B 1 79 ? 12.797 35.469 23.406 1 87.62 79 PHE B C 1
ATOM 2691 O O . PHE B 1 79 ? 12.523 35.125 24.562 1 87.62 79 PHE B O 1
ATOM 2698 N N . ARG B 1 80 ? 13.961 35.719 22.922 1 85.19 80 ARG B N 1
ATOM 2699 C CA . ARG B 1 80 ? 15.078 35.594 23.859 1 85.19 80 ARG B CA 1
ATOM 2700 C C . ARG B 1 80 ? 14.938 36.562 25.031 1 85.19 80 ARG B C 1
ATOM 2702 O O . ARG B 1 80 ? 14.57 37.719 24.844 1 85.19 80 ARG B O 1
ATOM 2709 N N . HIS B 1 81 ? 15.086 36.156 26.219 1 82.88 81 HIS B N 1
ATOM 2710 C CA . HIS B 1 81 ? 15.055 36.938 27.453 1 82.88 81 HIS B CA 1
ATOM 2711 C C . HIS B 1 81 ? 13.617 37.188 27.906 1 82.88 81 HIS B C 1
ATOM 2713 O O . HIS B 1 81 ? 13.375 38.031 28.75 1 82.88 81 HIS B O 1
ATOM 2719 N N . ASN B 1 82 ? 12.766 36.656 27.156 1 85.25 82 ASN B N 1
ATOM 2720 C CA . ASN B 1 82 ? 11.398 36.656 27.672 1 85.25 82 ASN B CA 1
ATOM 2721 C C . ASN B 1 82 ? 11.273 35.781 28.906 1 85.25 82 ASN B C 1
ATOM 2723 O O . ASN B 1 82 ? 11.484 34.562 28.844 1 85.25 82 ASN B O 1
ATOM 2727 N N . PRO B 1 83 ? 11.016 36.344 30.016 1 85.94 83 PRO B N 1
ATOM 2728 C CA . PRO B 1 83 ? 10.992 35.562 31.281 1 85.94 83 PRO B CA 1
ATOM 2729 C C . PRO B 1 83 ? 9.93 34.469 31.281 1 85.94 83 PRO B C 1
ATOM 2731 O O . PRO B 1 83 ? 10.008 33.531 32.094 1 85.94 83 PRO B O 1
ATOM 2734 N N . GLU B 1 84 ? 8.977 34.5 30.422 1 87.31 84 GLU B N 1
ATOM 2735 C CA . GLU B 1 84 ? 7.898 33.5 30.391 1 87.31 84 GLU B CA 1
ATOM 2736 C C . GLU B 1 84 ? 8.289 32.281 29.562 1 87.31 84 GLU B C 1
ATOM 2738 O O . GLU B 1 84 ? 7.547 31.297 29.516 1 87.31 84 GLU B O 1
ATOM 2743 N N . ILE B 1 85 ? 9.422 32.375 28.938 1 86.19 85 ILE B N 1
ATOM 2744 C CA . ILE B 1 85 ? 9.844 31.312 28.062 1 86.19 85 ILE B CA 1
ATOM 2745 C C . ILE B 1 85 ? 11.102 30.656 28.609 1 86.19 85 ILE B C 1
ATOM 2747 O O . ILE B 1 85 ? 12.055 31.344 28.984 1 86.19 85 ILE B O 1
ATOM 2751 N N . SER B 1 86 ? 11.039 29.344 28.703 1 89.25 86 SER B N 1
ATOM 2752 C CA . SER B 1 86 ? 12.211 28.578 29.141 1 89.25 86 SER B CA 1
ATOM 2753 C C . SER B 1 86 ? 13.383 28.781 28.172 1 89.25 86 SER B C 1
ATOM 2755 O O . SER B 1 86 ? 13.281 28.453 26.984 1 89.25 86 SER B O 1
ATOM 2757 N N . GLU B 1 87 ? 14.406 29.297 28.719 1 88.38 87 GLU B N 1
ATOM 2758 C CA . GLU B 1 87 ? 15.602 29.516 27.906 1 88.38 87 GLU B CA 1
ATOM 2759 C C . GLU B 1 87 ? 16.125 28.203 27.344 1 88.38 87 GLU B C 1
ATOM 2761 O O . GLU B 1 87 ? 16.625 28.156 26.219 1 88.38 87 GLU B O 1
ATOM 2766 N N . GLN B 1 88 ? 16.047 27.203 28.109 1 91.44 88 GLN B N 1
ATOM 2767 C CA . GLN B 1 88 ? 16.5 25.891 27.656 1 91.44 88 GLN B CA 1
ATOM 2768 C C . GLN B 1 88 ? 15.641 25.391 26.5 1 91.44 88 GLN B C 1
ATOM 2770 O O . GLN B 1 88 ? 16.172 24.891 25.5 1 91.44 88 GLN B O 1
ATOM 2775 N N . ALA B 1 89 ? 14.344 25.547 26.641 1 89.5 89 ALA B N 1
ATOM 2776 C CA . ALA B 1 89 ? 13.43 25.125 25.578 1 89.5 89 ALA B CA 1
ATOM 2777 C C . ALA B 1 89 ? 13.672 25.906 24.297 1 89.5 89 ALA B C 1
ATOM 2779 O O . ALA B 1 89 ? 13.688 25.344 23.203 1 89.5 89 ALA B O 1
ATOM 2780 N N . LEU B 1 90 ? 13.844 27.156 24.5 1 93.25 90 LEU B N 1
ATOM 2781 C CA . LEU B 1 90 ? 14.086 28.031 23.359 1 93.25 90 LEU B CA 1
ATOM 2782 C C . LEU B 1 90 ? 15.391 27.672 22.656 1 93.25 90 LEU B C 1
ATOM 2784 O O . LEU B 1 90 ? 15.43 27.578 21.422 1 93.25 90 LEU B O 1
ATOM 2788 N N . SER B 1 91 ? 16.422 27.438 23.422 1 93.75 91 SER B N 1
ATOM 2789 C CA . SER B 1 91 ? 17.719 27.078 22.875 1 93.75 91 SER B CA 1
ATOM 2790 C C . SER B 1 91 ? 17.641 25.734 22.125 1 93.75 91 SER B C 1
ATOM 2792 O O . SER B 1 91 ? 18.266 25.578 21.078 1 93.75 91 SER B O 1
ATOM 2794 N N . GLY B 1 92 ? 16.922 24.875 22.688 1 94.31 92 GLY B N 1
ATOM 2795 C CA . GLY B 1 92 ? 16.719 23.594 22.031 1 94.31 92 GLY B CA 1
ATOM 2796 C C . GLY B 1 92 ? 16.016 23.719 20.688 1 94.31 92 GLY B C 1
ATOM 2797 O O . GLY B 1 92 ? 16.422 23.109 19.703 1 94.31 92 GLY B O 1
ATOM 2798 N N . ALA B 1 93 ? 14.984 24.484 20.672 1 94.06 93 ALA B N 1
ATOM 2799 C CA . ALA B 1 93 ? 14.227 24.688 19.453 1 94.06 93 ALA B CA 1
ATOM 2800 C C . ALA B 1 93 ? 15.086 25.359 18.375 1 94.06 93 ALA B C 1
ATOM 2802 O O . ALA B 1 93 ? 15.039 24.984 17.203 1 94.06 93 ALA B O 1
ATOM 2803 N N . LEU B 1 94 ? 15.844 26.359 18.828 1 96.31 94 LEU B N 1
ATOM 2804 C CA . LEU B 1 94 ? 16.703 27.078 17.906 1 96.31 94 LEU B CA 1
ATOM 2805 C C . LEU B 1 94 ? 17.781 26.156 17.328 1 96.31 94 LEU B C 1
ATOM 2807 O O . LEU B 1 94 ? 18.094 26.219 16.141 1 96.31 94 LEU B O 1
ATOM 2811 N N . TYR B 1 95 ? 18.266 25.312 18.172 1 96.94 95 TYR B N 1
ATOM 2812 C CA . TYR B 1 95 ? 19.281 24.359 17.734 1 96.94 95 TYR B CA 1
ATOM 2813 C C . TYR B 1 95 ? 18.688 23.391 16.703 1 96.94 95 TYR B C 1
ATOM 2815 O O . TYR B 1 95 ? 19.312 23.125 15.672 1 96.94 95 TYR B O 1
ATOM 2823 N N . GLU B 1 96 ? 17.531 22.906 16.938 1 97.31 96 GLU B N 1
ATOM 2824 C CA . GLU B 1 96 ? 16.859 21.984 16.031 1 97.31 96 GLU B CA 1
ATOM 2825 C C . GLU B 1 96 ? 16.625 22.625 14.664 1 97.31 96 GLU B C 1
ATOM 2827 O O . GLU B 1 96 ? 16.828 21.984 13.625 1 97.31 96 GLU B O 1
ATOM 2832 N N . ILE B 1 97 ? 16.203 23.812 14.664 1 98.12 97 ILE B N 1
ATOM 2833 C CA . ILE B 1 97 ? 15.914 24.547 13.438 1 98.12 97 ILE B CA 1
ATOM 2834 C C . ILE B 1 97 ? 17.203 24.719 12.633 1 98.12 97 ILE B C 1
ATOM 2836 O O . ILE B 1 97 ? 17.219 24.516 11.422 1 98.12 97 ILE B O 1
ATOM 2840 N N . GLU B 1 98 ? 18.234 25.062 13.336 1 97.62 98 GLU B N 1
ATOM 2841 C CA . GLU B 1 98 ? 19.531 25.266 12.68 1 97.62 98 GLU B CA 1
ATOM 2842 C C . GLU B 1 98 ? 20.031 23.969 12.039 1 97.62 98 GLU B C 1
ATOM 2844 O O . GLU B 1 98 ? 20.516 23.984 10.906 1 97.62 98 GLU B O 1
ATOM 2849 N N . GLN B 1 99 ? 19.906 22.969 12.773 1 98.06 99 GLN B N 1
ATOM 2850 C CA . GLN B 1 99 ? 20.344 21.672 12.25 1 98.06 99 GLN B CA 1
ATOM 2851 C C . GLN B 1 99 ? 19.531 21.266 11.031 1 98.06 99 GLN B C 1
ATOM 2853 O O . GLN B 1 99 ? 20.078 20.797 10.031 1 98.06 99 GLN B O 1
ATOM 2858 N N . ALA B 1 100 ? 18.234 21.406 11.078 1 98.19 100 ALA B N 1
ATOM 2859 C CA . ALA B 1 100 ? 17.344 21.047 9.969 1 98.19 100 ALA B CA 1
ATOM 2860 C C . ALA B 1 100 ? 17.656 21.906 8.734 1 98.19 100 ALA B C 1
ATOM 2862 O O . ALA B 1 100 ? 17.719 21.391 7.621 1 98.19 100 ALA B O 1
ATOM 2863 N N . SER B 1 101 ? 17.828 23.203 8.984 1 97.69 101 SER B N 1
ATOM 2864 C CA . SER B 1 101 ? 18.156 24.125 7.891 1 97.69 101 SER B CA 1
ATOM 2865 C C . SER B 1 101 ? 19.469 23.734 7.227 1 97.69 101 SER B C 1
ATOM 2867 O O . SER B 1 101 ? 19.562 23.688 5.996 1 97.69 101 SER B O 1
ATOM 2869 N N . SER B 1 102 ? 20.453 23.438 8.062 1 97.75 102 SER B N 1
ATOM 2870 C CA . SER B 1 102 ? 21.766 23.062 7.547 1 97.75 102 SER B CA 1
ATOM 2871 C C . SER B 1 102 ? 21.688 21.766 6.738 1 97.75 102 SER B C 1
ATOM 2873 O O . SER B 1 102 ? 22.297 21.656 5.68 1 97.75 102 SER B O 1
ATOM 2875 N N . SER B 1 103 ? 20.938 20.844 7.227 1 97.69 103 SER B N 1
ATOM 2876 C CA . SER B 1 103 ? 20.781 19.578 6.539 1 97.69 103 SER B CA 1
ATOM 2877 C C . SER B 1 103 ? 20.078 19.75 5.199 1 97.69 103 SER B C 1
ATOM 2879 O O . SER B 1 103 ? 20.422 19.094 4.215 1 97.69 103 SER B O 1
ATOM 2881 N N . LEU B 1 104 ? 19.078 20.578 5.129 1 96.88 104 LEU B N 1
ATOM 2882 C CA . LEU B 1 104 ? 18.359 20.859 3.895 1 96.88 104 LEU B CA 1
ATOM 2883 C C . LEU B 1 104 ? 19.266 21.516 2.861 1 96.88 104 LEU B C 1
ATOM 2885 O O . LEU B 1 104 ? 19.266 21.125 1.691 1 96.88 104 LEU B O 1
ATOM 2889 N N . LEU B 1 105 ? 20.031 22.438 3.344 1 95.38 105 LEU B N 1
ATOM 2890 C CA . LEU B 1 105 ? 20.922 23.172 2.449 1 95.38 105 LEU B CA 1
ATOM 2891 C C . LEU B 1 105 ? 22.016 22.25 1.911 1 95.38 105 LEU B C 1
ATOM 2893 O O . LEU B 1 105 ? 22.531 22.469 0.808 1 95.38 105 LEU B O 1
ATOM 2897 N N . ALA B 1 106 ? 22.344 21.25 2.652 1 95.12 106 ALA B N 1
ATOM 2898 C CA . ALA B 1 106 ? 23.422 20.328 2.281 1 95.12 106 ALA B CA 1
ATOM 2899 C C . ALA B 1 106 ? 22.938 19.297 1.255 1 95.12 106 ALA B C 1
ATOM 2901 O O . ALA B 1 106 ? 23.734 18.578 0.664 1 95.12 106 ALA B O 1
ATOM 2902 N N . MET B 1 107 ? 21.609 19.234 1.096 1 91.62 107 MET B N 1
ATOM 2903 C CA . MET B 1 107 ? 21.078 18.281 0.121 1 91.62 107 MET B CA 1
ATOM 2904 C C . MET B 1 107 ? 21.562 18.625 -1.286 1 91.62 107 MET B C 1
ATOM 2906 O O . MET B 1 107 ? 21.516 19.781 -1.698 1 91.62 107 MET B O 1
ATOM 2910 N N . ALA B 1 108 ? 22.094 17.672 -1.897 1 81.69 108 ALA B N 1
ATOM 2911 C CA . ALA B 1 108 ? 22.656 17.891 -3.227 1 81.69 108 ALA B CA 1
ATOM 2912 C C . ALA B 1 108 ? 21.641 17.562 -4.316 1 81.69 108 ALA B C 1
ATOM 2914 O O . ALA B 1 108 ? 20.906 16.578 -4.211 1 81.69 108 ALA B O 1
ATOM 2915 N N . GLY B 1 109 ? 21.641 18.469 -5.363 1 81.88 109 GLY B N 1
ATOM 2916 C CA . GLY B 1 109 ? 20.891 18.141 -6.57 1 81.88 109 GLY B CA 1
ATOM 2917 C C . GLY B 1 109 ? 19.391 18.234 -6.391 1 81.88 109 GLY B C 1
ATOM 2918 O O . GLY B 1 109 ? 18.906 18.812 -5.418 1 81.88 109 GLY B O 1
ATOM 2919 N N . LYS B 1 110 ? 18.625 17.719 -7.379 1 89 110 LYS B N 1
ATOM 2920 C CA . LYS B 1 110 ? 17.172 17.656 -7.355 1 89 110 LYS B CA 1
ATOM 2921 C C . LYS B 1 110 ? 16.672 16.578 -6.402 1 89 110 LYS B C 1
ATOM 2923 O O . LYS B 1 110 ? 17.234 15.492 -6.34 1 89 110 LYS B O 1
ATOM 2928 N N . ILE B 1 111 ? 15.711 16.953 -5.652 1 92.38 111 ILE B N 1
ATOM 2929 C CA . ILE B 1 111 ? 15.164 16.016 -4.672 1 92.38 111 ILE B CA 1
ATOM 2930 C C . ILE B 1 111 ? 14.82 14.695 -5.355 1 92.38 111 ILE B C 1
ATOM 2932 O O . ILE B 1 111 ? 14.078 14.68 -6.344 1 92.38 111 ILE B O 1
ATOM 2936 N N . GLY B 1 112 ? 15.391 13.602 -4.867 1 92.25 112 GLY B N 1
ATOM 2937 C CA . GLY B 1 112 ? 15.031 12.266 -5.305 1 92.25 112 GLY B CA 1
ATOM 2938 C C . GLY B 1 112 ? 15.664 11.883 -6.629 1 92.25 112 GLY B C 1
ATOM 2939 O O . GLY B 1 112 ? 15.367 10.82 -7.18 1 92.25 112 GLY B O 1
ATOM 2940 N N . GLN B 1 113 ? 16.547 12.703 -7.199 1 92.94 113 GLN B N 1
ATOM 2941 C CA . GLN B 1 113 ? 17.188 12.43 -8.477 1 92.94 113 GLN B CA 1
ATOM 2942 C C . GLN B 1 113 ? 17.922 11.086 -8.453 1 92.94 113 GLN B C 1
ATOM 2944 O O . GLN B 1 113 ? 17.891 10.336 -9.43 1 92.94 113 GLN B O 1
ATOM 2949 N N . TYR B 1 114 ? 18.516 10.805 -7.367 1 93.38 114 TYR B N 1
ATOM 2950 C CA . TYR B 1 114 ? 19.25 9.555 -7.23 1 93.38 114 TYR B CA 1
ATOM 2951 C C . TYR B 1 114 ? 18.328 8.352 -7.352 1 93.38 114 TYR B C 1
ATOM 2953 O O . TYR B 1 114 ? 18.719 7.301 -7.852 1 93.38 114 TYR B O 1
ATOM 2961 N N . LEU B 1 115 ? 17.078 8.422 -6.949 1 94.31 115 LEU B N 1
ATOM 2962 C CA . LEU B 1 115 ? 16.094 7.359 -7.129 1 94.31 115 LEU B CA 1
ATOM 2963 C C . LEU B 1 115 ? 15.672 7.25 -8.586 1 94.31 115 LEU B C 1
ATOM 2965 O O . LEU B 1 115 ? 15.578 6.145 -9.125 1 94.31 115 LEU B O 1
ATOM 2969 N N . ARG B 1 116 ? 15.469 8.414 -9.195 1 94.19 116 ARG B N 1
ATOM 2970 C CA . ARG B 1 116 ? 15.023 8.453 -10.586 1 94.19 116 ARG B CA 1
ATOM 2971 C C . ARG B 1 116 ? 16.078 7.867 -11.516 1 94.19 116 ARG B C 1
ATOM 2973 O O . ARG B 1 116 ? 15.742 7.32 -12.57 1 94.19 116 ARG B O 1
ATOM 2980 N N . GLU B 1 117 ? 17.25 7.945 -11.125 1 93.69 117 GLU B N 1
ATOM 2981 C CA . GLU B 1 117 ? 18.359 7.465 -11.945 1 93.69 117 GLU B CA 1
ATOM 2982 C C . GLU B 1 117 ? 18.594 5.969 -11.742 1 93.69 117 GLU B C 1
ATOM 2984 O O . GLU B 1 117 ? 19.359 5.348 -12.477 1 93.69 117 GLU B O 1
ATOM 2989 N N . ASN B 1 118 ? 17.953 5.445 -10.758 1 93.75 118 ASN B N 1
ATOM 2990 C CA . ASN B 1 118 ? 18.031 4.012 -10.516 1 93.75 118 ASN B CA 1
ATOM 2991 C C . ASN B 1 118 ? 17.031 3.242 -11.367 1 93.75 118 ASN B C 1
ATOM 2993 O O . ASN B 1 118 ? 15.836 3.201 -11.055 1 93.75 118 ASN B O 1
ATOM 2997 N N . GLU B 1 119 ? 17.469 2.57 -12.375 1 92.5 119 GLU B N 1
ATOM 2998 C CA . GLU B 1 119 ? 16.609 1.916 -13.359 1 92.5 119 GLU B CA 1
ATOM 2999 C C . GLU B 1 119 ? 15.812 0.788 -12.719 1 92.5 119 GLU B C 1
ATOM 3001 O O . GLU B 1 119 ? 14.656 0.562 -13.086 1 92.5 119 GLU B O 1
ATOM 3006 N N . TRP B 1 120 ? 16.438 0.063 -11.828 1 93.56 120 TRP B N 1
ATOM 3007 C CA . TRP B 1 120 ? 15.766 -1.037 -11.148 1 93.56 120 TRP B CA 1
ATOM 3008 C C . TRP B 1 120 ? 14.562 -0.532 -10.359 1 93.56 120 TRP B C 1
ATOM 3010 O O . TRP B 1 120 ? 13.469 -1.078 -10.469 1 93.56 120 TRP B O 1
ATOM 3020 N N . LEU B 1 121 ? 14.758 0.527 -9.617 1 95.62 121 LEU B N 1
ATOM 3021 C CA . LEU B 1 121 ? 13.688 1.122 -8.836 1 95.62 121 LEU B CA 1
ATOM 3022 C C . LEU B 1 121 ? 12.594 1.677 -9.742 1 95.62 121 LEU B C 1
ATOM 3024 O O . LEU B 1 121 ? 11.406 1.502 -9.461 1 95.62 121 LEU B O 1
ATOM 3028 N N . MET B 1 122 ? 12.992 2.287 -10.797 1 94.88 122 MET B N 1
ATOM 3029 C CA . MET B 1 122 ? 12.016 2.889 -11.703 1 94.88 122 MET B CA 1
ATOM 3030 C C . MET B 1 122 ? 11.203 1.816 -12.422 1 94.88 122 MET B C 1
ATOM 3032 O O . MET B 1 122 ? 10.031 2.031 -12.742 1 94.88 122 MET B O 1
ATOM 3036 N N . ALA B 1 123 ? 11.781 0.632 -12.625 1 93.56 123 ALA B N 1
ATOM 3037 C CA . ALA B 1 123 ? 11.039 -0.483 -13.203 1 93.56 123 ALA B CA 1
ATOM 3038 C C . ALA B 1 123 ? 9.945 -0.963 -12.25 1 93.56 123 ALA B C 1
ATOM 3040 O O . ALA B 1 123 ? 8.82 -1.229 -12.672 1 93.56 123 ALA B O 1
ATOM 3041 N N . ILE B 1 124 ? 10.266 -1.014 -11.008 1 96 124 ILE B N 1
ATOM 3042 C CA . ILE B 1 124 ? 9.289 -1.415 -10 1 96 124 ILE B CA 1
ATOM 3043 C C . ILE B 1 124 ? 8.172 -0.384 -9.922 1 96 124 ILE B C 1
ATOM 3045 O O . ILE B 1 124 ? 6.988 -0.742 -9.914 1 96 124 ILE B O 1
ATOM 3049 N N . ARG B 1 125 ? 8.562 0.849 -9.883 1 95.94 125 ARG B N 1
ATOM 3050 C CA . ARG B 1 125 ? 7.59 1.937 -9.812 1 95.94 125 ARG B CA 1
ATOM 3051 C C . ARG B 1 125 ? 6.617 1.883 -10.984 1 95.94 125 ARG B C 1
ATOM 3053 O O . ARG B 1 125 ? 5.41 2.049 -10.805 1 95.94 125 ARG B O 1
ATOM 3060 N N . SER B 1 126 ? 7.113 1.69 -12.125 1 94.56 126 SER B N 1
ATOM 3061 C CA . SER B 1 126 ? 6.297 1.632 -13.336 1 94.56 126 SER B CA 1
ATOM 3062 C C . SER B 1 126 ? 5.281 0.496 -13.258 1 94.56 126 SER B C 1
ATOM 3064 O O . SER B 1 126 ? 4.105 0.685 -13.578 1 94.56 126 SER B O 1
ATOM 3066 N N . ARG B 1 127 ? 5.676 -0.627 -12.789 1 94.69 127 ARG B N 1
ATOM 3067 C CA . ARG B 1 127 ? 4.809 -1.798 -12.695 1 94.69 127 ARG B CA 1
ATOM 3068 C C . ARG B 1 127 ? 3.793 -1.639 -11.57 1 94.69 127 ARG B C 1
ATOM 3070 O O . ARG B 1 127 ? 2.686 -2.176 -11.641 1 94.69 127 ARG B O 1
ATOM 3077 N N . ALA B 1 128 ? 4.156 -0.894 -10.547 1 93.06 128 ALA B N 1
ATOM 3078 C CA . ALA B 1 128 ? 3.314 -0.711 -9.367 1 93.06 128 ALA B CA 1
ATOM 3079 C C . ALA B 1 128 ? 2.059 0.087 -9.711 1 93.06 128 ALA B C 1
ATOM 3081 O O . ALA B 1 128 ? 1.071 0.045 -8.969 1 93.06 128 ALA B O 1
ATOM 3082 N N . SER B 1 129 ? 2.059 0.771 -10.797 1 89.69 129 SER B N 1
ATOM 3083 C CA . SER B 1 129 ? 0.915 1.583 -11.195 1 89.69 129 SER B CA 1
ATOM 3084 C C . SER B 1 129 ? -0.185 0.723 -11.812 1 89.69 129 SER B C 1
ATOM 3086 O O . SER B 1 129 ? -1.312 1.187 -11.992 1 89.69 129 SER B O 1
ATOM 3088 N N . ILE B 1 130 ? 0.139 -0.565 -12.023 1 90.19 130 ILE B N 1
ATOM 3089 C CA . ILE B 1 130 ? -0.803 -1.502 -12.625 1 90.19 130 ILE B CA 1
ATOM 3090 C C . ILE B 1 130 ? -1.354 -2.439 -11.555 1 90.19 130 ILE B C 1
ATOM 3092 O O . ILE B 1 130 ? -0.591 -3.045 -10.797 1 90.19 130 ILE B O 1
ATOM 3096 N N . PRO B 1 131 ? -2.689 -2.539 -11.492 1 87.81 131 PRO B N 1
ATOM 3097 C CA . PRO B 1 131 ? -3.236 -3.477 -10.508 1 87.81 131 PRO B CA 1
ATOM 3098 C C . PRO B 1 131 ? -2.674 -4.887 -10.664 1 87.81 131 PRO B C 1
ATOM 3100 O O . PRO B 1 131 ? -2.779 -5.484 -11.734 1 87.81 131 PRO B O 1
ATOM 3103 N N . GLY B 1 132 ? -2.035 -5.402 -9.562 1 88.38 132 GLY B N 1
ATOM 3104 C CA . GLY B 1 132 ? -1.421 -6.719 -9.609 1 88.38 132 GLY B CA 1
ATOM 3105 C C . GLY B 1 132 ? -0.139 -6.75 -10.414 1 88.38 132 GLY B C 1
ATOM 3106 O O . GLY B 1 132 ? 0.353 -7.824 -10.773 1 88.38 132 GLY B O 1
ATOM 3107 N N . GLY B 1 133 ? 0.367 -5.629 -10.719 1 88.88 133 GLY B N 1
ATOM 3108 C CA . GLY B 1 133 ? 1.485 -5.523 -11.641 1 88.88 133 GLY B CA 1
ATOM 3109 C C . GLY B 1 133 ?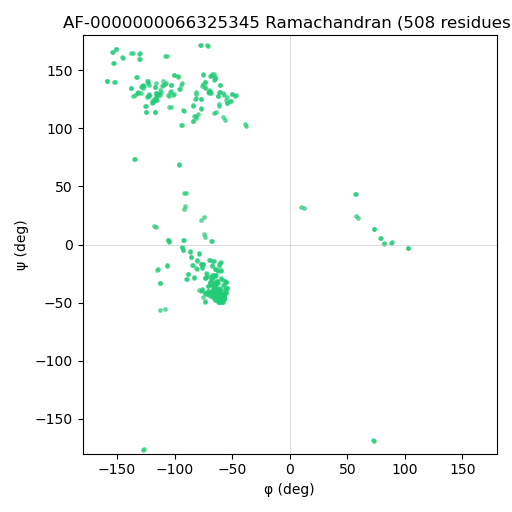 2.811 -5.922 -11.023 1 88.88 133 GLY B C 1
ATOM 3110 O O . GLY B 1 133 ? 3.771 -6.219 -11.734 1 88.88 133 GLY B O 1
ATOM 3111 N N . VAL B 1 134 ? 2.844 -5.906 -9.727 1 90.19 134 VAL B N 1
ATOM 3112 C CA . VAL B 1 134 ? 4.098 -6.246 -9.062 1 90.19 134 VAL B CA 1
ATOM 3113 C C . VAL B 1 134 ? 4.086 -7.719 -8.664 1 90.19 134 VAL B C 1
ATOM 3115 O O . VAL B 1 134 ? 3.947 -8.047 -7.484 1 90.19 134 VAL B O 1
ATOM 3118 N N . CYS B 1 135 ? 4.121 -8.555 -9.586 1 91.5 135 CYS B N 1
ATOM 3119 C CA . CYS B 1 135 ? 4.148 -10 -9.352 1 91.5 135 CYS B CA 1
ATOM 3120 C C . CYS B 1 135 ? 5.527 -10.57 -9.641 1 91.5 135 CYS B C 1
ATOM 3122 O O . CYS B 1 135 ? 6.316 -9.961 -10.367 1 91.5 135 CYS B O 1
ATOM 3124 N N . GLN B 1 136 ? 5.766 -11.719 -9.148 1 90.44 136 GLN B N 1
ATOM 3125 C CA . GLN B 1 136 ? 7.082 -12.344 -9.203 1 90.44 136 GLN B CA 1
ATOM 3126 C C . GLN B 1 136 ? 7.504 -12.617 -10.648 1 90.44 136 GLN B C 1
ATOM 3128 O O . GLN B 1 136 ? 8.695 -12.562 -10.969 1 90.44 136 GLN B O 1
ATOM 3133 N N . PHE B 1 137 ? 6.613 -12.898 -11.555 1 93.62 137 PHE B N 1
ATOM 3134 C CA . PHE B 1 137 ? 6.988 -13.266 -12.914 1 93.62 137 PHE B CA 1
ATOM 3135 C C . PHE B 1 137 ? 7.211 -12.031 -13.773 1 93.62 137 PHE B C 1
ATOM 3137 O O . PHE B 1 137 ? 7.848 -12.102 -14.828 1 93.62 137 PHE B O 1
ATOM 3144 N N . ASP B 1 138 ? 6.711 -10.93 -13.328 1 92.88 138 ASP B N 1
ATOM 3145 C CA . ASP B 1 138 ? 6.953 -9.672 -14.039 1 92.88 138 ASP B CA 1
ATOM 3146 C C . ASP B 1 138 ? 8.227 -8.992 -13.531 1 92.88 138 ASP B C 1
ATOM 3148 O O . ASP B 1 138 ? 8.867 -8.242 -14.266 1 92.88 138 ASP B O 1
ATOM 3152 N N . LEU B 1 139 ? 8.508 -9.234 -12.305 1 94.81 139 LEU B N 1
ATOM 3153 C CA . LEU B 1 139 ? 9.648 -8.594 -11.656 1 94.81 139 LEU B CA 1
ATOM 3154 C C . LEU B 1 139 ? 10.445 -9.609 -10.844 1 94.81 139 LEU B C 1
ATOM 3156 O O . LEU B 1 139 ? 10.516 -9.516 -9.617 1 94.81 139 LEU B O 1
ATOM 3160 N N . PRO B 1 140 ? 11.164 -10.453 -11.523 1 94.56 140 PRO B N 1
ATOM 3161 C CA . PRO B 1 140 ? 11.883 -11.508 -10.812 1 94.56 140 PRO B CA 1
ATOM 3162 C C . PRO B 1 140 ? 12.984 -10.969 -9.898 1 94.56 140 PRO B C 1
ATOM 3164 O O . PRO B 1 140 ? 13.219 -11.516 -8.82 1 94.56 140 PRO B O 1
ATOM 3167 N N . SER B 1 141 ? 13.633 -9.938 -10.359 1 93.5 141 SER B N 1
ATOM 3168 C CA . SER B 1 141 ? 14.672 -9.328 -9.523 1 93.5 141 SER B CA 1
ATOM 3169 C C . SER B 1 141 ? 14.078 -8.758 -8.242 1 93.5 141 SER B C 1
ATOM 3171 O O . SER B 1 141 ? 14.695 -8.844 -7.176 1 93.5 141 SER B O 1
ATOM 3173 N N . TYR B 1 142 ? 12.969 -8.188 -8.367 1 95.19 142 TYR B N 1
ATOM 3174 C CA . TYR B 1 142 ? 12.289 -7.664 -7.184 1 95.19 142 TYR B CA 1
ATOM 3175 C C . TYR B 1 142 ? 11.867 -8.797 -6.254 1 95.19 142 TYR B C 1
ATOM 3177 O O . TYR B 1 142 ? 11.969 -8.672 -5.031 1 95.19 142 TYR B O 1
ATOM 3185 N N . HIS B 1 143 ? 11.359 -9.852 -6.848 1 95.5 143 HIS B N 1
ATOM 3186 C CA . HIS B 1 143 ? 11.031 -11.039 -6.074 1 95.5 143 HIS B CA 1
ATOM 3187 C C . HIS B 1 143 ? 12.25 -11.547 -5.305 1 95.5 143 HIS B C 1
ATOM 3189 O O . HIS B 1 143 ? 12.133 -11.914 -4.129 1 95.5 143 HIS B O 1
ATOM 3195 N N . TYR B 1 144 ? 13.391 -11.547 -5.914 1 95 144 TYR B N 1
ATOM 3196 C CA . TYR B 1 144 ? 14.633 -11.914 -5.242 1 95 144 TYR B CA 1
ATOM 3197 C C . TYR B 1 144 ? 14.883 -11.008 -4.043 1 95 144 TYR B C 1
ATOM 3199 O O . TYR B 1 144 ? 15.18 -11.492 -2.943 1 95 144 TYR B O 1
ATOM 3207 N N . TRP B 1 145 ? 14.773 -9.695 -4.27 1 95.25 145 TRP B N 1
ATOM 3208 C CA . TRP B 1 145 ? 15.008 -8.719 -3.211 1 95.25 145 TRP B CA 1
ATOM 3209 C C . TRP B 1 145 ? 14.07 -8.961 -2.031 1 95.25 145 TRP B C 1
ATOM 3211 O O . TRP B 1 145 ? 14.5 -8.93 -0.875 1 95.25 145 TRP B O 1
ATOM 3221 N N . LEU B 1 146 ? 12.789 -9.234 -2.311 1 96.25 146 LEU B N 1
ATOM 3222 C CA . LEU B 1 146 ? 11.789 -9.453 -1.274 1 96.25 146 LEU B CA 1
ATOM 3223 C C . LEU B 1 146 ? 12.102 -10.711 -0.469 1 96.25 146 LEU B C 1
ATOM 3225 O O . LEU B 1 146 ? 11.625 -10.867 0.657 1 96.25 146 LEU B O 1
ATOM 3229 N N . ASN B 1 147 ? 12.867 -11.586 -1.019 1 94.69 147 ASN B N 1
ATOM 3230 C CA . ASN B 1 147 ? 13.195 -12.836 -0.338 1 94.69 147 ASN B CA 1
ATOM 3231 C C . ASN B 1 147 ? 14.5 -12.734 0.446 1 94.69 147 ASN B C 1
ATOM 3233 O O . ASN B 1 147 ? 14.891 -13.672 1.136 1 94.69 147 ASN B O 1
ATOM 3237 N N . ARG B 1 148 ? 15.141 -11.617 0.371 1 93.75 148 ARG B N 1
ATOM 3238 C CA . ARG B 1 148 ? 16.344 -11.398 1.151 1 93.75 148 ARG B CA 1
ATOM 3239 C C . ARG B 1 148 ? 16.031 -11.242 2.633 1 93.75 148 ARG B C 1
ATOM 3241 O O . ARG B 1 148 ? 14.859 -11.133 3.012 1 93.75 148 ARG B O 1
ATOM 3248 N N . ASP B 1 149 ? 17.078 -11.227 3.41 1 95.38 149 ASP B N 1
ATOM 3249 C CA . ASP B 1 149 ? 16.953 -11.016 4.848 1 95.38 149 ASP B CA 1
ATOM 3250 C C . ASP B 1 149 ? 16.312 -9.664 5.145 1 95.38 149 ASP B C 1
ATOM 3252 O O . ASP B 1 149 ? 16.625 -8.656 4.504 1 95.38 149 ASP B O 1
ATOM 3256 N N . PRO B 1 150 ? 15.391 -9.672 6.105 1 97.56 150 PRO B N 1
ATOM 3257 C CA . PRO B 1 150 ? 14.695 -8.422 6.418 1 97.56 150 PRO B CA 1
ATOM 3258 C C . PRO B 1 150 ? 15.664 -7.281 6.746 1 97.56 150 PRO B C 1
ATOM 3260 O O . PRO B 1 150 ? 15.391 -6.121 6.414 1 97.56 150 PRO B O 1
ATOM 3263 N N . GLU B 1 151 ? 16.703 -7.562 7.402 1 97.81 151 GLU B N 1
ATOM 3264 C CA . GLU B 1 151 ? 17.656 -6.516 7.766 1 97.81 151 GLU B CA 1
ATOM 3265 C C . GLU B 1 151 ? 18.312 -5.914 6.527 1 97.81 151 GLU B C 1
ATOM 3267 O O . GLU B 1 151 ? 18.594 -4.711 6.488 1 97.81 151 GLU B O 1
ATOM 3272 N N . GLN B 1 152 ? 18.547 -6.77 5.539 1 95.88 152 GLN B N 1
ATOM 3273 C CA . GLN B 1 152 ? 19.125 -6.281 4.293 1 95.88 152 GLN B CA 1
ATOM 3274 C C . GLN B 1 152 ? 18.141 -5.41 3.529 1 95.88 152 GLN B C 1
ATOM 3276 O O . GLN B 1 152 ? 18.5 -4.348 3.021 1 95.88 152 GLN B O 1
ATOM 3281 N N . ARG B 1 153 ? 16.922 -5.891 3.494 1 97.56 153 ARG B N 1
ATOM 3282 C CA . ARG B 1 153 ? 15.883 -5.094 2.844 1 97.56 153 ARG B CA 1
ATOM 3283 C C . ARG B 1 153 ? 15.703 -3.752 3.547 1 97.56 153 ARG B C 1
ATOM 3285 O O . ARG B 1 153 ? 15.656 -2.707 2.896 1 97.56 153 ARG B O 1
ATOM 3292 N N . ARG B 1 154 ? 15.648 -3.793 4.844 1 98.12 154 ARG B N 1
ATOM 3293 C CA . ARG B 1 154 ? 15.492 -2.582 5.645 1 98.12 154 ARG B CA 1
ATOM 3294 C C . ARG B 1 154 ? 16.656 -1.617 5.414 1 98.12 154 ARG B C 1
ATOM 3296 O O . ARG B 1 154 ? 16.438 -0.408 5.297 1 98.12 154 ARG B O 1
ATOM 3303 N N . GLY B 1 155 ? 17.828 -2.195 5.402 1 97.88 155 GLY B N 1
ATOM 3304 C CA . GLY B 1 155 ? 19 -1.375 5.121 1 97.88 155 GLY B CA 1
ATOM 3305 C C . GLY B 1 155 ? 18.906 -0.66 3.785 1 97.88 155 GLY B C 1
ATOM 3306 O O . GLY B 1 155 ? 19.234 0.525 3.689 1 97.88 155 GLY B O 1
ATOM 3307 N N . ASP B 1 156 ? 18.516 -1.359 2.746 1 97.25 156 ASP B N 1
ATOM 3308 C CA . ASP B 1 156 ? 18.328 -0.752 1.431 1 97.25 156 ASP B CA 1
ATOM 3309 C C . ASP B 1 156 ? 17.297 0.372 1.482 1 97.25 156 ASP B C 1
ATOM 3311 O O . ASP B 1 156 ? 17.547 1.472 0.983 1 97.25 156 ASP B O 1
ATOM 3315 N N . LEU B 1 157 ? 16.188 0.098 2.104 1 98.31 157 LEU B N 1
ATOM 3316 C CA . LEU B 1 157 ? 15.109 1.069 2.193 1 98.31 157 LEU B CA 1
ATOM 3317 C C . LEU B 1 157 ? 15.562 2.318 2.943 1 98.31 157 LEU B C 1
ATOM 3319 O O . LEU B 1 157 ? 15.305 3.439 2.498 1 98.31 157 LEU B O 1
ATOM 3323 N N . GLU B 1 158 ? 16.203 2.113 4.023 1 98.31 158 GLU B N 1
ATOM 3324 C CA . GLU B 1 158 ? 16.734 3.236 4.789 1 98.31 158 GLU B CA 1
ATOM 3325 C C . GLU B 1 158 ? 17.766 4.02 3.982 1 98.31 158 GLU B C 1
ATOM 3327 O O . GLU B 1 158 ? 17.797 5.25 4.043 1 98.31 158 GLU B O 1
ATOM 3332 N N . GLY B 1 159 ? 18.562 3.244 3.283 1 97.44 159 GLY B N 1
ATOM 3333 C CA . GLY B 1 159 ? 19.531 3.895 2.408 1 97.44 159 GLY B CA 1
ATOM 3334 C C . GLY B 1 159 ? 18.875 4.766 1.351 1 97.44 159 GLY B C 1
ATOM 3335 O O . GLY B 1 159 ? 19.344 5.871 1.075 1 97.44 159 GLY B O 1
ATOM 3336 N N . TRP B 1 160 ? 17.797 4.266 0.77 1 97.56 160 TRP B N 1
ATOM 3337 C CA . TRP B 1 160 ? 17.094 5.008 -0.271 1 97.56 160 TRP B CA 1
ATOM 3338 C C . TRP B 1 160 ? 16.328 6.191 0.322 1 97.56 160 TRP B C 1
ATOM 3340 O O . TRP B 1 160 ? 16.141 7.207 -0.349 1 97.56 160 TRP B O 1
ATOM 3350 N N . LEU B 1 161 ? 15.977 6.125 1.576 1 97.56 161 LEU B N 1
ATOM 3351 C CA . LEU B 1 161 ? 15.195 7.156 2.24 1 97.56 161 LEU B CA 1
ATOM 3352 C C . LEU B 1 161 ? 16.094 8.234 2.826 1 97.56 161 LEU B C 1
ATOM 3354 O O . LEU B 1 161 ? 15.703 9.398 2.932 1 97.56 161 LEU B O 1
ATOM 3358 N N . ARG B 1 162 ? 17.281 7.961 3.125 1 97 162 ARG B N 1
ATOM 3359 C CA . ARG B 1 162 ? 18.188 8.758 3.934 1 97 162 ARG B CA 1
ATOM 3360 C C . ARG B 1 162 ? 18.391 10.148 3.336 1 97 162 ARG B C 1
ATOM 3362 O O . ARG B 1 162 ? 18.297 11.148 4.047 1 97 162 ARG B O 1
ATOM 3369 N N . PRO B 1 163 ? 18.578 10.242 2.039 1 96 163 PRO B N 1
ATOM 3370 C CA . PRO B 1 163 ? 18.828 11.57 1.479 1 96 163 PRO B CA 1
ATOM 3371 C C . PRO B 1 163 ? 17.625 12.5 1.589 1 96 163 PRO B C 1
ATOM 3373 O O . PRO B 1 163 ? 17.766 13.711 1.405 1 96 163 PRO B O 1
ATOM 3376 N N . MET B 1 164 ? 16.469 11.953 1.886 1 96.06 164 MET B N 1
ATOM 3377 C CA . MET B 1 164 ? 15.273 12.773 1.94 1 96.06 164 MET B CA 1
ATOM 3378 C C . MET B 1 164 ? 14.836 13.016 3.385 1 96.06 164 MET B C 1
ATOM 3380 O O . MET B 1 164 ? 13.82 13.656 3.633 1 96.06 164 MET B O 1
ATOM 3384 N N . ILE B 1 165 ? 15.594 12.547 4.328 1 97.38 165 ILE B N 1
ATOM 3385 C CA . ILE B 1 165 ? 15.273 12.672 5.746 1 97.38 165 ILE B CA 1
ATOM 3386 C C . ILE B 1 165 ? 15.305 14.141 6.156 1 97.38 165 ILE B C 1
ATOM 3388 O O . ILE B 1 165 ? 14.484 14.578 6.973 1 97.38 165 ILE B O 1
ATOM 3392 N N . PRO B 1 166 ? 16.203 14.945 5.586 1 97.56 166 PRO B N 1
ATOM 3393 C CA . PRO B 1 166 ? 16.188 16.375 5.941 1 97.56 166 PRO B CA 1
ATOM 3394 C C . PRO B 1 166 ? 14.844 17.031 5.656 1 97.56 166 PRO B C 1
ATOM 3396 O O . PRO B 1 166 ? 14.43 17.938 6.398 1 97.56 166 PRO B O 1
ATOM 3399 N N . ILE B 1 167 ? 14.195 16.609 4.609 1 97.62 167 ILE B N 1
ATOM 3400 C CA . ILE B 1 167 ? 12.867 17.141 4.301 1 97.62 167 ILE B CA 1
ATOM 3401 C C . ILE B 1 167 ? 11.906 16.812 5.434 1 97.62 167 ILE B C 1
ATOM 3403 O O . ILE B 1 167 ? 11.18 17.688 5.914 1 97.62 167 ILE B O 1
ATOM 3407 N N . ARG B 1 168 ? 11.914 15.562 5.852 1 98.19 168 ARG B N 1
ATOM 3408 C CA . ARG B 1 168 ? 11.055 15.117 6.941 1 98.19 168 ARG B CA 1
ATOM 3409 C C . ARG B 1 168 ? 11.32 15.93 8.211 1 98.19 168 ARG B C 1
ATOM 3411 O O . ARG B 1 168 ? 10.383 16.359 8.883 1 98.19 168 ARG B O 1
ATOM 3418 N N . GLU B 1 169 ? 12.562 16.125 8.523 1 98.12 169 GLU B N 1
ATOM 3419 C CA . GLU B 1 169 ? 12.93 16.875 9.727 1 98.12 169 GLU B CA 1
ATOM 3420 C C . GLU B 1 169 ? 12.453 18.312 9.648 1 98.12 169 GLU B C 1
ATOM 3422 O O . GLU B 1 169 ? 11.906 18.844 10.617 1 98.12 169 GLU B O 1
ATOM 3427 N N . GLY B 1 170 ? 12.68 18.891 8.484 1 98.19 170 GLY B N 1
ATOM 3428 C CA . GLY B 1 170 ? 12.227 20.266 8.297 1 98.19 170 GLY B CA 1
ATOM 3429 C C . GLY B 1 170 ? 10.727 20.422 8.422 1 98.19 170 GLY B C 1
ATOM 3430 O O . GLY B 1 170 ? 10.242 21.281 9.156 1 98.19 170 GLY B O 1
ATOM 3431 N N . LEU B 1 171 ? 10.008 19.562 7.707 1 98.25 171 LEU B N 1
ATOM 3432 C CA . LEU B 1 171 ? 8.555 19.703 7.719 1 98.25 171 LEU B CA 1
ATOM 3433 C C . LEU B 1 171 ? 7.988 19.375 9.094 1 98.25 171 LEU B C 1
ATOM 3435 O O . LEU B 1 171 ? 6.977 19.938 9.508 1 98.25 171 LEU B O 1
ATOM 3439 N N . THR B 1 172 ? 8.633 18.5 9.844 1 98.5 172 THR B N 1
ATOM 3440 C CA . THR B 1 172 ? 8.195 18.156 11.188 1 98.5 172 THR B CA 1
ATOM 3441 C C . THR B 1 172 ? 8.258 19.375 12.109 1 98.5 172 THR B C 1
ATOM 3443 O O . THR B 1 172 ? 7.324 19.625 12.867 1 98.5 172 THR B O 1
ATOM 3446 N N . ILE B 1 173 ? 9.305 20.094 12.031 1 98.19 173 ILE B N 1
ATOM 3447 C CA . ILE B 1 173 ? 9.469 21.297 12.852 1 98.19 173 ILE B CA 1
ATOM 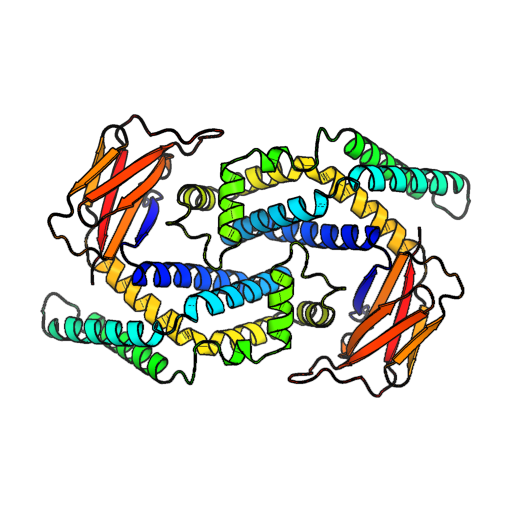3448 C C . ILE B 1 173 ? 8.422 22.328 12.469 1 98.19 173 ILE B C 1
ATOM 3450 O O . ILE B 1 173 ? 7.742 22.891 13.336 1 98.19 173 ILE B O 1
ATOM 3454 N N . VAL B 1 174 ? 8.281 22.562 11.172 1 98.19 174 VAL B N 1
ATOM 3455 C CA . VAL B 1 174 ? 7.359 23.578 10.68 1 98.19 174 VAL B CA 1
ATOM 3456 C C . VAL B 1 174 ? 5.938 23.25 11.125 1 98.19 174 VAL B C 1
ATOM 3458 O O . VAL B 1 174 ? 5.227 24.109 11.641 1 98.19 174 VAL B O 1
ATOM 3461 N N . LEU B 1 175 ? 5.547 22.016 10.977 1 98.25 175 LEU B N 1
ATOM 3462 C CA . LEU B 1 175 ? 4.184 21.625 11.312 1 98.25 175 LEU B CA 1
ATOM 3463 C C . LEU B 1 175 ? 3.977 21.641 12.828 1 98.25 175 LEU B C 1
ATOM 3465 O O . LEU B 1 175 ? 2.883 21.953 13.305 1 98.25 175 LEU B O 1
ATOM 3469 N N . ARG B 1 176 ? 5.004 21.266 13.562 1 97.62 176 ARG B N 1
ATOM 3470 C CA . ARG B 1 176 ? 4.918 21.328 15.016 1 97.62 176 ARG B CA 1
ATOM 3471 C C . ARG B 1 176 ? 4.688 22.766 15.484 1 97.62 176 ARG B C 1
ATOM 3473 O O . ARG B 1 176 ? 3.818 23.016 16.328 1 97.62 176 ARG B O 1
ATOM 3480 N N . LEU B 1 177 ? 5.461 23.688 14.953 1 96.62 177 LEU B N 1
ATOM 3481 C CA . LEU B 1 177 ? 5.316 25.109 15.297 1 96.62 177 LEU B CA 1
ATOM 3482 C C . LEU B 1 177 ? 3.957 25.641 14.852 1 96.62 177 LEU B C 1
ATOM 3484 O O . LEU B 1 177 ? 3.326 26.422 15.57 1 96.62 177 LEU B O 1
ATOM 3488 N N . LEU B 1 178 ? 3.551 25.203 13.695 1 97.56 178 LEU B N 1
ATOM 3489 C CA . LEU B 1 178 ? 2.25 25.609 13.18 1 97.56 178 LEU B CA 1
ATOM 3490 C C . LEU B 1 178 ? 1.129 25.156 14.109 1 97.56 178 LEU B C 1
ATOM 3492 O O . LEU B 1 178 ? 0.266 25.953 14.477 1 97.56 178 LEU B O 1
ATOM 3496 N N . ARG B 1 179 ? 1.146 23.938 14.523 1 97.06 179 ARG B N 1
ATOM 3497 C CA . ARG B 1 179 ? 0.136 23.344 15.406 1 97.06 179 ARG B CA 1
ATOM 3498 C C . ARG B 1 179 ? 0.142 24.016 16.766 1 97.06 179 ARG B C 1
ATOM 3500 O O . ARG B 1 179 ? -0.898 24.125 17.422 1 97.06 179 ARG B O 1
ATOM 3507 N N . ALA B 1 180 ? 1.251 24.562 17.156 1 93.94 180 ALA B N 1
ATOM 3508 C CA . ALA B 1 180 ? 1.395 25.188 18.469 1 93.94 180 ALA B CA 1
ATOM 3509 C C . ALA B 1 180 ? 1.09 26.672 18.422 1 93.94 180 ALA B C 1
ATOM 3511 O O . ALA B 1 180 ? 1.088 27.359 19.453 1 93.94 180 ALA B O 1
ATOM 3512 N N . SER B 1 181 ? 0.843 27.219 17.312 1 93.62 181 SER B N 1
ATOM 3513 C CA . SER B 1 181 ? 0.785 28.672 17.078 1 93.62 181 SER B CA 1
ATOM 3514 C C . SER B 1 181 ? -0.504 29.266 17.641 1 93.62 181 SER B C 1
ATOM 3516 O O . SER B 1 181 ? -0.624 30.484 17.781 1 93.62 181 SER B O 1
ATOM 3518 N N . ALA B 1 182 ? -1.508 28.438 17.922 1 93.38 182 ALA B N 1
ATOM 3519 C CA . ALA B 1 182 ? -2.785 28.969 18.406 1 93.38 182 ALA B CA 1
ATOM 3520 C C . ALA B 1 182 ? -3.428 28.016 19.406 1 93.38 182 ALA B C 1
ATOM 3522 O O . ALA B 1 182 ? -3.012 26.859 19.547 1 93.38 182 ALA B O 1
ATOM 3523 N N . GLN B 1 183 ? -4.293 28.531 20.125 1 94.75 183 GLN B N 1
ATOM 3524 C CA . GLN B 1 183 ? -5.016 27.734 21.109 1 94.75 183 GLN B CA 1
ATOM 3525 C C . GLN B 1 183 ? -6.363 27.266 20.562 1 94.75 183 GLN B C 1
ATOM 3527 O O . GLN B 1 183 ? -7.02 28 19.812 1 94.75 183 GLN B O 1
ATOM 3532 N N . PRO B 1 184 ? -6.73 26.062 20.969 1 96.12 184 PRO B N 1
ATOM 3533 C CA . PRO B 1 184 ? -8.047 25.578 20.562 1 96.12 184 PRO B CA 1
ATOM 3534 C C . PRO B 1 184 ? -9.195 26.391 21.156 1 96.12 184 PRO B C 1
ATOM 3536 O O . PRO B 1 184 ? -9.102 26.859 22.297 1 96.12 184 PRO B O 1
ATOM 3539 N N . GLU B 1 185 ? -10.188 26.578 20.469 1 96.12 185 GLU B N 1
ATOM 3540 C CA . GLU B 1 185 ? -11.414 27.234 20.906 1 96.12 185 GLU B CA 1
ATOM 3541 C C . GLU B 1 185 ? -12.602 26.281 20.844 1 96.12 185 GLU B C 1
ATOM 3543 O O . GLU B 1 185 ? -12.781 25.562 19.844 1 96.12 185 GLU B O 1
ATOM 3548 N N . ARG B 1 186 ? -13.367 26.328 21.891 1 97.25 186 ARG B N 1
ATOM 3549 C CA . ARG B 1 186 ? -14.578 25.516 21.875 1 97.25 186 ARG B CA 1
ATOM 3550 C C . ARG B 1 186 ? -15.703 26.219 21.109 1 97.25 186 ARG B C 1
ATOM 3552 O O . ARG B 1 186 ? -15.961 27.406 21.328 1 97.25 186 ARG B O 1
ATOM 3559 N N . GLN B 1 187 ? -16.203 25.469 20.156 1 96.62 187 GLN B N 1
ATOM 3560 C CA . GLN B 1 187 ? -17.281 26 19.344 1 96.62 187 GLN B CA 1
ATOM 3561 C C . GLN B 1 187 ? -18.438 25.016 19.25 1 96.62 187 GLN B C 1
ATOM 3563 O O . GLN B 1 187 ? -18.328 23.875 19.672 1 96.62 187 GLN B O 1
ATOM 3568 N N . LEU B 1 188 ? -19.547 25.484 18.828 1 97.38 188 LEU B N 1
ATOM 3569 C CA . LEU B 1 188 ? -20.75 24.672 18.625 1 97.38 188 LEU B CA 1
ATOM 3570 C C . LEU B 1 188 ? -21.266 24.828 17.203 1 97.38 188 LEU B C 1
ATOM 3572 O O . LEU B 1 188 ? -21.562 25.953 16.766 1 97.38 188 LEU B O 1
ATOM 3576 N N . ALA B 1 189 ? -21.328 23.797 16.469 1 97.44 189 ALA B N 1
ATOM 3577 C CA . ALA B 1 189 ? -22 23.812 15.172 1 97.44 189 ALA B CA 1
ATOM 3578 C C . ALA B 1 189 ? -23.5 23.609 15.328 1 97.44 189 ALA B C 1
ATOM 3580 O O . ALA B 1 189 ? -23.953 22.516 15.656 1 97.44 189 ALA B O 1
ATOM 3581 N N . ARG B 1 190 ? -24.203 24.578 15.086 1 96.94 190 ARG B N 1
ATOM 3582 C CA . ARG B 1 190 ? -25.656 24.516 15.234 1 96.94 190 ARG B CA 1
ATOM 3583 C C . ARG B 1 190 ? -26.297 23.781 14.07 1 96.94 190 ARG B C 1
ATOM 3585 O O . ARG B 1 190 ? -26.109 24.156 12.906 1 96.94 190 ARG B O 1
ATOM 3592 N N . GLY B 1 191 ? -27.031 22.812 14.414 1 96.25 191 GLY B N 1
ATOM 3593 C CA . GLY B 1 191 ? -27.625 22.016 13.352 1 96.25 191 GLY B CA 1
ATOM 3594 C C . GLY B 1 191 ? -26.594 21.375 12.438 1 96.25 191 GLY B C 1
ATOM 3595 O O . GLY B 1 191 ? -26.828 21.234 11.234 1 96.25 191 GLY B O 1
ATOM 3596 N N . GLY B 1 192 ? -25.438 21.234 12.953 1 97.06 192 GLY B N 1
ATOM 3597 C CA . GLY B 1 192 ? -24.391 20.531 12.227 1 97.06 192 GLY B CA 1
ATOM 3598 C C . GLY B 1 192 ? -23.578 21.453 11.32 1 97.06 192 GLY B C 1
ATOM 3599 O O . GLY B 1 192 ? -22.703 20.984 10.586 1 97.06 192 GLY B O 1
ATOM 3600 N N . THR B 1 193 ? -23.875 22.656 11.352 1 97.12 193 THR B N 1
ATOM 3601 C CA . THR B 1 193 ? -23.172 23.578 10.469 1 97.12 193 THR B CA 1
ATOM 3602 C C . THR B 1 193 ? -22.5 24.703 11.266 1 97.12 193 THR B C 1
ATOM 3604 O O . THR B 1 193 ? -23.031 25.125 12.289 1 97.12 193 THR B O 1
ATOM 3607 N N . TYR B 1 194 ? -21.344 25.031 10.883 1 96.75 194 TYR B N 1
ATOM 3608 C CA . TYR B 1 194 ? -20.594 26.125 11.461 1 96.75 194 TYR B CA 1
ATOM 3609 C C . TYR B 1 194 ? -19.938 26.969 10.375 1 96.75 194 TYR B C 1
ATOM 3611 O O . TYR B 1 194 ? -19.328 26.438 9.438 1 96.75 194 TYR B O 1
ATOM 3619 N N . GLN B 1 195 ? -20.172 28.266 10.43 1 95.12 195 GLN B N 1
ATOM 3620 C CA . GLN B 1 195 ? -19.594 29.188 9.453 1 95.12 195 GLN B CA 1
ATOM 3621 C C . GLN B 1 195 ? -18.844 30.328 10.141 1 95.12 195 GLN B C 1
ATOM 3623 O O . GLN B 1 195 ? -19.297 30.859 11.156 1 95.12 195 GLN B O 1
ATOM 3628 N N . LEU B 1 196 ? -17.688 30.578 9.57 1 89.75 196 LEU B N 1
ATOM 3629 C CA . LEU B 1 196 ? -16.891 31.672 10.117 1 89.75 196 LEU B CA 1
ATOM 3630 C C . LEU B 1 196 ? -16.391 32.594 9.008 1 89.75 196 LEU B C 1
ATOM 3632 O O . LEU B 1 196 ? -15.859 32.125 7.996 1 89.75 196 LEU B O 1
ATOM 3636 N N . THR B 1 197 ? -16.562 33.875 9.156 1 88.75 197 THR B N 1
ATOM 3637 C CA . THR B 1 197 ? -16.016 34.844 8.234 1 88.75 197 THR B CA 1
ATOM 3638 C C . THR B 1 197 ? -14.562 35.156 8.586 1 88.75 197 THR B C 1
ATOM 3640 O O . THR B 1 197 ? -14.242 35.406 9.742 1 88.75 197 THR B O 1
ATOM 3643 N N . MET B 1 198 ? -13.586 34.938 7.723 1 79.06 198 MET B N 1
ATOM 3644 C CA . MET B 1 198 ? -12.148 35.031 7.965 1 79.06 198 MET B CA 1
ATOM 3645 C C . MET B 1 198 ? -11.711 36.469 8.07 1 79.06 198 MET B C 1
ATOM 3647 O O . MET B 1 198 ? -10.703 36.781 8.719 1 79.06 198 MET B O 1
ATOM 3651 N N . GLY B 1 199 ? -12.688 37.531 8.078 1 69.25 199 GLY B N 1
ATOM 3652 C CA . GLY B 1 199 ? -12.406 38.938 8.25 1 69.25 199 GLY B CA 1
ATOM 3653 C C . GLY B 1 199 ? -10.93 39.281 8.125 1 69.25 199 GLY B C 1
ATOM 3654 O O . GLY B 1 199 ? -10.406 40.094 8.875 1 69.25 199 GLY B O 1
ATOM 3655 N N . GLY B 1 200 ? -10.062 38.625 7.34 1 66.12 200 GLY B N 1
ATOM 3656 C CA . GLY B 1 200 ? -8.664 38.969 7.18 1 66.12 200 GLY B CA 1
ATOM 3657 C C . GLY B 1 200 ? -7.73 38.062 7.953 1 66.12 200 GLY B C 1
ATOM 3658 O O . GLY B 1 200 ? -6.523 38.312 8.008 1 66.12 200 GLY B O 1
ATOM 3659 N N . ARG B 1 201 ? -8.281 37.125 8.703 1 68.44 201 ARG B N 1
ATOM 3660 C CA . ARG B 1 201 ? -7.438 36.219 9.469 1 68.44 201 ARG B CA 1
ATOM 3661 C C . ARG B 1 201 ? -6.5 35.469 8.547 1 68.44 201 ARG B C 1
ATOM 3663 O O . ARG B 1 201 ? -6.906 35 7.48 1 68.44 201 ARG B O 1
ATOM 3670 N N . GLY B 1 202 ? -5.281 35.438 8.82 1 82.69 202 GLY B N 1
ATOM 3671 C CA . GLY B 1 202 ? -4.195 34.844 8.055 1 82.69 202 GLY B CA 1
ATOM 3672 C C . GLY B 1 202 ? -3.898 33.406 8.453 1 82.69 202 GLY B C 1
ATOM 3673 O O . GLY B 1 202 ? -2.736 33 8.531 1 82.69 202 GLY B O 1
ATOM 3674 N N . ALA B 1 203 ? -4.891 32.562 8.641 1 90.75 203 ALA B N 1
ATOM 3675 C CA . ALA B 1 203 ? -4.609 31.188 9.062 1 90.75 203 ALA B CA 1
ATOM 3676 C C . ALA B 1 203 ? -4.062 30.359 7.898 1 90.75 203 ALA B C 1
ATOM 3678 O O . ALA B 1 203 ? -4.398 30.609 6.738 1 90.75 203 ALA B O 1
ATOM 3679 N N . GLN B 1 204 ? -3.186 29.438 8.234 1 95.44 204 GLN B N 1
ATOM 3680 C CA . GLN B 1 204 ? -2.57 28.562 7.238 1 95.44 204 GLN B CA 1
ATOM 3681 C C . GLN B 1 204 ? -3.129 27.156 7.32 1 95.44 204 GLN B C 1
ATOM 3683 O O . GLN B 1 204 ? -2.992 26.375 6.375 1 95.44 204 GLN B O 1
ATOM 3688 N N . MET B 1 205 ? -3.773 26.797 8.445 1 96.75 205 MET B N 1
ATOM 3689 C CA . MET B 1 205 ? -4.324 25.469 8.688 1 96.75 205 MET B CA 1
ATOM 3690 C C . MET B 1 205 ? -5.402 25.5 9.766 1 96.75 205 MET B C 1
ATOM 3692 O O . MET B 1 205 ? -5.293 26.266 10.727 1 96.75 205 MET B O 1
ATOM 3696 N N . LEU B 1 206 ? -6.395 24.766 9.555 1 96.5 206 LEU B N 1
ATOM 3697 C CA . LEU B 1 206 ? -7.402 24.547 10.586 1 96.5 206 LEU B CA 1
ATOM 3698 C C . LEU B 1 206 ? -7.234 23.188 11.234 1 96.5 206 LEU B C 1
ATOM 3700 O O . LEU B 1 206 ? -6.961 22.188 10.547 1 96.5 206 LEU B O 1
ATOM 3704 N N . GLN B 1 207 ? -7.355 23.141 12.453 1 97.31 207 GLN B N 1
ATOM 3705 C CA . GLN B 1 207 ? -7.402 21.875 13.172 1 97.31 207 GLN B CA 1
ATOM 3706 C C . GLN B 1 207 ? -8.719 21.719 13.93 1 97.31 207 GLN B C 1
ATOM 3708 O O . GLN B 1 207 ? -9.102 22.609 14.703 1 97.31 207 GLN B O 1
ATOM 3713 N N . LEU B 1 208 ? -9.391 20.688 13.656 1 97.38 208 LEU B N 1
ATOM 3714 C CA . LEU B 1 208 ? -10.617 20.359 14.367 1 97.38 208 LEU B CA 1
ATOM 3715 C C . LEU B 1 208 ? -10.43 19.125 15.242 1 97.38 208 LEU B C 1
ATOM 3717 O O . LEU B 1 208 ? -9.789 18.156 14.836 1 97.38 208 LEU B O 1
ATOM 3721 N N . ARG B 1 209 ? -10.914 19.172 16.391 1 97.06 209 ARG B N 1
ATOM 3722 C CA . ARG B 1 209 ? -10.93 18.031 17.297 1 97.06 209 ARG B CA 1
ATOM 3723 C C . ARG B 1 209 ? -12.359 17.688 17.734 1 97.06 209 ARG B C 1
ATOM 3725 O O . ARG B 1 209 ? -13.109 18.562 18.141 1 97.06 209 ARG B O 1
ATOM 3732 N N . LEU B 1 210 ? -12.68 16.469 17.594 1 94.62 210 LEU B N 1
ATOM 3733 C CA . LEU B 1 210 ? -14.023 15.977 17.859 1 94.62 210 LEU B CA 1
ATOM 3734 C C . LEU B 1 210 ? -13.984 14.711 18.703 1 94.62 210 LEU B C 1
ATOM 3736 O O . LEU B 1 210 ? -13.078 13.883 18.547 1 94.62 210 LEU B O 1
ATOM 3740 N N . ALA B 1 211 ? -14.969 14.602 19.578 1 93.44 211 ALA B N 1
ATOM 3741 C CA . ALA B 1 211 ? -15.133 13.336 20.297 1 93.44 211 ALA B CA 1
ATOM 3742 C C . ALA B 1 211 ? -15.625 12.242 19.344 1 93.44 211 ALA B C 1
ATOM 3744 O O . ALA B 1 211 ? -16.578 12.445 18.594 1 93.44 211 ALA B O 1
ATOM 3745 N N . PRO B 1 212 ? -14.992 11.109 19.422 1 90.25 212 PRO B N 1
ATOM 3746 C CA . PRO B 1 212 ? -15.43 10.023 18.547 1 90.25 212 PRO B CA 1
ATOM 3747 C C . PRO B 1 212 ? -16.906 9.664 18.75 1 90.25 212 PRO B C 1
ATOM 3749 O O . PRO B 1 212 ? -17.562 9.211 17.812 1 90.25 212 PRO B O 1
ATOM 3752 N N . ALA B 1 213 ? -17.375 9.836 19.938 1 89.62 213 ALA B N 1
ATOM 3753 C CA . ALA B 1 213 ? -18.75 9.469 20.297 1 89.62 213 ALA B CA 1
ATOM 3754 C C . ALA B 1 213 ? -19.75 10.281 19.484 1 89.62 213 ALA B C 1
ATOM 3756 O O . ALA B 1 213 ? -20.906 9.859 19.312 1 89.62 213 ALA B O 1
ATOM 3757 N N . GLU B 1 214 ? -19.328 11.438 18.984 1 91.94 214 GLU B N 1
ATOM 3758 C CA . GLU B 1 214 ? -20.219 12.266 18.188 1 91.94 214 GLU B CA 1
ATOM 3759 C C . GLU B 1 214 ? -20.594 11.586 16.859 1 91.94 214 GLU B C 1
ATOM 3761 O O . GLU B 1 214 ? -21.594 11.914 16.25 1 91.94 214 GLU B O 1
ATOM 3766 N N . ALA B 1 215 ? -19.75 10.711 16.359 1 91.94 215 ALA B N 1
ATOM 3767 C CA . ALA B 1 215 ? -20 9.906 15.172 1 91.94 215 ALA B CA 1
ATOM 3768 C C . ALA B 1 215 ? -20.312 10.789 13.969 1 91.94 215 ALA B C 1
ATOM 3770 O O . ALA B 1 215 ? -21.297 10.555 13.258 1 91.94 215 ALA B O 1
ATOM 3771 N N . VAL B 1 216 ? -19.562 11.852 13.789 1 95.38 216 VAL B N 1
ATOM 3772 C CA . VAL B 1 216 ? -19.719 12.75 12.656 1 95.38 216 VAL B CA 1
ATOM 3773 C C . VAL B 1 216 ? -18.359 13.008 12.016 1 95.38 216 VAL B C 1
ATOM 3775 O O . VAL B 1 216 ? -17.312 12.773 12.633 1 95.38 216 VAL B O 1
ATOM 3778 N N . VAL B 1 217 ? -18.391 13.422 10.812 1 95.81 217 VAL B N 1
ATOM 3779 C CA . VAL B 1 217 ? -17.203 13.742 10.023 1 95.81 217 VAL B CA 1
ATOM 3780 C C . VAL B 1 217 ? -17.297 15.18 9.523 1 95.81 217 VAL B C 1
ATOM 3782 O O . VAL B 1 217 ? -18.281 15.57 8.898 1 95.81 217 VAL B O 1
ATOM 3785 N N . PRO B 1 218 ? -16.281 15.906 9.781 1 96.44 218 PRO B N 1
ATOM 3786 C CA . PRO B 1 218 ? -16.328 17.281 9.305 1 96.44 218 PRO B CA 1
ATOM 3787 C C . PRO B 1 218 ? -15.961 17.422 7.828 1 96.44 218 PRO B C 1
ATOM 3789 O O . PRO B 1 218 ? -14.945 16.859 7.395 1 96.44 218 PRO B O 1
ATOM 3792 N N . GLU B 1 219 ? -16.734 18.062 7.098 1 95.06 219 GLU B N 1
ATOM 3793 C CA . GLU B 1 219 ? -16.422 18.547 5.758 1 95.06 219 GLU B CA 1
ATOM 3794 C C . GLU B 1 219 ? -16.125 20.047 5.758 1 95.06 219 GLU B C 1
ATOM 3796 O O . GLU B 1 219 ? -17 20.844 6.117 1 95.06 219 GLU B O 1
ATOM 3801 N N . ILE B 1 220 ? -14.922 20.328 5.371 1 95.94 220 ILE B N 1
ATOM 3802 C CA . ILE B 1 220 ? -14.469 21.719 5.504 1 95.94 220 ILE B CA 1
ATOM 3803 C C . ILE B 1 220 ? -14.281 22.328 4.117 1 95.94 220 ILE B C 1
ATOM 3805 O O . ILE B 1 220 ? -13.727 21.688 3.219 1 95.94 220 ILE B O 1
ATOM 3809 N N . SER B 1 221 ? -14.797 23.484 3.947 1 93.88 221 SER B N 1
ATOM 3810 C CA . SER B 1 221 ? -14.516 24.312 2.777 1 93.88 221 SER B CA 1
ATOM 3811 C C . SER B 1 221 ? -14.086 25.719 3.182 1 93.88 221 SER B C 1
ATOM 3813 O O . SER B 1 221 ? -14.555 26.25 4.188 1 93.88 221 SER B O 1
ATOM 3815 N N . ALA B 1 222 ? -13.07 26.125 2.467 1 91.25 222 ALA B N 1
ATOM 3816 C CA . ALA B 1 222 ? -12.555 27.453 2.795 1 91.25 222 ALA B CA 1
ATOM 3817 C C . ALA B 1 222 ? -12.234 28.25 1.532 1 91.25 222 ALA B C 1
ATOM 3819 O O . ALA B 1 222 ? -11.742 27.688 0.549 1 91.25 222 ALA B O 1
ATOM 3820 N N . ASN B 1 223 ? -12.648 29.5 1.508 1 86.06 223 ASN B N 1
ATOM 3821 C CA . ASN B 1 223 ? -12.203 30.469 0.512 1 86.06 223 ASN B CA 1
ATOM 3822 C C . ASN B 1 223 ? -11.656 31.734 1.167 1 86.06 223 ASN B C 1
ATOM 3824 O O . ASN B 1 223 ? -11.445 31.766 2.381 1 86.06 223 ASN B O 1
ATOM 3828 N N . LYS B 1 224 ? -11.289 32.719 0.385 1 83.25 224 LYS B N 1
ATOM 3829 C CA . LYS B 1 224 ? -10.656 33.906 0.897 1 83.25 224 LYS B CA 1
ATOM 3830 C C . LYS B 1 224 ? -11.562 34.625 1.888 1 83.25 224 LYS B C 1
ATOM 3832 O O . LYS B 1 224 ? -11.094 35.406 2.732 1 83.25 224 LYS B O 1
ATOM 3837 N N . TYR B 1 225 ? -12.859 34.281 1.902 1 85.12 225 TYR B N 1
ATOM 3838 C CA . TYR B 1 225 ? -13.82 35.094 2.654 1 85.12 225 TYR B CA 1
ATOM 3839 C C . TYR B 1 225 ? -14.367 34.312 3.846 1 85.12 225 TYR B C 1
ATOM 3841 O O . TYR B 1 225 ? -14.641 34.875 4.898 1 85.12 225 TYR B O 1
ATOM 3849 N N . ALA B 1 226 ? -14.453 33.062 3.605 1 91.75 226 ALA B N 1
ATOM 3850 C CA . ALA B 1 226 ? -15.18 32.344 4.664 1 91.75 226 ALA B CA 1
ATOM 3851 C C . ALA B 1 226 ? -14.742 30.891 4.75 1 91.75 226 ALA B C 1
ATOM 3853 O O . ALA B 1 226 ? -14.219 30.328 3.779 1 91.75 226 ALA B O 1
ATOM 3854 N N . ILE B 1 227 ? -14.953 30.312 5.953 1 93.88 227 ILE B N 1
ATOM 3855 C CA . ILE B 1 227 ? -14.797 28.891 6.223 1 93.88 227 ILE B CA 1
ATOM 3856 C C . ILE B 1 227 ? -16.156 28.281 6.539 1 93.88 227 ILE B C 1
ATOM 3858 O O . ILE B 1 227 ? -16.938 28.844 7.309 1 93.88 227 ILE B O 1
ATOM 3862 N N . ASN B 1 228 ? -16.422 27.219 5.852 1 96.19 228 ASN B N 1
ATOM 3863 C CA . ASN B 1 228 ? -17.656 26.469 6.102 1 96.19 228 ASN B CA 1
ATOM 3864 C C . ASN B 1 228 ? -17.359 25.047 6.566 1 96.19 228 ASN B C 1
ATOM 3866 O O . ASN B 1 228 ? -16.609 24.312 5.906 1 96.19 228 ASN B O 1
ATOM 3870 N N . ILE B 1 229 ? -17.922 24.672 7.723 1 97.12 229 ILE B N 1
ATOM 3871 C CA . ILE B 1 229 ? -17.766 23.328 8.258 1 97.12 229 ILE B CA 1
ATOM 3872 C C . ILE B 1 229 ? -19.141 22.672 8.375 1 97.12 229 ILE B C 1
ATOM 3874 O O . ILE B 1 229 ? -20.047 23.219 9 1 97.12 229 ILE B O 1
ATOM 3878 N N . ARG B 1 230 ? -19.297 21.547 7.738 1 97 230 ARG B N 1
ATOM 3879 C CA . ARG B 1 230 ? -20.484 20.734 7.852 1 97 230 ARG B CA 1
ATOM 3880 C C . ARG B 1 230 ? -20.172 19.375 8.469 1 97 230 ARG B C 1
ATOM 3882 O O . ARG B 1 230 ? -19.281 18.656 7.996 1 97 230 ARG B O 1
ATOM 3889 N N . PHE B 1 231 ? -20.875 19.062 9.547 1 97 231 PHE B N 1
ATOM 3890 C CA . PHE B 1 231 ? -20.672 17.781 10.188 1 97 231 PHE B CA 1
ATOM 3891 C C . PHE B 1 231 ? -21.656 16.75 9.633 1 97 231 PHE B C 1
ATOM 3893 O O . PHE B 1 231 ? -22.859 16.859 9.844 1 97 231 PHE B O 1
ATOM 3900 N N . MET B 1 232 ? -21.047 15.742 8.977 1 95.5 232 MET B N 1
ATOM 3901 C CA . MET B 1 232 ? -21.828 14.711 8.312 1 95.5 232 MET B CA 1
ATOM 3902 C C . MET B 1 232 ? -21.891 13.445 9.164 1 95.5 232 MET B C 1
ATOM 3904 O O . MET B 1 232 ? -20.906 13.07 9.805 1 95.5 232 MET B O 1
ATOM 3908 N N . LEU B 1 233 ? -23 12.758 9.094 1 93.44 233 LEU B N 1
ATOM 3909 C CA . LEU B 1 233 ? -23.109 11.5 9.812 1 93.44 233 LEU B CA 1
ATOM 3910 C C . LEU B 1 233 ? -22.141 10.461 9.258 1 93.44 233 LEU B C 1
ATOM 3912 O O . LEU B 1 233 ? -21.984 10.344 8.039 1 93.44 233 LEU B O 1
ATOM 3916 N N . SER B 1 234 ? -21.578 9.688 10.094 1 85.94 234 SER B N 1
ATOM 3917 C CA . SER B 1 234 ? -20.547 8.75 9.695 1 85.94 234 SER B CA 1
ATOM 3918 C C . SER B 1 234 ? -21.125 7.527 9.008 1 85.94 234 SER B C 1
ATOM 3920 O O . SER B 1 234 ? -20.469 6.902 8.172 1 85.94 234 SER B O 1
ATOM 3922 N N . GLU B 1 235 ? -22.188 7.02 9.453 1 75.38 235 GLU B N 1
ATOM 3923 C CA . GLU B 1 235 ? -22.797 5.77 9.016 1 75.38 235 GLU B CA 1
ATOM 3924 C C . GLU B 1 235 ? -23.516 5.938 7.676 1 75.38 235 GLU B C 1
ATOM 3926 O O . GLU B 1 235 ? -23.969 4.961 7.086 1 75.38 235 GLU B O 1
ATOM 3931 N N . THR B 1 236 ? -23.109 6.965 7 1 63.88 236 THR B N 1
ATOM 3932 C CA . THR B 1 236 ? -23.984 7.125 5.84 1 63.88 236 THR B CA 1
ATOM 3933 C C . THR B 1 236 ? -23.594 6.148 4.73 1 63.88 236 THR B C 1
ATOM 3935 O O . THR B 1 236 ? -22.422 6.09 4.332 1 63.88 236 THR B O 1
ATOM 3938 N N . VAL B 1 237 ? -24.438 5.102 4.375 1 58.25 237 VAL B N 1
ATOM 3939 C CA . VAL B 1 237 ? -24.25 4.008 3.424 1 58.25 237 VAL B CA 1
ATOM 3940 C C . VAL B 1 237 ? -24.406 4.535 1.999 1 58.25 237 VAL B C 1
ATOM 3942 O O . VAL B 1 237 ? -23.641 4.16 1.106 1 58.25 237 VAL B O 1
ATOM 3945 N N . VAL B 1 238 ? -25.5 5.402 1.728 1 63.38 238 VAL B N 1
ATOM 3946 C CA . VAL B 1 238 ? -25.859 5.703 0.347 1 63.38 238 VAL B CA 1
ATOM 3947 C C . VAL B 1 238 ? -25.484 7.148 0.019 1 63.38 238 VAL B C 1
ATOM 3949 O O . VAL B 1 238 ? -24.703 7.402 -0.901 1 63.38 238 VAL B O 1
ATOM 3952 N N . ARG B 1 239 ? -26.047 8.07 0.875 1 70.62 239 ARG B N 1
ATOM 3953 C CA . ARG B 1 239 ? -25.812 9.492 0.65 1 70.62 239 ARG B CA 1
ATOM 3954 C C . ARG B 1 239 ? -25.391 10.188 1.94 1 70.62 239 ARG B C 1
ATOM 3956 O O . ARG B 1 239 ? -25.984 9.953 2.996 1 70.62 239 ARG B O 1
ATOM 3963 N N . PRO B 1 240 ? -24.312 10.938 1.807 1 80.56 240 PRO B N 1
ATOM 3964 C CA . PRO B 1 240 ? -23.906 11.703 2.988 1 80.56 240 PRO B CA 1
ATOM 3965 C C . PRO B 1 240 ? -25.031 12.578 3.529 1 80.56 240 PRO B C 1
ATOM 3967 O O . PRO B 1 240 ? -25.75 13.227 2.756 1 80.56 240 PRO B O 1
ATOM 3970 N N . ARG B 1 241 ? -25.328 12.453 4.816 1 90.38 241 ARG B N 1
ATOM 3971 C CA . ARG B 1 241 ? -26.359 13.25 5.473 1 90.38 241 ARG B CA 1
ATOM 3972 C C . ARG B 1 241 ? -25.766 14.156 6.543 1 90.38 241 ARG B C 1
ATOM 3974 O O . ARG B 1 241 ? -24.859 13.742 7.281 1 90.38 241 ARG B O 1
ATOM 3981 N N . LEU B 1 242 ? -26.219 15.328 6.617 1 93.88 242 LEU B N 1
ATOM 3982 C CA . LEU B 1 242 ? -25.828 16.297 7.633 1 93.88 242 LEU B CA 1
ATOM 3983 C C . LEU B 1 242 ? -26.312 15.859 9.016 1 93.88 242 LEU B C 1
ATOM 3985 O O . LEU B 1 242 ? -27.406 15.305 9.148 1 93.88 242 LEU B O 1
ATOM 3989 N N . ALA B 1 243 ? -25.391 16.281 9.922 1 92.38 243 ALA B N 1
ATOM 3990 C CA . ALA B 1 243 ? -25.859 16.094 11.289 1 92.38 243 ALA B CA 1
ATOM 3991 C C . ALA B 1 243 ? -26.875 17.172 11.664 1 92.38 243 ALA B C 1
ATOM 3993 O O . ALA B 1 243 ? -26.656 18.359 11.43 1 92.38 243 ALA B O 1
ATOM 3994 N N . GLU B 1 244 ? -28.078 16.844 11.961 1 91.38 244 GLU B N 1
ATOM 3995 C CA . GLU B 1 244 ? -29.156 17.781 12.266 1 91.38 244 GLU B CA 1
ATOM 3996 C C . GLU B 1 244 ? -29.234 18.062 13.758 1 91.38 244 GLU B C 1
ATOM 3998 O O . GLU B 1 244 ? -30.312 18.328 14.289 1 91.38 244 GLU B O 1
ATOM 4003 N N . ARG B 1 245 ? -28.125 18.016 14.477 1 95.38 245 ARG B N 1
ATOM 4004 C CA . ARG B 1 245 ? -28.031 18.359 15.891 1 95.38 245 ARG B CA 1
ATOM 4005 C C . ARG B 1 245 ? -26.797 19.219 16.156 1 95.38 245 ARG B C 1
ATOM 4007 O O . ARG B 1 245 ? -25.938 19.375 15.289 1 95.38 245 ARG B O 1
ATOM 4014 N N . ASP B 1 246 ? -26.828 19.797 17.312 1 97.5 246 ASP B N 1
ATOM 4015 C CA . ASP B 1 246 ? -25.672 20.609 17.703 1 97.5 246 ASP B CA 1
ATOM 4016 C C . ASP B 1 246 ? -24.453 19.734 17.984 1 97.5 246 ASP B C 1
ATOM 4018 O O . ASP B 1 246 ? -24.562 18.703 18.672 1 97.5 246 ASP B O 1
ATOM 4022 N N . ILE B 1 247 ? -23.359 20.062 17.422 1 97.25 247 ILE B N 1
ATOM 4023 C CA . ILE B 1 247 ? -22.125 19.297 17.578 1 97.25 247 ILE B CA 1
ATOM 4024 C C . ILE B 1 247 ? -21.062 20.172 18.266 1 97.25 247 ILE B C 1
ATOM 4026 O O . ILE B 1 247 ? -20.594 21.141 17.672 1 97.25 247 ILE B O 1
ATOM 4030 N N . PRO B 1 248 ? -20.703 19.812 19.422 1 97.19 248 PRO B N 1
ATOM 4031 C CA . PRO B 1 248 ? -19.562 20.516 20.031 1 97.19 248 PRO B CA 1
ATOM 4032 C C . PRO B 1 248 ? -18.234 20.078 19.438 1 97.19 248 PRO B C 1
ATOM 4034 O O . PRO B 1 248 ? -18.031 18.891 19.141 1 97.19 248 PRO B O 1
ATOM 4037 N N . PHE B 1 249 ? -17.375 21.016 19.203 1 97.06 249 PHE B N 1
ATOM 4038 C CA . PHE B 1 249 ? -16.047 20.703 18.688 1 97.06 249 PHE B CA 1
ATOM 4039 C C . PHE B 1 249 ? -15.039 21.781 19.078 1 97.06 249 PHE B C 1
ATOM 4041 O O . PHE B 1 249 ? -15.43 22.828 19.625 1 97.06 249 PHE B O 1
ATOM 4048 N N . GLU B 1 250 ? -13.812 21.438 18.922 1 97.44 250 GLU B N 1
ATOM 4049 C CA . GLU B 1 250 ? -12.742 22.406 19.094 1 97.44 250 GLU B CA 1
ATOM 4050 C C . GLU B 1 250 ? -12.109 22.797 17.75 1 97.44 250 GLU B C 1
ATOM 4052 O O . GLU B 1 250 ? -11.914 21.938 16.891 1 97.44 250 GLU B O 1
ATOM 4057 N N . ILE B 1 251 ? -11.836 24.078 17.625 1 96.5 251 ILE B N 1
ATOM 4058 C CA . ILE B 1 251 ? -11.219 24.547 16.391 1 96.5 251 ILE B CA 1
ATOM 4059 C C . ILE B 1 251 ? -9.984 25.391 16.719 1 96.5 251 ILE B C 1
ATOM 4061 O O . ILE B 1 251 ? -9.992 26.156 17.688 1 96.5 251 ILE B O 1
ATOM 4065 N N . THR B 1 252 ? -8.945 25.156 16.016 1 96.44 252 THR B N 1
ATOM 4066 C CA . THR B 1 252 ? -7.723 25.938 16.141 1 96.44 252 THR B CA 1
ATOM 4067 C C . THR B 1 252 ? -7.332 26.547 14.805 1 96.44 252 THR B C 1
ATOM 4069 O O . THR B 1 252 ? -7.25 25.859 13.789 1 96.44 252 THR B O 1
ATOM 4072 N N . PHE B 1 253 ? -7.109 27.859 14.773 1 95.06 253 PHE B N 1
ATOM 4073 C CA . PHE B 1 253 ? -6.605 28.594 13.609 1 95.06 253 PHE B CA 1
ATOM 4074 C C . PHE B 1 253 ? -5.09 28.734 13.672 1 95.06 253 PHE B C 1
ATOM 4076 O O . PHE B 1 253 ? -4.57 29.609 14.352 1 95.06 253 PHE B O 1
ATOM 4083 N N . CYS B 1 254 ? -4.434 27.891 12.867 1 96.69 254 CYS B N 1
ATOM 4084 C CA . CYS B 1 254 ? -2.982 27.797 12.969 1 96.69 254 CYS B CA 1
ATOM 4085 C C . CYS B 1 254 ? -2.307 28.703 11.945 1 96.69 254 CYS B C 1
ATOM 4087 O O . CYS B 1 254 ? -2.678 28.703 10.766 1 96.69 254 CYS B O 1
ATOM 4089 N N . SER B 1 255 ? -1.312 29.438 12.453 1 94.44 255 SER B N 1
ATOM 4090 C CA . SER B 1 255 ? -0.559 30.328 11.57 1 94.44 255 SER B CA 1
ATOM 4091 C C . SER B 1 255 ? 0.862 30.531 12.086 1 94.44 255 SER B C 1
ATOM 4093 O O . SER B 1 255 ? 1.085 30.625 13.297 1 94.44 255 SER B O 1
ATOM 4095 N N . LEU B 1 256 ? 1.776 30.547 11.141 1 92 256 LEU B N 1
ATOM 4096 C CA . LEU B 1 256 ? 3.166 30.812 11.492 1 92 256 LEU B CA 1
ATOM 4097 C C . LEU B 1 256 ? 3.52 32.281 11.234 1 92 256 LEU B C 1
ATOM 4099 O O . LEU B 1 256 ? 2.93 32.938 10.367 1 92 256 LEU B O 1
#

Secondary structure (DSSP, 8-state):
------EEEEEESSHHHHHHHHHHHHHHHHHHHHT--SHHHHHHHHHHHHHHHHHHTSTTHHHHHHHHHHHHHHHHHTTTT-TTS-HHHHHHHHHHHHHHHHHHHT--SSTTHHHHT-HHHHHHHHHHTSTT---TTT-HHHHHHHTS-HHHHHHHHHHHHGGGHHHHHHHHHHHHHHHHSS--EEEEEBTTEEEEE-TT---SEEEEEE-GGG-EEEEEEE-SSEEEEEEEETT-SSS--B--S-EEEEEEEE--/------EEEEEESSHHHHHHHHHHHHHHHHHHHHT--SHHHHHHHHHHHHHHHHHHTSTTHHHHHHHHHHHHHHHHHTTTT-TTS-HHHHHHHHHHHHHHHHHHHT--SSTTHHHHT-HHHHHHHHHHTSTT---TTT-HHHHHHHTS-HHHHHHHHHHHHGGGHHHHHHHHHHHHHHHHSS--EEEEEBTTEEEEE-TT---SEEEEEE-GGG-EEEEEEE-SSEEEEEEEETT-SSS--B--S-EEEEEEEE--

Sequence (512 aa):
MRAQPVISYEYPLNERIRTLLRLEDLYAKIAHFLGGDAPQDHHVALLTLFEVLEVAGRADLKVDLVQELERQRQILISFRHNPEISEQALSGALYEIEQASSSLLAMAGKIGQYLRENEWLMAIRSRASIPGGVCQFDLPSYHYWLNRDPEQRRGDLEGWLRPMIPIREGLTIVLRLLRASAQPERQLARGGTYQLTMGGRGAQMLQLRLAPAEAVVPEISANKYAINIRFMLSETVVRPRLAERDIPFEITFCSLMRAQPVISYEYPLNERIRTLLRLEDLYAKIAHFLGGDAPQDHHVALLTLFEVLEVAGRADLKVDLVQELERQRQILISFRHNPEISEQALSGALYEIEQASSSLLAMAGKIGQYLRENEWLMAIRSRASIPGGVCQFDLPSYHYWLNRDPEQRRGDLEGWLRPMIPIREGLTIVLRLLRASAQPERQLARGGTYQLTMGGRGAQMLQLRLAPAEAVVPEISANKYAINIRFMLSETVVRPRLAERDIPFEITFCSL

Foldseek 3Di:
DPPFDKDKDKFFPDDLVVLLVVLLVLVVLLVVLLPDFALVSLVVNLLSVVVNQVSVQPPCLLVVLLVLLVVVLVVLVVCPPVPVDDPVVSVVLNVLSVVLNVLSVPQDDGPLVVQVPDPLSVLQNVQVVDVVSNDCVNRVVSVVLSPDGSVVSSVVSCVSCVSCVSSVSSSVSVVVLQVVQWDKDKDKAAQQKDKDFCVVPPFRMKMKMARVVVQWDWDWDDDPTMIIIGTWHNPDPPDTDTRGHMGIMIMIRTDD/DPPFDKDKDKDFPDDLVVLLVVLLVLVVLLVVLLPDFALVSLVVNLLSVVVNQVSVQPDCLLVVLLVLLVVVLVVLVVCPPVPVDDPVVSVVLNVLSVVLNVLSVPQDDGPLVVQVPDPLSVLQNVQVVDVVSNDCVNRVVSVVLSPDGSVVSSVVSCVSCVSCVSSVSSSVSVVVLQVVQWDKDKDKAAQQKDKDFCVVPPFRMKMKMARVVVQWDWDWDDDPTMIIIGTWHNPDPPDTDTRGHMGMMIMIRTDD

Organism: Aromatoleum aromaticum (strain DSM 19018 / LMG 30748 / EbN1) (NCBI:txid76114)

Nearest PDB structures (foldseek):
  5dko-assembly1_A-2  TM=9.215E-01  e=2.973E-21  Escherichia coli K-12
  5gnp-assembly1_A-2  TM=9.118E-01  e=3.319E-21  Salmonella enterica subsp. enterica serovar Typhimurium str. LT2
  5koa-assembly1_B  TM=9.113E-01  e=1.315E-20  Escherichia coli S88
  2oez-assembly1_A  TM=9.267E-01  e=1.066E-19  Vibrio parahaemolyticus RIMD 2210633
  2oez-assembly1_B  TM=9.083E-01  e=1.750E-19  Vibrio parahaemolyticus RIMD 2210633

Solvent-accessible surface area (backbone atoms only — not comparable to full-atom values): 27663 Å² total; per-residue (Å²): 128,77,81,71,70,66,47,76,45,59,40,57,66,42,69,66,47,42,52,47,53,35,47,50,51,44,53,52,51,28,56,58,23,53,71,49,66,50,47,69,30,47,49,49,23,51,56,41,48,53,28,46,42,62,65,55,47,48,89,56,49,66,60,50,46,40,51,50,44,51,51,51,45,57,56,56,54,68,49,60,87,36,87,90,49,58,65,68,59,49,50,50,51,49,49,51,45,50,52,28,39,52,45,47,68,65,52,73,82,60,66,56,47,74,55,71,69,28,58,69,59,46,52,51,55,63,31,58,75,37,74,62,37,77,32,54,67,75,34,36,62,56,43,52,54,51,67,45,56,47,68,59,48,43,49,51,51,48,59,71,44,50,83,52,44,33,56,55,52,38,47,48,53,53,51,50,51,24,66,65,51,39,67,74,39,83,46,68,18,59,54,15,37,37,75,45,72,37,89,78,64,76,54,41,29,39,38,36,39,33,52,62,88,69,48,58,29,65,44,77,45,75,59,94,56,36,38,40,39,38,28,24,38,60,82,48,83,85,58,85,38,71,29,81,42,72,42,70,34,32,42,23,65,17,35,126,129,77,80,73,70,65,47,77,46,58,40,55,65,42,68,68,46,42,52,47,53,37,49,51,52,44,54,52,50,28,54,58,22,53,71,48,64,51,49,69,30,47,52,50,23,53,55,40,48,54,28,45,44,62,65,56,47,47,87,56,50,66,60,50,48,43,51,50,44,51,51,50,45,56,55,55,56,70,49,61,88,37,86,90,48,58,63,66,60,50,50,50,52,49,50,51,43,50,52,29,41,52,45,47,68,64,52,71,81,60,68,56,46,74,53,70,70,30,60,72,57,46,51,51,56,62,30,58,76,36,76,62,37,78,32,54,67,76,34,34,62,56,44,52,53,52,68,46,57,47,70,57,48,44,49,53,51,48,59,72,45,51,82,52,44,34,56,54,50,38,46,49,51,53,50,52,52,23,67,64,52,38,67,72,39,85,46,69,16,58,53,15,37,39,77,44,71,38,88,79,65,76,54,39,30,39,38,36,38,34,52,61,88,68,49,57,27,66,46,75,47,75,59,95,56,34,38,40,38,39,28,24,39,62,81,50,77,87,58,88,40,72,29,80,43,72,40,70,34,32,43,25,65,18,34,124